Protein AF-A0A233SY11-F1 (afdb_monomer)

Sequence (386 aa):
MRDALLGKLAAQGSLPLPFYPEPVIEDDPASGFQVTEYTPRYSSGYFPTRNRYTVLVETHSWKDYATRVRVSRNAIIGLAELVAAHSSEWAAAVRQADQRASRLGGQDVVLDVVADRRDNPHDTQDTPQNPPEPVTTIDFRGYAYSREPSPISGEPVTVYDPTTPQIWRVPYRGSTVPSLTVRAPRGGYLVPRAYAPMIANKLALHGLDHQTLEHSTDRLDTEVFRTTGMRFASAPFEGRMPLALQGDWQPEPQPLPAGSLFVPIAQPGARLLMTLLEPQAPDSLAAWGYFNAHFEHKEYVEPYVTEIFARQMLHQDPTLADEFQHRLSQDPDFAADPEARCEFFQRRHSSWDTRFAMYPILRICEVRGRRHRDVRLRVSLAGRRM

Foldseek 3Di:
DQVQLCVQLVVVVDDDDSADFDAPDPQDCQSGGEHDDDACVDPSNVQVLLLHDDDDDDDDPPDDPVVSVVSVVSSVVSVVVVCVVCVVVSVVSSVVLLQVQLQLAQPKDQLDKDFQDDPDVQPPDPDPRDPDDDWDWDFDKDADWDWDQDPVPRDIHIDGDPVGIDTDGHTYRYDIDRPDIDGHANFAKKFALVCLVVVVVVCVVVVFDKDFAQAKDAWDFWWWWFFPDKDWRPDDDPNFIFMATDTDTDGDIHIGGGRMMGGGCSGSSNSVSCCADVLRRCNHCNRRPVPVVLQDDDDDDDLVRLVVVVVVCVVVDVPLVVVLVVCCVPPVPCVPDSRSSSVSSLCVDPPRPPSRRIDNMIGDNDQPDDDDDDPDRDDDDPDDDD

Mean predicted aligned error: 7.74 Å

Nearest PDB structures (foldseek):
  7pvw-assembly1_A  TM=2.874E-01  e=3.854E+00  Gallus gallus
  4mxe-assembly1_B  TM=1.413E-01  e=4.578E+00  Homo sapiens

pLDDT: mean 89.0, std 16.64, range [29.59, 98.62]

Secondary structure (DSSP, 8-state):
-HHHHHHHHHHTT----SS--EESSTT-GGG-EE--PPPTTSHHHHHHHTT---------TTS-HHHHHHHHHHHHHHHHHHHHHHHHHHHHHHHHHHHHHTT-TTSEEEEEEEES----TT--S---------PEEEEEEEEEEEEEE-TTTSSEEEEEEEEEEEEEEEEEE--EEEEEEEE--SSEEEE-TTTHHHHHHHHHHTT---EE-SS-EEEE--EEEEEEEEEE-SS-BTTB--EEEEEEEEE--EEE-TT-EEEES-STTHHHHHHHH-TTSTTSTTTTTTTGGGTS------HHHHHHHHHHHHHH-HHHHHHHHHHHHH-HHHHH-HHHHHHHHHTTSTTS-TTTTB-S-EEES-----SSS-------------

Organism: Streptomyces diastatochromogenes (NCBI:txid42236)

Solvent-accessible surface area (backbone atoms only — not comparable to full-atom values): 22314 Å² total; per-residue (Å²): 111,68,69,61,43,44,50,56,42,37,78,71,74,46,88,73,70,99,65,68,87,41,53,68,36,86,74,33,78,77,58,12,31,32,47,81,78,57,58,58,87,38,69,69,20,32,31,49,44,55,48,35,90,68,81,83,85,86,68,72,82,89,51,55,68,71,58,46,54,50,52,52,52,51,51,54,49,46,49,52,52,49,46,67,75,40,42,71,61,53,53,49,52,32,53,52,43,26,58,52,29,27,60,37,36,67,35,80,38,74,64,38,64,40,30,79,66,79,88,47,102,83,56,93,59,94,67,77,75,59,78,88,64,83,68,40,80,40,84,41,86,49,50,41,67,51,75,46,76,28,94,84,79,68,47,69,38,64,47,72,39,92,86,42,76,35,77,43,82,24,44,30,39,79,57,70,45,78,74,35,73,43,73,36,43,46,29,18,38,34,34,49,43,93,49,21,70,67,48,50,54,53,32,53,80,67,72,46,70,67,42,72,36,88,58,63,39,82,70,39,82,25,30,36,36,40,55,78,44,75,46,70,53,96,58,71,56,96,91,28,52,34,32,50,53,39,65,50,75,40,87,43,68,40,64,42,55,45,54,13,30,40,33,56,22,68,31,48,46,25,58,43,51,44,34,39,69,34,54,67,24,81,68,4,45,42,15,54,29,78,50,48,80,33,68,53,90,86,79,82,77,58,68,74,61,42,52,56,54,41,55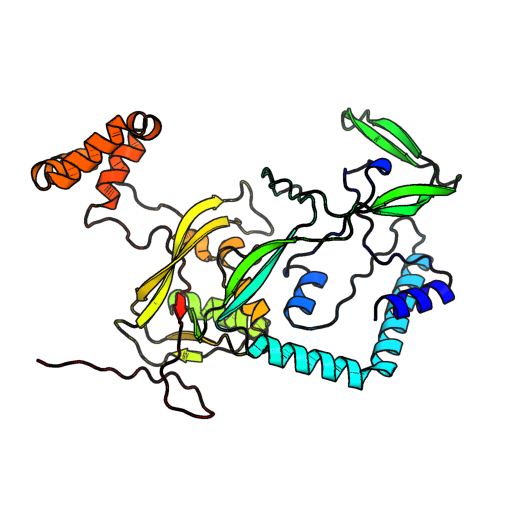,49,49,40,74,74,31,63,67,59,37,50,52,52,54,49,44,49,74,75,31,66,67,54,56,72,29,71,63,59,54,45,46,60,43,46,72,72,38,94,82,43,68,87,55,62,39,34,54,75,58,31,34,24,64,68,75,72,50,84,85,78,100,64,94,59,88,52,85,77,83,81,77,82,75,135

Structure (mmCIF, N/CA/C/O backbone):
data_AF-A0A233SY11-F1
#
_entry.id   AF-A0A233SY11-F1
#
loop_
_atom_site.group_PDB
_atom_site.id
_atom_site.type_symbol
_atom_site.label_atom_id
_atom_site.label_alt_id
_atom_site.label_comp_id
_atom_site.label_asym_id
_atom_site.label_entity_id
_atom_site.label_seq_id
_atom_site.pdbx_PDB_ins_code
_atom_site.Cartn_x
_atom_site.Cartn_y
_atom_site.Cartn_z
_atom_site.occupancy
_atom_site.B_iso_or_equiv
_atom_site.auth_seq_id
_atom_site.auth_comp_id
_atom_site.auth_asym_id
_atom_site.auth_atom_id
_atom_site.pdbx_PDB_model_num
ATOM 1 N N . MET A 1 1 ? 13.424 -15.341 -14.804 1.00 89.94 1 MET A N 1
ATOM 2 C CA . MET A 1 1 ? 12.507 -14.611 -15.713 1.00 89.94 1 MET A CA 1
ATOM 3 C C . MET A 1 1 ? 13.143 -13.338 -16.268 1.00 89.94 1 MET A C 1
ATOM 5 O O . MET A 1 1 ? 13.408 -13.330 -17.461 1.00 89.94 1 MET A O 1
ATOM 9 N N . ARG A 1 2 ? 13.424 -12.309 -15.442 1.00 92.44 2 ARG A N 1
ATOM 10 C CA . ARG A 1 2 ? 13.966 -11.001 -15.878 1.00 92.44 2 ARG A CA 1
ATOM 11 C C . ARG A 1 2 ? 15.151 -11.125 -16.841 1.00 92.44 2 ARG A C 1
ATOM 13 O O . ARG A 1 2 ? 15.022 -10.757 -18.000 1.00 92.44 2 ARG A O 1
ATOM 20 N N . ASP A 1 3 ? 16.263 -11.706 -16.395 1.00 95.06 3 ASP A N 1
ATOM 21 C CA . ASP A 1 3 ? 17.511 -11.711 -17.176 1.00 95.06 3 ASP A CA 1
ATOM 22 C C . ASP A 1 3 ? 17.380 -12.498 -18.492 1.00 95.06 3 ASP A C 1
ATOM 24 O O . ASP A 1 3 ? 17.905 -12.088 -19.525 1.00 95.06 3 ASP A O 1
ATOM 28 N N . ALA A 1 4 ? 16.592 -13.579 -18.491 1.00 95.44 4 ALA A N 1
ATOM 29 C CA . ALA A 1 4 ? 16.294 -14.352 -19.695 1.00 95.44 4 ALA A CA 1
ATOM 30 C C . ALA A 1 4 ? 15.479 -13.544 -20.723 1.00 95.44 4 ALA A C 1
ATOM 32 O O . ALA A 1 4 ? 15.755 -13.613 -21.922 1.00 95.44 4 ALA A O 1
ATOM 33 N N . LEU A 1 5 ? 14.498 -12.752 -20.268 1.00 96.12 5 LEU A N 1
ATOM 34 C CA . LEU A 1 5 ? 13.730 -11.865 -21.144 1.00 96.12 5 LEU A CA 1
ATOM 35 C C . LEU A 1 5 ? 14.617 -10.757 -21.718 1.00 96.12 5 LEU A C 1
ATOM 37 O O . LEU A 1 5 ? 14.590 -10.522 -22.925 1.00 96.12 5 LEU A O 1
ATOM 41 N N . LEU A 1 6 ? 15.430 -10.113 -20.875 1.00 96.38 6 LEU A N 1
ATOM 42 C CA . LEU A 1 6 ? 16.364 -9.072 -21.310 1.00 96.38 6 LEU A CA 1
ATOM 43 C C . LEU A 1 6 ? 17.347 -9.617 -22.355 1.00 96.38 6 LEU A C 1
ATOM 45 O O . LEU A 1 6 ? 17.534 -8.990 -23.395 1.00 96.38 6 LEU A O 1
ATOM 49 N N . GLY A 1 7 ? 17.901 -10.815 -22.141 1.00 96.81 7 GLY A N 1
ATOM 50 C CA . GLY A 1 7 ? 18.773 -11.482 -23.111 1.00 96.81 7 GLY A CA 1
ATOM 51 C C . GLY A 1 7 ? 18.080 -11.754 -24.451 1.00 96.81 7 GLY A C 1
ATOM 52 O O . GLY A 1 7 ? 18.637 -11.455 -25.507 1.00 96.81 7 GLY A O 1
ATOM 53 N N . LYS A 1 8 ? 16.831 -12.243 -24.429 1.00 96.31 8 LYS A N 1
ATOM 54 C CA . LYS A 1 8 ? 16.021 -12.440 -25.646 1.00 96.31 8 LYS A CA 1
ATOM 55 C C . LYS A 1 8 ? 15.767 -11.139 -26.404 1.00 96.31 8 LYS A C 1
ATOM 57 O O . LYS A 1 8 ? 15.834 -11.136 -27.631 1.00 96.31 8 LYS A O 1
ATOM 62 N N . LEU A 1 9 ? 15.460 -10.055 -25.695 1.00 96.69 9 LEU A N 1
ATOM 63 C CA . LEU A 1 9 ? 15.221 -8.743 -26.296 1.00 96.69 9 LEU A CA 1
ATOM 64 C C . LEU A 1 9 ? 16.506 -8.145 -26.879 1.00 96.69 9 LEU A C 1
ATOM 66 O O . LEU A 1 9 ? 16.480 -7.604 -27.986 1.00 96.69 9 LEU A O 1
ATOM 70 N N . ALA A 1 10 ? 17.630 -8.290 -26.175 1.00 96.62 10 ALA A N 1
ATOM 71 C CA . ALA A 1 10 ? 18.942 -7.856 -26.645 1.00 96.62 10 ALA A CA 1
ATOM 72 C C . ALA A 1 10 ? 19.370 -8.600 -27.920 1.00 96.62 10 ALA A C 1
ATOM 74 O O . ALA A 1 10 ? 19.797 -7.970 -28.884 1.00 96.62 10 ALA A O 1
ATOM 75 N N . ALA A 1 11 ? 19.154 -9.919 -27.983 1.00 96.94 11 ALA A N 1
ATOM 76 C CA . ALA A 1 11 ? 19.409 -10.720 -29.184 1.00 96.94 11 ALA A CA 1
ATOM 77 C C . ALA A 1 11 ? 18.557 -10.293 -30.398 1.00 96.94 11 ALA A C 1
ATOM 79 O O . ALA A 1 11 ? 18.925 -10.556 -31.538 1.00 96.94 11 ALA A O 1
ATOM 80 N N . GLN A 1 12 ? 17.435 -9.607 -30.161 1.00 95.44 12 GLN A N 1
ATOM 81 C CA . GLN A 1 12 ? 16.563 -9.034 -31.193 1.00 95.44 12 GLN A CA 1
ATOM 82 C C . GLN A 1 12 ? 16.883 -7.556 -31.493 1.00 95.44 12 GLN A C 1
ATOM 84 O O . GLN A 1 12 ? 16.087 -6.868 -32.132 1.00 95.44 12 GLN A O 1
ATOM 89 N N . GLY A 1 13 ? 18.026 -7.051 -31.017 1.00 93.31 13 GLY A N 1
ATOM 90 C CA . GLY A 1 13 ? 18.506 -5.691 -31.274 1.00 93.31 13 GLY A CA 1
ATOM 91 C C . GLY A 1 13 ? 17.918 -4.612 -30.360 1.00 93.31 13 GLY A C 1
ATOM 92 O O . GLY A 1 13 ? 18.083 -3.427 -30.641 1.00 93.31 13 GLY A O 1
ATOM 93 N N . SER A 1 14 ? 17.221 -4.986 -29.280 1.00 94.38 14 SER A N 1
ATOM 94 C CA . SER A 1 14 ? 16.778 -4.019 -28.263 1.00 94.38 14 SER A CA 1
ATOM 95 C C . SER A 1 14 ? 17.914 -3.681 -27.289 1.00 94.38 14 SER A C 1
ATOM 97 O O . SER A 1 14 ? 18.865 -4.442 -27.142 1.00 94.38 14 SER A O 1
ATOM 99 N N . LEU A 1 15 ? 17.786 -2.564 -26.568 1.00 92.75 15 LEU A N 1
ATOM 100 C CA . LEU A 1 15 ? 18.709 -2.154 -25.501 1.00 92.75 15 LEU A CA 1
ATOM 101 C C . LEU A 1 15 ? 17.963 -2.119 -24.157 1.00 92.75 15 LEU A C 1
ATOM 103 O O . LEU A 1 15 ? 17.662 -1.034 -23.661 1.00 92.75 15 LEU A O 1
ATOM 107 N N . PRO A 1 16 ? 17.554 -3.274 -23.608 1.00 94.00 16 PRO A N 1
ATOM 108 C CA . PRO A 1 16 ? 16.654 -3.289 -22.468 1.00 94.00 16 PRO A CA 1
ATOM 109 C C . PRO A 1 16 ? 17.404 -2.997 -21.158 1.00 94.00 16 PRO A C 1
ATOM 111 O O . PRO A 1 16 ? 18.570 -3.363 -21.000 1.00 94.00 16 PRO A O 1
ATOM 114 N N . LEU A 1 17 ? 16.716 -2.362 -20.209 1.00 92.56 17 LEU A N 1
ATOM 115 C CA . LEU A 1 17 ? 17.226 -2.066 -18.868 1.00 92.56 17 LEU A CA 1
ATOM 116 C C . LEU A 1 17 ? 16.566 -2.991 -17.830 1.00 92.56 17 LEU A C 1
ATOM 118 O O . LEU A 1 17 ? 15.398 -3.346 -17.997 1.00 92.56 17 LEU A O 1
ATOM 122 N N . PRO A 1 18 ? 17.278 -3.391 -16.758 1.00 90.56 18 PRO A N 1
ATOM 123 C CA . PRO A 1 18 ? 16.709 -4.221 -15.697 1.00 90.56 18 PRO A CA 1
ATOM 124 C C . PRO A 1 18 ? 15.918 -3.428 -14.640 1.00 90.56 18 PRO A C 1
ATOM 126 O O . PRO A 1 18 ? 15.456 -4.039 -13.677 1.00 90.56 18 PRO A O 1
ATOM 129 N N . PHE A 1 19 ? 15.782 -2.109 -14.806 1.00 89.25 19 PHE A N 1
ATOM 130 C CA . PHE A 1 19 ? 15.083 -1.180 -13.914 1.00 89.25 19 PHE A CA 1
ATOM 131 C C . PHE A 1 19 ? 14.380 -0.084 -14.732 1.00 89.25 19 PHE A C 1
ATOM 133 O O . PHE A 1 19 ? 14.726 0.138 -15.897 1.00 89.25 19 PHE A O 1
ATOM 140 N N . TYR A 1 20 ? 13.403 0.592 -14.123 1.00 88.88 20 TYR A N 1
ATOM 141 C CA . TYR A 1 20 ? 12.790 1.794 -14.688 1.00 88.88 20 TYR A CA 1
ATOM 142 C C . TYR A 1 20 ? 13.686 3.006 -14.375 1.00 88.88 20 TYR A C 1
ATOM 144 O O . TYR A 1 20 ? 13.973 3.228 -13.201 1.00 88.88 20 TYR A O 1
ATOM 152 N N . PRO A 1 21 ? 14.192 3.747 -15.379 1.00 89.44 21 PRO A N 1
ATOM 153 C CA . PRO A 1 21 ? 15.187 4.797 -15.169 1.00 89.44 21 PRO A CA 1
ATOM 154 C C . PRO A 1 21 ? 14.544 6.099 -14.675 1.00 89.44 21 PRO A C 1
ATOM 156 O O . PRO A 1 21 ? 14.485 7.084 -15.407 1.00 89.44 21 PRO A O 1
ATOM 159 N N . GLU A 1 22 ? 14.063 6.096 -13.435 1.00 87.94 22 GLU A N 1
ATOM 160 C CA . GLU A 1 22 ? 13.519 7.276 -12.761 1.00 87.94 22 GLU A CA 1
ATOM 161 C C . GLU A 1 22 ? 14.647 8.135 -12.174 1.00 87.94 22 GLU A C 1
ATOM 163 O O . GLU A 1 22 ? 15.412 7.624 -11.343 1.00 87.94 22 GLU A O 1
ATOM 168 N N . PRO A 1 23 ? 14.808 9.397 -12.619 1.00 89.00 23 PRO A N 1
ATOM 169 C CA . PRO A 1 23 ? 15.793 10.307 -12.050 1.00 89.00 23 PRO A CA 1
ATOM 170 C C . PRO A 1 23 ? 15.543 10.558 -10.561 1.00 89.00 23 PRO A C 1
ATOM 172 O O . PRO A 1 23 ? 14.399 10.647 -10.134 1.00 89.00 23 PRO A O 1
ATOM 175 N N . VAL A 1 24 ? 16.610 10.713 -9.778 1.00 86.31 24 VAL A N 1
ATOM 176 C CA . VAL A 1 24 ? 16.508 11.045 -8.338 1.00 86.31 24 VAL A CA 1
ATOM 177 C C . VAL A 1 24 ? 16.121 12.504 -8.111 1.00 86.31 24 VAL A C 1
ATOM 179 O O . VAL A 1 24 ? 15.597 12.858 -7.062 1.00 86.31 24 VAL A O 1
ATOM 182 N N . ILE A 1 25 ? 16.445 13.365 -9.070 1.00 87.00 25 ILE A N 1
ATOM 183 C CA . ILE A 1 25 ? 15.965 14.739 -9.142 1.00 87.00 25 ILE A CA 1
ATOM 184 C C . ILE A 1 25 ? 15.348 14.893 -10.524 1.00 87.00 25 ILE A C 1
ATOM 186 O O . ILE A 1 25 ? 16.003 14.607 -11.534 1.00 87.00 25 ILE A O 1
ATOM 190 N N . GLU A 1 26 ? 14.090 15.328 -10.558 1.00 85.31 26 GLU A N 1
ATOM 191 C CA . GLU A 1 26 ? 13.385 15.585 -11.807 1.00 85.31 26 GLU A CA 1
ATOM 192 C C . GLU A 1 26 ? 14.202 16.541 -12.692 1.00 85.31 26 GLU A C 1
ATOM 194 O O . GLU A 1 26 ? 14.751 17.541 -12.232 1.00 85.31 26 GLU A O 1
ATOM 199 N N . ASP A 1 27 ? 14.327 16.179 -13.967 1.00 87.62 27 ASP A N 1
ATOM 200 C CA . ASP A 1 27 ? 15.086 16.923 -14.973 1.00 87.62 27 ASP A CA 1
ATOM 201 C C . ASP A 1 27 ? 16.574 17.193 -14.640 1.00 87.62 27 ASP A C 1
ATOM 203 O O . ASP A 1 27 ? 17.171 18.173 -15.094 1.00 87.62 27 ASP A O 1
ATOM 207 N N . ASP A 1 28 ? 17.214 16.299 -13.875 1.00 90.81 28 ASP A N 1
ATOM 208 C CA . ASP A 1 28 ? 18.668 16.279 -13.688 1.00 90.81 28 ASP A CA 1
ATOM 209 C C . ASP A 1 28 ? 19.259 14.879 -13.940 1.00 90.81 28 ASP A C 1
ATOM 211 O O . ASP A 1 28 ? 19.292 14.038 -13.033 1.00 90.81 28 ASP A O 1
ATOM 215 N N . PRO A 1 29 ? 19.810 14.613 -15.141 1.00 92.31 29 PRO A N 1
ATOM 216 C CA . PRO A 1 29 ? 20.422 13.321 -15.448 1.00 92.31 29 PRO A CA 1
ATOM 217 C C . PRO A 1 29 ? 21.630 12.971 -14.568 1.00 92.31 29 PRO A C 1
ATOM 219 O O . PRO A 1 29 ? 21.926 11.791 -14.378 1.00 92.31 29 PRO A O 1
ATOM 222 N N . ALA A 1 30 ? 22.336 13.969 -14.018 1.00 92.44 30 ALA A N 1
ATOM 223 C CA . ALA A 1 30 ? 23.514 13.738 -13.180 1.00 92.44 30 ALA A CA 1
ATOM 224 C C . ALA A 1 30 ? 23.143 13.226 -11.780 1.00 92.44 30 ALA A C 1
ATOM 226 O O . ALA A 1 30 ? 23.972 12.587 -11.126 1.00 92.44 30 ALA A O 1
ATOM 227 N N . SER A 1 31 ? 21.896 13.450 -11.343 1.00 91.75 31 SER A N 1
ATOM 228 C CA . SER A 1 31 ? 21.362 12.914 -10.082 1.00 91.75 31 SER A CA 1
ATOM 229 C C . SER A 1 31 ? 21.338 11.379 -10.050 1.00 91.75 31 SER A C 1
ATOM 231 O O . SER A 1 31 ? 21.330 10.771 -8.970 1.00 91.75 31 SER A O 1
ATOM 233 N N . GLY A 1 32 ? 21.401 10.761 -11.235 1.00 92.50 32 GLY A N 1
ATOM 234 C CA . GLY A 1 32 ? 21.323 9.327 -11.435 1.00 92.50 32 GLY A CA 1
ATOM 235 C C . GLY A 1 32 ? 19.914 8.795 -11.242 1.00 92.50 32 GLY A C 1
ATOM 236 O O . GLY A 1 32 ? 18.945 9.536 -11.366 1.00 92.50 32 GLY A O 1
ATOM 237 N N . PHE A 1 33 ? 19.802 7.498 -10.967 1.00 91.44 33 PHE A N 1
ATOM 238 C CA . PHE A 1 33 ? 18.512 6.810 -10.942 1.00 91.44 33 PHE A CA 1
ATOM 239 C C . PHE A 1 33 ? 18.245 6.115 -9.613 1.00 91.44 33 PHE A C 1
ATOM 241 O O . PHE A 1 33 ? 19.175 5.718 -8.900 1.00 91.44 33 PHE A O 1
ATOM 248 N N . GLN A 1 34 ? 16.968 5.907 -9.316 1.00 86.88 34 GLN A N 1
ATOM 249 C CA . GLN A 1 34 ? 16.518 5.089 -8.196 1.00 86.88 34 GLN A CA 1
ATOM 250 C C . GLN A 1 34 ? 15.532 4.015 -8.643 1.00 86.88 34 GLN A C 1
ATOM 252 O O . GLN A 1 34 ? 14.891 4.124 -9.686 1.00 86.88 34 GLN A O 1
ATOM 257 N N . VAL A 1 35 ? 15.453 2.939 -7.863 1.00 85.31 35 VAL A N 1
ATOM 258 C CA . VAL A 1 35 ? 14.377 1.964 -8.003 1.00 85.31 35 VAL A CA 1
ATOM 259 C C . VAL A 1 35 ? 13.082 2.573 -7.478 1.00 85.31 35 VAL A C 1
ATOM 261 O O . VAL A 1 35 ? 13.075 3.205 -6.427 1.00 85.31 35 VAL A O 1
ATOM 264 N N . THR A 1 36 ? 11.986 2.339 -8.187 1.00 78.12 36 THR A N 1
ATOM 265 C CA . THR A 1 36 ? 10.655 2.773 -7.762 1.00 78.12 36 THR A CA 1
ATOM 266 C C . THR A 1 36 ? 9.793 1.552 -7.549 1.00 78.12 36 THR A C 1
ATOM 268 O O . THR A 1 36 ? 9.583 0.750 -8.462 1.00 78.12 36 THR A O 1
ATOM 271 N N . GLU A 1 37 ? 9.298 1.410 -6.326 1.00 80.00 37 GLU A N 1
ATOM 272 C CA . GLU A 1 37 ? 8.351 0.363 -5.975 1.00 80.00 37 GLU A CA 1
ATOM 273 C C . GLU A 1 37 ? 6.935 0.915 -6.050 1.00 80.00 37 GLU A C 1
ATOM 275 O O . GLU A 1 37 ? 6.582 1.916 -5.425 1.00 80.00 37 GLU A O 1
ATOM 280 N N . TYR A 1 38 ? 6.107 0.243 -6.840 1.00 84.88 38 TYR A N 1
ATOM 281 C CA . TYR A 1 38 ? 4.721 0.631 -7.019 1.00 84.88 38 TYR A CA 1
ATOM 282 C C . TYR A 1 38 ? 3.847 -0.099 -6.009 1.00 84.88 38 TYR A C 1
ATOM 284 O O . TYR A 1 38 ? 3.867 -1.328 -5.906 1.00 84.88 38 TYR A O 1
ATOM 292 N N . THR A 1 39 ? 3.029 0.665 -5.292 1.00 89.44 39 THR A N 1
ATOM 293 C CA . THR A 1 39 ? 2.081 0.106 -4.330 1.00 89.44 39 THR A CA 1
ATOM 294 C C . THR A 1 39 ? 1.014 -0.761 -5.033 1.00 89.44 39 THR A C 1
ATOM 296 O O . THR A 1 39 ? 0.818 -0.650 -6.253 1.00 89.44 39 THR A O 1
ATOM 299 N N . PRO A 1 40 ? 0.307 -1.657 -4.315 1.00 90.88 40 PRO A N 1
ATOM 300 C CA . PRO A 1 40 ? -0.603 -2.632 -4.925 1.00 90.88 40 PRO A CA 1
ATOM 301 C C . PRO A 1 40 ? -1.816 -2.083 -5.697 1.00 90.88 40 PRO A C 1
ATOM 303 O O . PRO A 1 40 ? -2.534 -2.881 -6.298 1.00 90.88 40 PRO A O 1
ATOM 306 N N . ARG A 1 41 ? -2.054 -0.765 -5.735 1.00 90.69 41 ARG A N 1
ATOM 307 C CA . ARG A 1 41 ? -2.986 -0.133 -6.691 1.00 90.69 41 ARG A CA 1
ATOM 308 C C . ARG A 1 41 ? -2.539 -0.258 -8.149 1.00 90.69 41 ARG A C 1
ATOM 310 O O . ARG A 1 41 ? -3.382 -0.263 -9.042 1.00 90.69 41 ARG A O 1
ATOM 317 N N . TYR A 1 42 ? -1.238 -0.383 -8.402 1.00 92.00 42 TYR A N 1
ATOM 318 C CA . TYR A 1 42 ? -0.684 -0.587 -9.740 1.00 92.00 42 TYR A CA 1
ATOM 319 C C . TYR A 1 42 ? -0.511 -2.078 -10.031 1.00 92.00 42 TYR A C 1
ATOM 321 O O . TYR A 1 42 ? -0.227 -2.866 -9.132 1.00 92.00 42 TYR A O 1
ATOM 329 N N . SER A 1 43 ? -0.626 -2.495 -11.294 1.00 92.69 43 SER A N 1
ATOM 330 C CA . SER A 1 43 ? -0.513 -3.913 -11.681 1.00 92.69 43 SER A CA 1
ATOM 331 C C . SER A 1 43 ? 0.843 -4.535 -11.310 1.00 92.69 43 SER A C 1
ATOM 333 O O . SER A 1 43 ? 0.907 -5.708 -10.927 1.00 92.69 43 SER A O 1
ATOM 335 N N . SER A 1 44 ? 1.916 -3.744 -11.372 1.00 90.50 44 SER A N 1
ATOM 336 C CA . SER A 1 44 ? 3.272 -4.113 -10.958 1.00 90.50 44 SER A CA 1
ATOM 337 C C . SER A 1 44 ? 3.389 -4.382 -9.454 1.00 90.50 44 SER A C 1
ATOM 339 O O . SER A 1 44 ? 4.150 -5.266 -9.084 1.00 90.50 44 SER A O 1
ATOM 341 N N . GLY A 1 45 ? 2.599 -3.726 -8.599 1.00 91.69 45 GLY A N 1
ATOM 342 C CA . GLY A 1 45 ? 2.523 -4.037 -7.163 1.00 91.69 45 GLY A CA 1
ATOM 343 C C . GLY A 1 45 ? 1.462 -5.091 -6.816 1.00 91.69 45 GLY A C 1
ATOM 344 O O . GLY A 1 45 ? 1.641 -5.929 -5.925 1.00 91.69 45 GLY A O 1
ATOM 345 N N . TYR A 1 46 ? 0.348 -5.094 -7.553 1.00 95.25 46 TYR A N 1
ATOM 346 C CA . TYR A 1 46 ? -0.829 -5.924 -7.292 1.00 95.25 46 TYR A CA 1
ATOM 347 C C . TYR A 1 46 ? -0.544 -7.418 -7.459 1.00 95.25 46 TYR A C 1
ATOM 349 O O . TYR A 1 46 ? -0.830 -8.229 -6.574 1.00 95.25 46 TYR A O 1
ATOM 357 N N . PHE A 1 47 ? 0.021 -7.807 -8.604 1.00 95.75 47 PHE A N 1
ATOM 358 C CA . PHE A 1 47 ? 0.254 -9.215 -8.917 1.00 95.75 47 PHE A CA 1
ATOM 359 C C . PHE A 1 47 ? 1.290 -9.870 -7.985 1.00 95.75 47 PHE A C 1
ATOM 361 O O . PHE A 1 47 ? 0.991 -10.958 -7.479 1.00 95.75 47 PHE A O 1
ATOM 368 N N . PRO A 1 48 ? 2.432 -9.235 -7.647 1.00 93.31 48 PRO A N 1
ATOM 369 C CA . PRO A 1 48 ? 3.365 -9.770 -6.654 1.00 93.31 48 PRO A CA 1
ATOM 370 C C . PRO A 1 48 ? 2.748 -9.926 -5.267 1.00 93.31 48 PRO A C 1
ATOM 372 O O . PRO A 1 48 ? 2.987 -10.933 -4.603 1.00 93.31 48 PRO A O 1
ATOM 375 N N . THR A 1 49 ? 1.870 -9.004 -4.861 1.00 94.62 49 THR A N 1
ATOM 376 C CA . THR A 1 49 ? 1.099 -9.111 -3.607 1.00 94.62 49 THR A CA 1
ATOM 377 C C . THR A 1 49 ? 0.191 -10.352 -3.584 1.00 94.62 49 THR A C 1
ATOM 379 O O . THR A 1 49 ? -0.147 -10.870 -2.518 1.00 94.62 49 THR A O 1
ATOM 382 N N . ARG A 1 50 ? -0.147 -10.897 -4.760 1.00 95.69 50 ARG A N 1
ATOM 383 C CA . ARG A 1 50 ? -0.875 -12.162 -4.955 1.00 95.69 50 ARG A CA 1
ATOM 384 C C . ARG A 1 50 ? 0.032 -13.338 -5.321 1.00 95.69 50 ARG A C 1
ATOM 386 O O . ARG A 1 50 ? -0.449 -14.323 -5.876 1.00 95.69 50 ARG A O 1
ATOM 393 N N . ASN A 1 51 ? 1.339 -13.242 -5.092 1.00 95.88 51 ASN A N 1
ATOM 394 C CA . ASN A 1 51 ? 2.322 -14.250 -5.497 1.00 95.88 51 ASN A CA 1
ATOM 395 C C . ASN A 1 51 ? 2.293 -14.584 -7.002 1.00 95.88 51 ASN A C 1
ATOM 397 O O . ASN A 1 51 ? 2.548 -15.723 -7.394 1.00 95.88 51 ASN A O 1
ATOM 401 N N . ARG A 1 52 ? 1.919 -13.630 -7.861 1.00 95.62 52 ARG A N 1
ATOM 402 C CA . ARG A 1 52 ? 1.925 -13.793 -9.320 1.00 95.62 52 ARG A CA 1
ATOM 403 C C . ARG A 1 52 ? 3.083 -13.011 -9.923 1.00 95.62 52 ARG A C 1
ATOM 405 O O . ARG A 1 52 ? 3.386 -11.901 -9.495 1.00 95.62 52 ARG A O 1
ATOM 412 N N . TYR A 1 53 ? 3.721 -13.604 -10.929 1.00 93.75 53 TYR A N 1
ATOM 413 C CA . TYR A 1 53 ? 4.727 -12.909 -11.723 1.00 93.75 53 TYR A CA 1
ATOM 414 C C . TYR A 1 53 ? 4.092 -11.722 -12.445 1.00 93.75 53 TYR A C 1
ATOM 416 O O . TYR 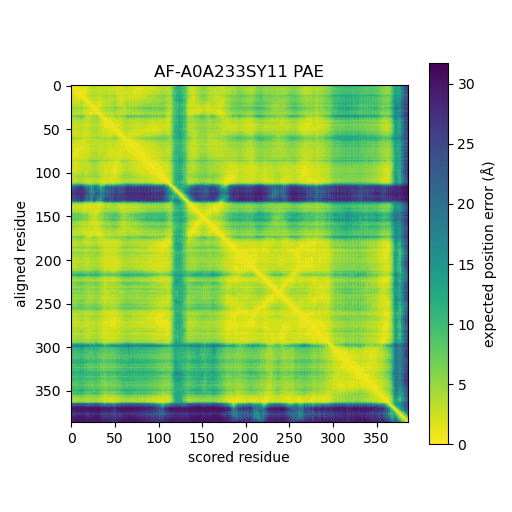A 1 53 ? 2.971 -11.815 -12.942 1.00 93.75 53 TYR A O 1
ATOM 424 N N . THR A 1 54 ? 4.835 -10.626 -12.523 1.00 93.06 54 THR A N 1
ATOM 425 C CA . THR A 1 54 ? 4.449 -9.426 -13.259 1.00 93.06 54 THR A CA 1
ATOM 426 C C . THR A 1 54 ? 5.671 -8.855 -13.956 1.00 93.06 54 THR A C 1
ATOM 428 O O . THR A 1 54 ? 6.800 -9.057 -13.503 1.00 93.06 54 THR A O 1
ATOM 431 N N . VAL A 1 55 ? 5.439 -8.161 -15.064 1.00 92.00 55 VAL A N 1
ATOM 432 C CA . VAL A 1 55 ? 6.452 -7.378 -15.768 1.00 92.00 55 VAL A CA 1
ATOM 433 C C . VAL A 1 55 ? 5.777 -6.105 -16.248 1.00 92.00 55 VAL A C 1
ATOM 435 O O . VAL A 1 55 ? 4.821 -6.166 -17.019 1.00 92.00 55 VAL A O 1
ATOM 438 N N . LEU A 1 56 ? 6.288 -4.963 -15.796 1.00 91.56 56 LEU A N 1
ATOM 439 C CA . LEU A 1 56 ? 5.982 -3.671 -16.393 1.00 91.56 56 LEU A CA 1
ATOM 440 C C . LEU A 1 56 ? 6.897 -3.490 -17.609 1.00 91.56 56 LEU A C 1
ATOM 442 O O . LEU A 1 56 ? 8.111 -3.663 -17.499 1.00 91.56 56 LEU A O 1
ATOM 446 N N . VAL A 1 57 ? 6.319 -3.188 -18.770 1.00 92.19 57 VAL A N 1
ATOM 447 C CA . VAL A 1 57 ? 7.075 -2.926 -19.999 1.00 92.19 57 VAL A CA 1
ATOM 448 C C . VAL A 1 57 ? 6.884 -1.469 -20.373 1.00 92.19 57 VAL A C 1
ATOM 450 O O . VAL A 1 57 ? 5.810 -1.093 -20.830 1.00 92.19 57 VAL A O 1
ATOM 453 N N . GLU A 1 58 ? 7.951 -0.692 -20.240 1.00 91.88 58 GLU A N 1
ATOM 454 C CA . GLU A 1 58 ? 7.998 0.702 -20.671 1.00 91.88 58 GLU A CA 1
ATOM 455 C C . GLU A 1 58 ? 8.912 0.831 -21.889 1.00 91.88 58 GLU A C 1
ATOM 457 O O . GLU A 1 58 ? 10.072 0.409 -21.878 1.00 91.88 58 GLU A O 1
ATOM 462 N N . THR A 1 59 ? 8.381 1.390 -22.976 1.00 92.69 59 THR A N 1
ATOM 463 C CA . THR A 1 59 ? 9.165 1.683 -24.182 1.00 92.69 59 THR A CA 1
ATOM 464 C C . THR A 1 59 ? 9.472 3.167 -24.245 1.00 92.69 59 THR A C 1
ATOM 466 O O . THR A 1 59 ? 8.583 3.984 -24.040 1.00 92.69 59 THR A O 1
ATOM 469 N N . HIS A 1 60 ? 10.699 3.524 -24.618 1.00 90.06 60 HIS A N 1
ATOM 470 C CA . HIS A 1 60 ? 11.118 4.921 -24.708 1.00 90.06 60 HIS A CA 1
ATOM 471 C C . HIS A 1 60 ? 10.216 5.736 -25.658 1.00 90.06 60 HIS A C 1
ATOM 473 O O . HIS A 1 60 ? 10.190 5.489 -26.869 1.00 90.06 60 HIS A O 1
ATOM 479 N N . SER A 1 61 ? 9.519 6.744 -25.124 1.00 89.12 61 SER A N 1
ATOM 480 C CA . SER A 1 61 ? 8.436 7.463 -25.815 1.00 89.12 61 SER A CA 1
ATOM 481 C C . SER A 1 61 ? 8.854 8.166 -27.108 1.00 89.12 61 SER A C 1
ATOM 483 O O . SER A 1 61 ? 8.041 8.285 -28.019 1.00 89.12 61 SER A O 1
ATOM 485 N N . TRP A 1 62 ? 10.122 8.576 -27.217 1.00 88.56 62 TRP A N 1
ATOM 486 C CA . TRP A 1 62 ? 10.667 9.256 -28.403 1.00 88.56 62 TRP A CA 1
ATOM 487 C C . TRP A 1 62 ? 11.083 8.317 -29.545 1.00 88.56 62 TRP A C 1
ATOM 489 O O . TRP A 1 62 ? 11.481 8.782 -30.611 1.00 88.56 62 TRP A O 1
ATOM 499 N N . LYS A 1 63 ? 11.031 6.991 -29.357 1.00 91.50 63 LYS A N 1
ATOM 500 C CA . LYS A 1 63 ? 11.232 6.065 -30.479 1.00 91.50 63 LYS A CA 1
ATOM 501 C C . LYS A 1 63 ? 10.028 6.119 -31.413 1.00 91.50 63 LYS A C 1
ATOM 503 O O . LYS A 1 63 ? 8.895 6.330 -30.978 1.00 91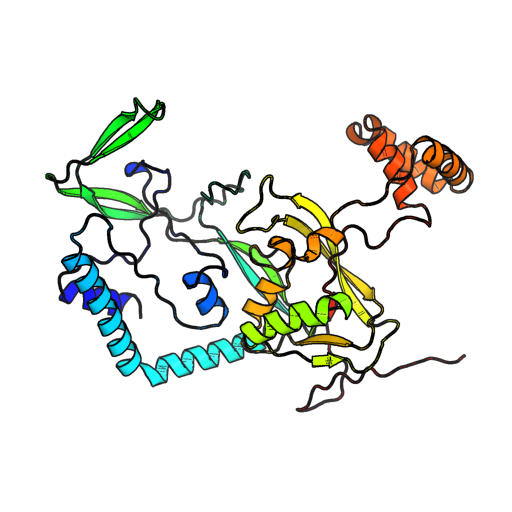.50 63 LYS A O 1
ATOM 508 N N . ASP A 1 64 ? 10.267 5.883 -32.700 1.00 95.25 64 ASP A N 1
ATOM 509 C CA . ASP A 1 64 ? 9.189 5.834 -33.680 1.00 95.25 64 ASP A CA 1
ATOM 510 C C . ASP A 1 64 ? 8.151 4.761 -33.300 1.00 95.25 64 ASP A C 1
ATOM 512 O O . ASP A 1 64 ? 8.426 3.789 -32.584 1.00 95.25 64 ASP A O 1
ATOM 516 N N . TYR A 1 65 ? 6.915 4.961 -33.749 1.00 95.75 65 TYR A N 1
ATOM 517 C CA . TYR A 1 65 ? 5.807 4.078 -33.399 1.00 95.75 65 TYR A CA 1
ATOM 518 C C . TYR A 1 65 ? 6.063 2.617 -33.800 1.00 95.75 65 TYR A C 1
ATOM 520 O O . TYR A 1 65 ? 5.835 1.721 -32.988 1.00 95.75 65 TYR A O 1
ATOM 528 N N . ALA A 1 66 ? 6.604 2.371 -34.997 1.00 96.88 66 ALA A N 1
ATOM 529 C CA . ALA A 1 66 ? 6.873 1.016 -35.472 1.00 96.88 66 ALA A CA 1
ATOM 530 C C . ALA A 1 66 ? 7.920 0.303 -34.599 1.00 96.88 66 ALA A C 1
ATOM 532 O O . ALA A 1 66 ? 7.783 -0.887 -34.306 1.00 96.88 66 ALA A O 1
ATOM 533 N N . THR A 1 67 ? 8.937 1.025 -34.127 1.00 95.38 67 THR A N 1
ATOM 534 C CA . THR A 1 67 ? 9.926 0.516 -33.173 1.00 95.38 67 THR A CA 1
ATOM 535 C C . THR A 1 67 ? 9.300 0.170 -31.829 1.00 95.38 67 THR A C 1
ATOM 537 O O . THR A 1 67 ? 9.539 -0.933 -31.338 1.00 95.38 67 THR A O 1
ATOM 540 N N . ARG A 1 68 ? 8.467 1.046 -31.255 1.00 95.69 68 ARG A N 1
ATOM 541 C CA . ARG A 1 68 ? 7.781 0.763 -29.980 1.00 95.69 68 ARG A CA 1
ATOM 542 C C . ARG A 1 68 ? 6.886 -0.474 -30.091 1.00 95.69 68 ARG A C 1
ATOM 544 O O . ARG A 1 68 ? 7.028 -1.393 -29.291 1.00 95.69 68 ARG A O 1
ATOM 551 N N . VAL A 1 69 ? 6.075 -0.569 -31.150 1.00 96.12 69 VAL A N 1
ATOM 552 C CA . VAL A 1 69 ? 5.219 -1.741 -31.422 1.00 96.12 69 VAL A CA 1
ATOM 553 C C . VAL A 1 69 ? 6.041 -3.023 -31.554 1.00 96.12 69 VAL A C 1
ATOM 555 O O . VAL A 1 69 ? 5.699 -4.044 -30.956 1.00 96.12 69 VAL A O 1
ATOM 558 N N . ARG A 1 70 ? 7.145 -2.983 -32.310 1.00 96.38 70 ARG A N 1
ATOM 559 C CA . ARG A 1 70 ? 8.036 -4.137 -32.483 1.00 96.38 70 ARG A CA 1
ATOM 560 C C . ARG A 1 70 ? 8.629 -4.594 -31.149 1.00 96.38 70 ARG A C 1
ATOM 562 O O . ARG A 1 70 ? 8.594 -5.787 -30.863 1.00 96.38 70 ARG A O 1
ATOM 569 N N . VAL A 1 71 ? 9.133 -3.672 -30.326 1.00 95.62 71 VAL A N 1
ATOM 570 C CA . VAL A 1 71 ? 9.722 -3.994 -29.013 1.00 95.62 71 VAL A CA 1
ATOM 571 C C . VAL A 1 71 ? 8.673 -4.581 -28.067 1.00 95.62 71 VAL A C 1
ATOM 573 O O . VAL A 1 71 ? 8.921 -5.632 -27.479 1.00 95.62 71 VAL A O 1
ATOM 576 N N . SER A 1 72 ? 7.482 -3.982 -27.974 1.00 95.88 72 SER A N 1
ATOM 577 C CA . SER A 1 72 ? 6.391 -4.515 -27.148 1.00 95.88 72 SER A CA 1
ATOM 578 C C . SER A 1 72 ? 5.961 -5.911 -27.604 1.00 95.88 72 SER A C 1
ATOM 580 O O . SER A 1 72 ? 5.838 -6.818 -26.782 1.00 95.88 72 SER A O 1
ATOM 582 N N . ARG A 1 73 ? 5.806 -6.127 -28.919 1.00 96.94 73 ARG A N 1
ATOM 583 C CA . ARG A 1 73 ? 5.511 -7.451 -29.488 1.00 96.94 73 ARG A CA 1
ATOM 584 C C . ARG A 1 73 ? 6.580 -8.472 -29.100 1.00 96.94 73 ARG A C 1
ATOM 586 O O . ARG A 1 73 ? 6.245 -9.573 -28.670 1.00 96.94 73 ARG A O 1
ATOM 593 N N . ASN A 1 74 ? 7.852 -8.114 -29.243 1.00 97.31 74 ASN A N 1
ATOM 594 C CA . ASN A 1 74 ? 8.972 -8.996 -28.925 1.00 97.31 74 ASN A CA 1
ATOM 595 C C . ASN A 1 74 ? 9.029 -9.332 -27.428 1.00 97.31 74 ASN A C 1
ATOM 597 O O . ASN A 1 74 ? 9.325 -10.473 -27.076 1.00 97.31 74 ASN A O 1
ATOM 601 N N . ALA A 1 75 ? 8.690 -8.381 -26.552 1.00 96.75 75 ALA A N 1
ATOM 602 C CA . ALA A 1 75 ? 8.598 -8.614 -25.112 1.00 96.75 75 ALA A CA 1
ATOM 603 C C . ALA A 1 75 ? 7.472 -9.598 -24.769 1.00 96.75 75 ALA A C 1
ATOM 605 O O . ALA A 1 75 ? 7.700 -10.545 -24.020 1.00 96.75 75 ALA A O 1
ATOM 606 N N . ILE A 1 76 ? 6.288 -9.430 -25.369 1.00 96.81 76 ILE A N 1
ATOM 607 C CA . ILE A 1 76 ? 5.142 -10.331 -25.173 1.00 96.81 76 ILE A CA 1
ATOM 608 C C . ILE A 1 76 ? 5.470 -11.748 -25.655 1.00 96.81 76 ILE A C 1
ATOM 610 O O . ILE A 1 76 ? 5.242 -12.711 -24.926 1.00 96.81 76 ILE A O 1
ATOM 614 N N . ILE A 1 77 ? 6.037 -11.886 -26.858 1.00 97.81 77 ILE A N 1
ATOM 615 C CA . ILE A 1 77 ? 6.422 -13.195 -27.406 1.00 97.81 77 ILE A CA 1
ATOM 616 C C . ILE A 1 77 ? 7.508 -13.836 -26.543 1.00 97.81 77 ILE A C 1
ATOM 618 O O . ILE A 1 77 ? 7.372 -14.993 -26.158 1.00 97.81 77 ILE A O 1
ATOM 622 N N . GLY A 1 78 ? 8.548 -13.081 -26.179 1.00 97.31 78 GLY A N 1
ATOM 623 C CA . GLY A 1 78 ? 9.621 -13.579 -25.322 1.00 97.31 78 GLY A CA 1
ATOM 624 C C . GLY A 1 78 ? 9.108 -14.053 -23.961 1.00 97.31 78 GLY A C 1
ATOM 625 O O . GLY A 1 78 ? 9.531 -15.100 -23.479 1.00 97.31 78 GLY A O 1
ATOM 626 N N . LEU A 1 79 ? 8.156 -13.332 -23.363 1.00 96.25 79 LEU A N 1
ATOM 627 C CA . LEU A 1 79 ? 7.481 -13.759 -22.138 1.00 96.25 79 LEU A CA 1
ATOM 628 C C . LEU A 1 79 ? 6.670 -15.039 -22.347 1.00 96.25 79 LEU A C 1
ATOM 630 O O . LEU A 1 79 ? 6.801 -15.960 -21.546 1.00 96.25 79 LEU A O 1
ATOM 634 N N . ALA A 1 80 ? 5.873 -15.127 -23.413 1.00 97.00 80 ALA A N 1
ATOM 635 C CA . ALA A 1 80 ? 5.071 -16.312 -23.711 1.00 97.00 80 ALA A CA 1
ATOM 636 C C . ALA A 1 80 ? 5.942 -17.563 -23.917 1.00 97.00 80 ALA A C 1
ATOM 638 O O . ALA A 1 80 ? 5.639 -18.625 -23.374 1.00 97.00 80 ALA A O 1
ATOM 639 N N . GLU A 1 81 ? 7.059 -17.431 -24.634 1.00 97.75 81 GLU A N 1
ATOM 640 C CA . GLU A 1 81 ? 8.040 -18.504 -24.822 1.00 97.75 81 GLU A CA 1
ATOM 641 C C . GLU A 1 81 ? 8.660 -18.952 -23.494 1.00 97.75 81 GLU A C 1
ATOM 643 O O . GLU A 1 81 ? 8.773 -20.151 -23.241 1.00 97.75 81 GLU A O 1
ATOM 648 N N . LEU A 1 82 ? 9.033 -18.006 -22.623 1.00 96.94 82 LEU A N 1
ATOM 649 C CA . LEU A 1 82 ? 9.584 -18.334 -21.307 1.00 96.94 82 LEU A CA 1
ATOM 650 C C . LEU A 1 82 ? 8.537 -19.005 -20.406 1.00 96.94 82 LEU A C 1
ATOM 652 O O . LEU A 1 82 ? 8.856 -19.982 -19.735 1.00 96.94 82 LEU A O 1
ATOM 656 N N . VAL A 1 83 ? 7.284 -18.538 -20.421 1.00 95.94 83 VAL A N 1
ATOM 657 C CA . VAL A 1 83 ? 6.182 -19.194 -19.698 1.00 95.94 83 VAL A CA 1
ATOM 658 C C . VAL A 1 83 ? 5.991 -20.623 -20.202 1.00 95.94 83 VAL A C 1
ATOM 660 O O . VAL A 1 83 ? 5.872 -21.533 -19.387 1.00 95.94 83 VAL A O 1
ATOM 663 N N . ALA A 1 84 ? 5.988 -20.844 -21.519 1.00 97.38 84 ALA A N 1
ATOM 664 C CA . ALA A 1 84 ? 5.841 -22.180 -22.091 1.00 97.38 84 ALA A CA 1
ATOM 665 C C . ALA A 1 84 ? 6.995 -23.106 -21.668 1.00 97.38 84 ALA A C 1
ATOM 667 O O . ALA A 1 84 ? 6.748 -24.225 -21.213 1.00 97.38 84 ALA A O 1
ATOM 668 N N . ALA A 1 85 ? 8.236 -22.616 -21.743 1.00 97.75 85 ALA A N 1
ATOM 669 C CA . ALA A 1 85 ? 9.438 -23.373 -21.398 1.00 97.75 85 ALA A CA 1
ATOM 670 C C . ALA A 1 85 ? 9.550 -23.708 -19.898 1.00 97.75 85 ALA A C 1
ATOM 672 O O . ALA A 1 85 ? 10.053 -24.774 -19.550 1.00 97.75 85 ALA A O 1
ATOM 673 N N . HIS A 1 86 ? 9.066 -22.829 -19.013 1.00 96.88 86 HIS A N 1
ATOM 674 C CA . HIS A 1 86 ? 9.217 -22.955 -17.555 1.00 96.88 86 HIS A CA 1
ATOM 675 C C . HIS A 1 86 ? 7.893 -23.179 -16.804 1.00 96.88 86 HIS A C 1
ATOM 677 O O . HIS A 1 86 ? 7.827 -23.025 -15.583 1.00 96.88 86 HIS A O 1
ATOM 683 N N . SER A 1 87 ? 6.821 -23.542 -17.513 1.00 95.56 87 SER A N 1
ATOM 684 C CA . SER A 1 87 ? 5.451 -23.589 -16.977 1.00 95.56 87 SER A CA 1
ATOM 685 C C . SER A 1 87 ? 5.312 -24.417 -15.695 1.00 95.56 87 SER A C 1
ATOM 687 O O . SER A 1 87 ? 4.688 -23.968 -14.732 1.00 95.56 87 SER A O 1
ATOM 689 N N . SER A 1 88 ? 5.910 -25.609 -15.648 1.00 97.31 88 SER A N 1
ATOM 690 C CA . SER A 1 88 ? 5.843 -26.509 -14.492 1.00 97.31 88 SER A CA 1
ATOM 691 C C . SER A 1 88 ? 6.552 -25.933 -13.262 1.00 97.31 88 SER A C 1
ATOM 693 O O . SER A 1 88 ? 5.980 -25.930 -12.168 1.00 97.31 88 SER A O 1
ATOM 695 N N . GLU A 1 89 ? 7.762 -25.405 -13.454 1.00 97.56 89 GLU A N 1
ATOM 696 C CA . GLU A 1 89 ? 8.597 -24.777 -12.429 1.00 97.56 89 GLU A CA 1
ATOM 697 C C . GLU A 1 89 ? 7.911 -23.537 -11.846 1.00 97.56 89 GLU A C 1
ATOM 699 O O . GLU A 1 89 ? 7.714 -23.436 -10.634 1.00 97.56 89 GLU A O 1
ATOM 704 N N . TRP A 1 90 ? 7.471 -22.617 -12.706 1.00 96.44 90 TRP A N 1
ATOM 705 C CA . TRP A 1 90 ? 6.849 -21.365 -12.279 1.00 96.44 90 TRP A CA 1
ATOM 706 C C . TRP A 1 90 ? 5.494 -21.604 -11.618 1.00 96.44 90 TRP A C 1
ATOM 708 O O . TRP A 1 90 ? 5.188 -20.991 -10.595 1.00 96.44 90 TRP A O 1
ATOM 718 N N . ALA A 1 91 ? 4.699 -22.553 -12.122 1.00 97.31 91 ALA A N 1
ATOM 719 C CA . ALA A 1 91 ? 3.452 -22.933 -11.469 1.00 97.31 91 ALA A CA 1
ATOM 720 C C . ALA A 1 91 ? 3.700 -23.567 -10.089 1.00 97.31 91 ALA A C 1
ATOM 722 O O . ALA A 1 91 ? 2.929 -23.333 -9.156 1.00 97.31 91 ALA A O 1
ATOM 723 N N . ALA A 1 92 ? 4.769 -24.355 -9.926 1.00 98.25 92 ALA A N 1
ATOM 724 C CA . ALA A 1 92 ? 5.155 -24.893 -8.624 1.00 98.25 92 ALA A CA 1
ATOM 725 C C . ALA A 1 92 ? 5.601 -23.784 -7.659 1.00 98.25 92 ALA A C 1
ATOM 727 O O . ALA A 1 92 ? 5.147 -23.773 -6.513 1.00 98.25 92 ALA A O 1
ATOM 728 N N . ALA A 1 93 ? 6.408 -22.828 -8.122 1.00 97.62 93 ALA A N 1
ATOM 729 C CA . ALA A 1 93 ? 6.857 -21.689 -7.323 1.00 97.62 93 ALA A CA 1
ATOM 730 C C . ALA A 1 93 ? 5.681 -20.828 -6.830 1.00 97.62 93 ALA A C 1
ATOM 732 O O . ALA A 1 93 ? 5.615 -20.499 -5.643 1.00 97.62 93 ALA A O 1
ATOM 733 N N . VAL A 1 94 ? 4.708 -20.545 -7.704 1.00 97.75 94 VAL A N 1
ATOM 734 C CA . VAL A 1 94 ? 3.472 -19.827 -7.348 1.00 97.75 94 VAL A CA 1
ATOM 735 C C . VAL A 1 94 ? 2.668 -20.597 -6.299 1.00 97.75 94 VAL A C 1
ATOM 737 O O . VAL A 1 94 ? 2.300 -20.027 -5.275 1.00 97.75 94 VAL A O 1
ATOM 740 N N . ARG A 1 95 ? 2.452 -21.909 -6.482 1.00 98.31 95 ARG A N 1
ATOM 741 C CA . ARG A 1 95 ? 1.736 -22.735 -5.489 1.00 98.31 95 ARG A CA 1
ATOM 742 C C . ARG A 1 95 ? 2.435 -22.747 -4.130 1.00 98.31 95 ARG A C 1
ATOM 744 O O . ARG A 1 95 ? 1.770 -22.690 -3.100 1.00 98.31 95 ARG A O 1
ATOM 751 N N . GLN A 1 96 ? 3.764 -22.817 -4.108 1.00 98.38 96 GLN A N 1
ATOM 752 C CA . GLN A 1 96 ? 4.528 -22.749 -2.862 1.00 98.38 96 GLN A CA 1
ATOM 753 C C . GLN A 1 96 ? 4.406 -21.374 -2.196 1.00 98.38 96 GLN A C 1
ATOM 755 O O . GLN A 1 96 ? 4.281 -21.298 -0.975 1.00 98.38 96 GLN A O 1
ATOM 760 N N . ALA A 1 97 ? 4.423 -20.291 -2.974 1.00 98.19 97 ALA A N 1
ATOM 761 C CA . ALA A 1 97 ? 4.227 -18.943 -2.457 1.00 98.19 97 ALA A CA 1
ATOM 762 C C . ALA A 1 97 ? 2.815 -18.752 -1.874 1.00 98.19 97 ALA A C 1
ATOM 764 O O . ALA A 1 97 ? 2.693 -18.270 -0.751 1.00 98.19 97 ALA A O 1
ATOM 765 N N . ASP A 1 98 ? 1.777 -19.254 -2.548 1.00 98.38 98 ASP A N 1
ATOM 766 C CA . ASP A 1 98 ? 0.394 -19.273 -2.049 1.00 98.38 98 ASP A CA 1
ATOM 767 C C . ASP A 1 98 ? 0.265 -20.066 -0.731 1.00 98.38 98 ASP A C 1
ATOM 769 O O . ASP A 1 98 ? -0.391 -19.629 0.220 1.00 98.38 98 ASP A O 1
ATOM 773 N N . GLN A 1 99 ? 0.949 -21.210 -0.623 1.00 98.19 99 GLN A N 1
ATOM 774 C CA . GLN A 1 99 ? 0.991 -22.000 0.613 1.00 98.19 99 GLN A CA 1
ATOM 775 C C . GLN A 1 99 ? 1.709 -21.279 1.759 1.00 98.19 99 GLN A C 1
ATOM 777 O O . GLN A 1 99 ? 1.273 -21.391 2.905 1.00 98.19 99 GLN A O 1
ATOM 782 N N . ARG A 1 100 ? 2.799 -20.550 1.475 1.00 97.81 100 ARG A N 1
ATOM 783 C CA . ARG A 1 100 ? 3.490 -19.721 2.478 1.00 97.81 100 ARG A CA 1
ATOM 784 C C . ARG A 1 100 ? 2.609 -18.557 2.925 1.00 97.81 100 ARG A C 1
ATOM 786 O O . ARG A 1 100 ? 2.478 -18.339 4.125 1.00 97.81 100 ARG A O 1
ATOM 793 N N . ALA A 1 101 ? 1.964 -17.869 1.982 1.00 97.62 101 ALA A N 1
ATOM 794 C CA . ALA A 1 101 ? 1.057 -16.759 2.264 1.00 97.62 101 ALA A CA 1
ATOM 795 C C . ALA A 1 101 ? -0.104 -17.187 3.179 1.00 97.62 101 ALA A C 1
ATOM 797 O O . ALA A 1 101 ? -0.406 -16.509 4.157 1.00 97.62 101 ALA A O 1
ATOM 798 N N . SER A 1 102 ? -0.654 -18.384 2.959 1.00 97.25 102 SER A N 1
ATOM 799 C CA . SER A 1 102 ? -1.720 -18.962 3.796 1.00 97.25 102 SER A CA 1
ATOM 800 C C . SER A 1 102 ? -1.307 -19.241 5.251 1.00 97.25 102 SER A C 1
ATOM 802 O O . SER A 1 102 ? -2.139 -19.638 6.062 1.00 97.25 102 SER A O 1
ATOM 804 N N . ARG A 1 103 ? -0.024 -19.081 5.599 1.00 97.06 103 ARG A N 1
ATOM 805 C CA . ARG A 1 103 ? 0.527 -19.302 6.946 1.00 97.06 103 ARG A CA 1
ATOM 806 C C . ARG A 1 103 ? 1.052 -18.015 7.587 1.00 97.06 103 ARG A C 1
ATOM 808 O O . ARG A 1 103 ? 1.713 -18.097 8.617 1.00 97.06 103 ARG A O 1
ATOM 815 N N . LEU A 1 104 ? 0.767 -16.849 6.999 1.00 96.75 104 LEU A N 1
ATOM 816 C CA . LEU A 1 104 ? 1.246 -15.558 7.499 1.00 96.75 104 LEU A CA 1
ATOM 817 C C . LEU A 1 104 ? 0.637 -15.147 8.840 1.00 96.75 104 LEU A C 1
ATOM 819 O O . LEU A 1 104 ? 1.202 -14.276 9.483 1.00 96.75 104 LEU A O 1
ATOM 823 N N . GLY A 1 105 ? -0.468 -15.751 9.287 1.00 96.88 105 GLY A N 1
ATOM 824 C CA . GLY A 1 105 ? -1.082 -15.415 10.575 1.00 96.88 105 GLY A CA 1
ATOM 825 C C . GLY A 1 105 ? -0.075 -15.479 11.727 1.00 96.88 105 GLY A C 1
ATOM 826 O O . GLY A 1 105 ? 0.544 -16.516 11.971 1.00 96.88 105 GLY A O 1
ATOM 827 N N . GLY A 1 106 ? 0.105 -14.367 12.441 1.00 96.38 106 GLY A N 1
ATOM 828 C CA . GLY A 1 106 ? 1.154 -14.246 13.445 1.00 96.38 106 GLY A CA 1
ATOM 829 C C . GLY A 1 106 ? 2.567 -14.279 12.850 1.00 96.38 106 GLY A C 1
ATOM 830 O O . GLY A 1 106 ? 3.467 -14.861 13.460 1.00 96.38 106 GLY A O 1
ATOM 831 N N . GLN A 1 107 ? 2.795 -13.657 11.697 1.00 97.62 107 GLN A N 1
ATOM 832 C CA . GLN A 1 107 ? 4.114 -13.310 11.151 1.00 97.62 107 GLN A CA 1
ATOM 833 C C . GLN A 1 107 ? 4.181 -11.803 10.895 1.00 97.62 107 GLN A C 1
ATOM 835 O O . GLN A 1 107 ? 3.145 -11.158 10.739 1.00 97.62 107 GLN A O 1
ATOM 840 N N . ASP A 1 108 ? 5.388 -11.248 10.878 1.00 98.06 108 ASP A N 1
ATOM 841 C CA . ASP A 1 108 ? 5.600 -9.860 10.472 1.00 98.06 108 ASP A CA 1
ATOM 842 C C . ASP A 1 108 ? 5.566 -9.789 8.947 1.00 98.06 108 ASP A C 1
ATOM 844 O O . ASP A 1 108 ? 6.200 -10.590 8.253 1.00 98.06 108 ASP A O 1
ATOM 848 N N . VAL A 1 109 ? 4.774 -8.861 8.419 1.00 97.50 109 VAL A N 1
ATOM 849 C CA . VAL A 1 109 ? 4.552 -8.703 6.985 1.00 97.50 109 VAL A CA 1
ATOM 850 C C . VAL A 1 109 ? 4.852 -7.268 6.604 1.00 97.50 109 VAL A C 1
ATOM 852 O O . VAL A 1 109 ? 4.233 -6.338 7.114 1.00 97.50 109 VAL A O 1
ATOM 855 N N . VAL A 1 110 ? 5.792 -7.102 5.680 1.00 95.19 110 VAL A N 1
ATOM 856 C CA . VAL A 1 110 ? 6.055 -5.815 5.037 1.00 95.19 110 VAL A CA 1
ATOM 857 C C . VAL A 1 110 ? 4.882 -5.496 4.113 1.00 95.19 110 VAL A C 1
ATOM 859 O O . VAL A 1 110 ? 4.583 -6.276 3.203 1.00 95.19 110 VAL A O 1
ATOM 862 N N . LEU A 1 111 ? 4.200 -4.382 4.377 1.00 94.62 111 LEU A N 1
ATOM 863 C CA . LEU A 1 111 ? 3.058 -3.899 3.590 1.00 94.62 111 LEU A CA 1
ATOM 864 C C . LEU A 1 111 ? 3.394 -2.674 2.750 1.00 94.62 111 LEU A C 1
ATOM 866 O O . LEU A 1 111 ? 2.616 -2.322 1.865 1.00 94.62 111 LEU A O 1
ATOM 870 N N . ASP A 1 112 ? 4.531 -2.048 3.028 1.00 91.00 112 ASP A N 1
ATOM 871 C CA . ASP A 1 112 ? 5.021 -0.902 2.290 1.00 91.00 112 ASP A CA 1
ATOM 872 C C . ASP A 1 112 ? 6.549 -0.868 2.331 1.00 91.00 112 ASP A C 1
ATOM 874 O O . ASP A 1 112 ? 7.179 -1.269 3.320 1.00 91.00 112 ASP A O 1
ATOM 878 N N . VAL A 1 113 ? 7.126 -0.412 1.229 1.00 86.62 113 VAL A N 1
ATOM 879 C CA . VAL A 1 113 ? 8.565 -0.254 1.037 1.00 86.62 113 VAL A CA 1
ATOM 880 C C . VAL A 1 113 ? 8.816 1.119 0.442 1.00 86.62 113 VAL A C 1
ATOM 882 O O . VAL A 1 113 ? 8.002 1.643 -0.318 1.00 86.62 113 VAL A O 1
ATOM 885 N N . VAL A 1 114 ? 9.957 1.701 0.776 1.00 76.12 114 VAL A N 1
ATOM 886 C CA . VAL A 1 114 ? 10.407 2.963 0.198 1.00 76.12 114 VAL A CA 1
ATOM 887 C C . VAL A 1 114 ? 11.796 2.782 -0.384 1.00 76.12 114 VAL A C 1
ATOM 889 O O . VAL A 1 114 ? 12.653 2.116 0.203 1.00 76.12 114 VAL A O 1
ATOM 892 N N . ALA A 1 115 ? 12.000 3.365 -1.560 1.00 66.12 115 ALA A N 1
ATOM 893 C CA . ALA A 1 115 ? 13.333 3.718 -2.008 1.00 66.12 115 ALA A CA 1
ATOM 894 C C . ALA A 1 115 ? 13.801 4.960 -1.233 1.00 66.12 115 ALA A C 1
ATOM 896 O O . ALA A 1 115 ? 12.983 5.671 -0.651 1.00 66.12 115 ALA A O 1
ATOM 897 N N . ASP A 1 116 ? 15.112 5.190 -1.221 1.00 53.66 116 ASP A N 1
ATOM 898 C CA . ASP A 1 116 ? 15.848 6.259 -0.516 1.00 53.66 116 ASP A CA 1
ATOM 899 C C . ASP A 1 116 ? 15.138 7.641 -0.500 1.00 53.66 116 ASP A C 1
ATOM 901 O O . ASP A 1 116 ? 15.243 8.392 0.470 1.00 53.66 116 ASP A O 1
ATOM 905 N N . ARG A 1 117 ? 14.335 7.958 -1.532 1.00 48.81 117 ARG A N 1
ATOM 906 C CA . ARG A 1 117 ? 13.352 9.052 -1.533 1.00 48.81 117 ARG A CA 1
ATOM 907 C C . ARG A 1 117 ? 12.019 8.640 -2.157 1.00 48.81 117 ARG A C 1
ATOM 909 O O . ARG A 1 117 ? 11.987 8.001 -3.206 1.00 48.81 117 ARG A O 1
ATOM 916 N N . ARG A 1 118 ? 10.910 9.081 -1.553 1.00 47.09 118 ARG A N 1
ATOM 917 C CA . ARG A 1 118 ? 9.620 9.195 -2.243 1.00 47.09 118 ARG A CA 1
ATOM 918 C C . ARG A 1 118 ? 9.547 10.554 -2.924 1.00 47.09 118 ARG A C 1
ATOM 920 O O . ARG A 1 118 ? 9.265 11.537 -2.251 1.00 47.09 118 ARG A O 1
ATOM 927 N N . ASP A 1 119 ? 9.674 10.583 -4.241 1.00 40.19 119 ASP A N 1
ATOM 928 C CA . ASP A 1 119 ? 9.198 11.722 -5.025 1.00 40.19 119 ASP A CA 1
ATOM 929 C C . ASP A 1 119 ? 7.799 11.379 -5.541 1.00 40.19 119 ASP A C 1
ATOM 931 O O . ASP A 1 119 ? 7.571 11.072 -6.706 1.00 40.19 119 ASP A O 1
ATOM 935 N N . ASN A 1 120 ? 6.826 11.364 -4.629 1.00 41.12 120 ASN A N 1
ATOM 936 C CA . ASN A 1 120 ? 5.434 11.470 -5.038 1.00 41.12 120 ASN A CA 1
ATOM 937 C C . ASN A 1 120 ? 5.068 12.961 -4.953 1.00 41.12 120 ASN A C 1
ATOM 939 O O . ASN A 1 120 ? 5.081 13.496 -3.845 1.00 41.12 120 ASN A O 1
ATOM 943 N N . PRO A 1 121 ? 4.689 13.634 -6.056 1.00 35.91 121 PRO A N 1
ATOM 944 C CA . PRO A 1 121 ? 4.302 15.053 -6.054 1.00 35.91 121 PRO A CA 1
ATOM 945 C C . PRO A 1 121 ? 3.137 15.392 -5.105 1.00 35.91 121 PRO A C 1
ATOM 947 O O . PRO A 1 121 ? 2.834 16.559 -4.864 1.00 35.91 121 PRO A O 1
ATOM 950 N N . HIS A 1 122 ? 2.459 14.371 -4.574 1.00 38.88 122 HIS A N 1
ATOM 951 C CA . HIS A 1 122 ? 1.364 14.483 -3.613 1.00 38.88 122 HIS A CA 1
ATOM 952 C C . HIS A 1 122 ? 1.726 14.065 -2.179 1.00 38.88 122 HIS A C 1
ATOM 954 O O . HIS A 1 122 ? 0.868 14.143 -1.299 1.00 38.88 122 HIS A O 1
ATOM 960 N N . ASP A 1 123 ? 2.960 13.626 -1.917 1.00 42.75 123 ASP A N 1
ATOM 961 C CA . ASP A 1 123 ? 3.435 13.304 -0.569 1.00 42.75 123 ASP A CA 1
ATOM 962 C C . ASP A 1 123 ? 4.254 14.491 -0.046 1.00 42.75 123 ASP A C 1
ATOM 964 O O . ASP A 1 123 ? 5.473 14.548 -0.144 1.00 42.75 123 ASP A O 1
ATOM 968 N N . THR A 1 124 ? 3.558 15.506 0.472 1.00 33.97 124 THR A N 1
ATOM 969 C CA . THR A 1 124 ? 4.165 16.708 1.068 1.00 33.97 124 THR A CA 1
ATOM 970 C C . THR A 1 124 ? 4.757 16.434 2.456 1.00 33.97 124 THR A C 1
ATOM 972 O O . THR A 1 124 ? 4.553 17.226 3.377 1.00 33.97 124 THR A O 1
ATOM 975 N N . GLN A 1 125 ? 5.417 15.296 2.667 1.00 41.75 125 GLN A N 1
ATOM 976 C CA . GLN A 1 125 ? 6.072 15.010 3.940 1.00 41.75 125 GLN A CA 1
ATOM 977 C C . GLN A 1 125 ? 7.573 14.820 3.784 1.00 41.75 125 GLN A C 1
ATOM 979 O O . GLN A 1 125 ? 8.038 14.083 2.915 1.00 41.75 125 GLN A O 1
ATOM 984 N N . ASP A 1 126 ? 8.286 15.461 4.718 1.00 40.28 126 ASP A N 1
ATOM 985 C CA . ASP A 1 126 ? 9.614 15.101 5.206 1.00 40.28 126 ASP A CA 1
ATOM 986 C C . ASP A 1 126 ? 9.668 13.589 5.436 1.00 40.28 126 ASP A C 1
ATOM 988 O O . ASP A 1 126 ? 9.359 13.069 6.511 1.00 40.28 126 ASP A O 1
ATOM 992 N N . THR A 1 127 ? 10.007 12.861 4.379 1.00 41.75 127 THR A N 1
ATOM 993 C CA . THR A 1 127 ? 10.272 11.437 4.474 1.00 41.75 127 THR A CA 1
ATOM 994 C C . THR A 1 127 ? 11.597 11.325 5.223 1.00 41.75 127 THR A C 1
ATOM 996 O O . THR A 1 127 ? 12.569 11.960 4.796 1.00 41.75 127 THR A O 1
ATOM 999 N N . PRO A 1 128 ? 11.673 10.577 6.339 1.00 3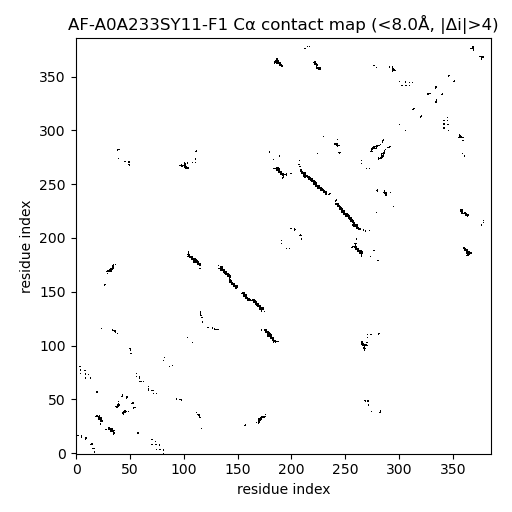7.84 128 PRO A N 1
ATOM 1000 C CA . PRO A 1 128 ? 12.937 10.349 7.018 1.00 37.84 128 PRO A CA 1
ATOM 1001 C C . PRO A 1 128 ? 13.954 9.845 5.997 1.00 37.84 128 PRO A C 1
ATOM 1003 O O . PRO A 1 128 ? 13.717 8.836 5.332 1.00 37.84 128 PRO A O 1
ATOM 1006 N N . GLN A 1 129 ? 15.061 10.572 5.850 1.00 41.91 129 GLN A N 1
ATOM 1007 C CA . GLN A 1 129 ? 16.204 10.121 5.067 1.00 41.91 129 GLN A CA 1
ATOM 1008 C C . GLN A 1 129 ? 16.735 8.861 5.746 1.00 41.91 129 GLN A C 1
ATOM 1010 O O . GLN A 1 129 ? 17.408 8.924 6.776 1.00 41.91 129 GLN A O 1
ATOM 1015 N N . ASN A 1 130 ? 16.353 7.703 5.211 1.00 43.94 130 ASN A N 1
ATOM 1016 C CA . ASN A 1 130 ? 16.940 6.439 5.616 1.00 43.94 130 ASN A CA 1
ATOM 1017 C C . ASN A 1 130 ? 18.437 6.448 5.243 1.00 43.94 130 ASN A C 1
ATOM 1019 O O . ASN A 1 130 ? 18.853 7.202 4.362 1.00 43.94 130 ASN A O 1
ATOM 1023 N N . PRO A 1 131 ? 19.286 5.693 5.962 1.00 44.06 131 PRO A N 1
ATOM 1024 C CA . PRO A 1 131 ? 20.730 5.736 5.752 1.00 44.06 131 PRO A CA 1
ATOM 1025 C C . PRO A 1 131 ? 21.085 5.373 4.300 1.00 44.06 131 PRO A C 1
ATOM 1027 O O . PRO A 1 131 ? 20.413 4.515 3.726 1.00 44.06 131 PRO A O 1
ATOM 1030 N N . PRO A 1 132 ? 22.149 5.969 3.722 1.00 54.41 132 PRO A N 1
ATOM 1031 C CA . PRO A 1 132 ? 22.524 5.742 2.334 1.00 54.41 132 PRO A CA 1
ATOM 1032 C C . PRO A 1 132 ? 22.878 4.269 2.133 1.00 54.41 132 PRO A C 1
ATOM 1034 O O . PRO A 1 132 ? 23.941 3.786 2.531 1.00 54.41 132 PRO A O 1
ATOM 1037 N N . GLU A 1 133 ? 21.947 3.552 1.520 1.00 61.97 133 GLU A N 1
ATOM 1038 C CA . GLU A 1 133 ? 22.161 2.242 0.930 1.00 61.97 133 GLU A CA 1
ATOM 1039 C C . GLU A 1 133 ? 23.277 2.311 -0.133 1.00 61.97 133 GLU A C 1
ATOM 1041 O O . GLU A 1 133 ? 23.626 3.404 -0.592 1.00 61.97 133 GLU A O 1
ATOM 1046 N N . PRO A 1 134 ? 23.902 1.184 -0.531 1.00 64.75 134 PRO A N 1
ATOM 1047 C CA . PRO A 1 134 ? 25.049 1.227 -1.429 1.00 64.75 134 PRO A CA 1
ATOM 1048 C C . PRO A 1 134 ? 24.672 1.842 -2.782 1.00 64.75 134 PRO A C 1
ATOM 1050 O O . PRO A 1 134 ? 24.082 1.201 -3.651 1.00 64.75 134 PRO A O 1
ATOM 1053 N N . VAL A 1 135 ? 25.069 3.099 -2.967 1.00 81.44 135 VAL A N 1
ATOM 1054 C CA . VAL A 1 135 ? 25.023 3.786 -4.251 1.00 81.44 135 VAL A CA 1
ATOM 1055 C C . VAL A 1 135 ? 26.050 3.124 -5.161 1.00 81.44 135 VAL A C 1
ATOM 1057 O O . VAL A 1 135 ? 27.248 3.120 -4.875 1.00 81.44 135 VAL A O 1
ATOM 1060 N N . THR A 1 136 ? 25.580 2.556 -6.266 1.00 89.94 136 THR A N 1
ATOM 1061 C CA . THR A 1 136 ? 26.457 1.959 -7.280 1.00 89.94 136 THR A CA 1
ATOM 1062 C C . THR A 1 136 ? 26.571 2.894 -8.469 1.00 89.94 136 THR A C 1
ATOM 1064 O O . THR A 1 136 ? 25.578 3.466 -8.900 1.00 89.94 136 THR A O 1
ATOM 1067 N N . THR A 1 137 ? 27.767 3.074 -9.021 1.00 94.06 137 THR A N 1
ATOM 1068 C CA . THR A 1 137 ? 27.914 3.813 -10.280 1.00 94.06 137 THR A CA 1
ATOM 1069 C C . THR A 1 137 ? 27.585 2.885 -11.441 1.00 94.06 137 THR A C 1
ATOM 1071 O O . THR A 1 137 ? 28.157 1.798 -11.539 1.00 94.06 137 THR A O 1
ATOM 1074 N N . ILE A 1 138 ? 26.697 3.321 -12.332 1.00 94.69 138 ILE A N 1
ATOM 1075 C CA . ILE A 1 138 ? 26.340 2.586 -13.548 1.00 94.69 138 ILE A CA 1
ATOM 1076 C C . ILE A 1 138 ? 26.743 3.364 -14.800 1.00 94.69 138 ILE A C 1
ATOM 1078 O O . ILE A 1 138 ? 26.744 4.594 -14.812 1.00 94.69 138 ILE A O 1
ATOM 1082 N N . ASP A 1 139 ? 27.038 2.623 -15.868 1.00 96.31 139 ASP A N 1
ATOM 1083 C CA . ASP A 1 139 ? 27.153 3.163 -17.221 1.00 96.31 139 ASP A CA 1
ATOM 1084 C C . ASP A 1 139 ? 25.756 3.159 -17.868 1.00 96.31 139 ASP A C 1
ATOM 1086 O O . ASP A 1 139 ? 25.228 2.110 -18.253 1.00 96.31 139 ASP A O 1
ATOM 1090 N N . PHE A 1 140 ? 25.147 4.336 -17.992 1.00 95.50 140 PHE A N 1
ATOM 1091 C CA . PHE A 1 140 ? 23.845 4.527 -18.624 1.00 95.50 140 PHE A CA 1
ATOM 1092 C C . PHE A 1 140 ? 24.001 5.125 -20.025 1.00 95.50 140 PHE A C 1
ATOM 1094 O O . PHE A 1 140 ? 24.782 6.048 -20.240 1.00 95.50 140 PHE A O 1
ATOM 1101 N N . ARG A 1 141 ? 23.257 4.606 -21.007 1.00 94.38 141 ARG A N 1
ATOM 1102 C CA . ARG A 1 141 ? 23.275 5.135 -22.380 1.00 94.38 141 ARG A CA 1
ATOM 1103 C C . ARG A 1 141 ? 22.327 6.324 -22.479 1.00 94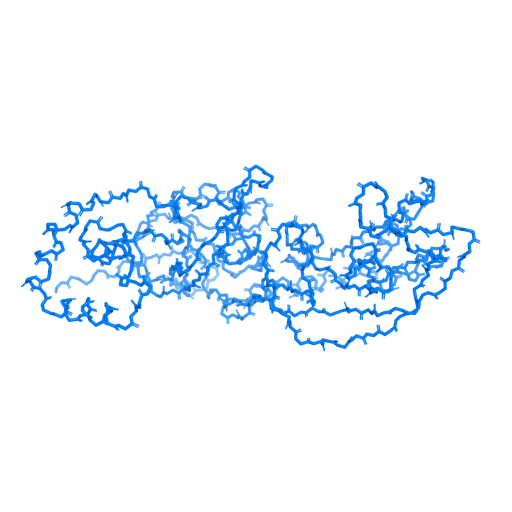.38 141 ARG A C 1
ATOM 1105 O O . ARG A 1 141 ? 21.117 6.132 -22.408 1.00 94.38 141 ARG A O 1
ATOM 1112 N N . GLY A 1 142 ? 22.877 7.507 -22.704 1.00 93.75 142 GLY A N 1
ATOM 1113 C CA . GLY A 1 142 ? 22.122 8.732 -22.927 1.00 93.75 142 GLY A CA 1
ATOM 1114 C C . GLY A 1 142 ? 22.640 9.512 -24.131 1.00 93.75 142 GLY A C 1
ATOM 1115 O O . GLY A 1 142 ? 23.309 8.973 -25.016 1.00 93.75 142 GLY A O 1
ATOM 1116 N N . TYR A 1 143 ? 22.322 10.797 -24.147 1.00 95.50 143 TYR A N 1
ATOM 1117 C CA . TYR A 1 143 ? 22.797 11.771 -25.124 1.00 95.50 143 TYR A CA 1
ATOM 1118 C C . TYR A 1 143 ? 23.576 12.872 -24.405 1.00 95.50 143 TYR A C 1
ATOM 1120 O O . TYR A 1 143 ? 23.408 13.053 -23.198 1.00 95.50 143 TYR A O 1
ATOM 1128 N N . ALA A 1 144 ? 24.442 13.596 -25.109 1.00 97.38 144 ALA A N 1
ATOM 1129 C CA . ALA A 1 144 ? 24.996 14.831 -24.571 1.00 97.38 144 ALA A CA 1
ATOM 1130 C C . ALA A 1 144 ? 23.843 15.779 -24.207 1.00 97.38 144 ALA A C 1
ATOM 1132 O O . ALA A 1 144 ? 22.797 15.775 -24.858 1.00 97.38 144 ALA A O 1
ATOM 1133 N N . TYR A 1 145 ? 24.009 16.559 -23.146 1.00 96.50 145 TYR A N 1
ATOM 1134 C CA . TYR A 1 145 ? 22.996 17.511 -22.712 1.00 96.50 145 TYR A CA 1
ATOM 1135 C C . TYR A 1 145 ? 23.634 18.740 -22.074 1.00 96.50 145 TYR A C 1
ATOM 1137 O O . TYR A 1 145 ? 24.753 18.683 -21.558 1.00 96.50 145 TYR A O 1
ATOM 1145 N N . SER A 1 146 ? 22.895 19.841 -22.090 1.00 95.88 146 SER A N 1
ATOM 1146 C CA . SER A 1 146 ? 23.169 21.047 -21.312 1.00 95.88 146 SER A CA 1
ATOM 1147 C C . SER A 1 146 ? 22.013 21.322 -20.358 1.00 95.88 146 SER A C 1
ATOM 1149 O O . SER A 1 146 ? 20.892 20.869 -20.584 1.00 95.88 146 SER A O 1
ATOM 1151 N N . ARG A 1 147 ? 22.283 22.073 -19.289 1.00 94.31 147 ARG A N 1
ATOM 1152 C CA . ARG A 1 147 ? 21.245 22.614 -18.408 1.00 94.31 147 ARG A CA 1
ATOM 1153 C C . ARG A 1 147 ? 21.269 24.128 -18.489 1.00 94.31 147 ARG A C 1
ATOM 1155 O O . ARG A 1 147 ? 22.331 24.729 -18.332 1.00 94.31 147 ARG A O 1
ATOM 1162 N N . GLU A 1 148 ? 20.116 24.726 -18.741 1.00 94.25 148 GLU A N 1
ATOM 1163 C CA . GLU A 1 148 ? 19.963 26.174 -18.887 1.00 94.25 148 GLU A CA 1
ATOM 1164 C C . GLU A 1 148 ? 18.706 26.672 -18.164 1.00 94.25 148 GLU A C 1
ATOM 1166 O O . GLU A 1 148 ? 17.792 25.884 -17.938 1.00 94.25 148 GLU A O 1
ATOM 1171 N N . PRO A 1 149 ? 18.628 27.949 -17.753 1.00 94.75 149 PRO A N 1
ATOM 1172 C CA . PRO A 1 149 ? 17.421 28.484 -17.128 1.00 94.75 149 PRO A CA 1
ATOM 1173 C C . PRO A 1 149 ? 16.229 28.457 -18.092 1.00 94.75 149 PRO A C 1
ATOM 1175 O O . PRO A 1 149 ? 16.298 29.013 -19.189 1.00 94.75 149 PRO A O 1
ATOM 1178 N N . SER A 1 150 ? 15.115 27.859 -17.671 1.00 93.75 150 SER A N 1
ATOM 1179 C CA . SER A 1 150 ? 13.876 27.859 -18.445 1.00 93.75 150 SER A CA 1
ATOM 1180 C C . SER A 1 150 ? 13.200 29.232 -18.382 1.00 93.75 150 SER A C 1
ATOM 1182 O O . SER A 1 150 ? 12.860 29.692 -17.289 1.00 93.75 150 SER A O 1
ATOM 1184 N N . PRO A 1 151 ? 12.891 29.880 -19.521 1.00 94.12 151 PRO A N 1
ATOM 1185 C CA . PRO A 1 151 ? 12.113 31.119 -19.525 1.00 94.12 151 PRO A CA 1
ATOM 1186 C C . PRO A 1 151 ? 10.629 30.899 -19.185 1.00 94.12 151 PRO A C 1
ATOM 1188 O O . PRO A 1 151 ? 9.896 31.870 -19.019 1.00 94.12 151 PRO A O 1
ATOM 1191 N N . ILE A 1 152 ? 10.170 29.641 -19.124 1.00 94.69 152 ILE A N 1
ATOM 1192 C CA . ILE A 1 152 ? 8.769 29.284 -18.865 1.00 94.69 152 ILE A CA 1
ATOM 1193 C C . ILE A 1 152 ? 8.557 29.001 -17.379 1.00 94.69 152 ILE A C 1
ATOM 1195 O O . ILE A 1 152 ? 7.661 29.573 -16.766 1.00 94.69 152 ILE A O 1
ATOM 1199 N N . SER A 1 153 ? 9.369 28.110 -16.806 1.00 92.56 153 SER A N 1
ATOM 1200 C CA . SER A 1 153 ? 9.226 27.678 -15.411 1.00 92.56 153 SER A CA 1
ATOM 1201 C C . SER A 1 153 ? 10.123 28.449 -14.443 1.00 92.56 153 SER A C 1
ATOM 1203 O O . SER A 1 153 ? 9.865 28.415 -13.247 1.00 92.56 153 SER A O 1
ATOM 1205 N N . GLY A 1 154 ? 11.177 29.116 -14.925 1.00 92.12 154 GLY A N 1
ATOM 1206 C CA . GLY A 1 154 ? 12.221 29.714 -14.083 1.00 92.12 154 GLY A CA 1
ATOM 1207 C C . GLY A 1 154 ? 13.230 28.704 -13.521 1.00 92.12 154 GLY A C 1
ATOM 1208 O O . GLY A 1 154 ? 14.317 29.103 -13.110 1.00 92.12 154 GLY A O 1
ATOM 1209 N N . GLU A 1 155 ? 12.907 27.410 -13.555 1.00 90.62 155 GLU A N 1
ATOM 1210 C CA . GLU A 1 155 ? 13.783 26.310 -13.138 1.00 90.62 155 GLU A CA 1
ATOM 1211 C C . GLU A 1 155 ? 14.794 25.927 -14.234 1.00 90.62 155 GLU A C 1
ATOM 1213 O O . GLU A 1 155 ? 14.552 26.195 -15.417 1.00 90.62 155 GLU A O 1
ATOM 1218 N N . PRO A 1 156 ? 15.929 25.286 -13.901 1.00 92.06 156 PRO A N 1
ATOM 1219 C CA . PRO A 1 156 ? 16.830 24.745 -14.913 1.00 92.06 156 PRO A CA 1
ATOM 1220 C C . PRO A 1 156 ? 16.138 23.657 -15.744 1.00 92.06 156 PRO A C 1
ATOM 1222 O O . PRO A 1 156 ? 15.585 22.721 -15.173 1.00 92.06 156 PRO A O 1
ATOM 1225 N N . VAL A 1 157 ? 16.229 23.748 -17.072 1.00 94.62 157 VAL A N 1
ATOM 1226 C CA . VAL A 1 157 ? 15.749 22.734 -18.018 1.00 94.62 157 VAL A CA 1
ATOM 1227 C C . VAL A 1 157 ? 16.911 21.959 -18.633 1.00 94.62 157 VAL A C 1
ATOM 1229 O O . VAL A 1 157 ? 17.942 22.547 -18.980 1.00 94.62 157 VAL A O 1
ATOM 1232 N N . THR A 1 158 ? 16.757 20.645 -18.797 1.00 94.88 158 THR A N 1
ATOM 1233 C CA . THR A 1 158 ? 17.706 19.822 -19.556 1.00 94.88 158 THR A CA 1
ATOM 1234 C C . THR A 1 158 ? 17.405 19.863 -21.052 1.00 94.88 158 THR A C 1
ATOM 1236 O O . THR A 1 158 ? 16.330 19.478 -21.512 1.00 94.88 158 THR A O 1
ATOM 1239 N N . VAL A 1 159 ? 18.405 20.260 -21.839 1.00 94.94 159 VAL A N 1
ATOM 1240 C CA . VAL A 1 159 ? 18.365 20.248 -23.305 1.00 94.94 159 VAL A CA 1
ATOM 1241 C C . VAL A 1 159 ? 19.287 19.151 -23.818 1.00 94.94 159 VAL A C 1
ATOM 1243 O O . VAL A 1 159 ? 20.507 19.236 -23.689 1.00 94.94 159 VAL A O 1
ATOM 1246 N N . TYR A 1 160 ? 18.700 18.107 -24.399 1.00 94.81 160 TYR A N 1
ATOM 1247 C CA . TYR A 1 160 ? 19.437 16.982 -24.974 1.00 94.81 160 TYR A CA 1
ATOM 1248 C C . TYR A 1 160 ? 19.863 17.266 -26.420 1.00 94.81 160 TYR A C 1
ATOM 1250 O O . TYR A 1 160 ? 19.065 17.753 -27.219 1.00 94.81 160 TYR A O 1
ATOM 1258 N N . ASP A 1 161 ? 21.083 16.868 -26.780 1.00 95.94 161 ASP A N 1
ATOM 1259 C CA . ASP A 1 161 ? 21.560 16.770 -28.160 1.00 95.94 161 ASP A CA 1
ATOM 1260 C C . ASP A 1 161 ? 21.406 15.322 -28.670 1.00 95.94 161 ASP A C 1
ATOM 1262 O O . ASP A 1 161 ? 22.282 14.477 -28.448 1.00 95.94 161 ASP A O 1
ATOM 1266 N N . PRO A 1 162 ? 20.322 15.004 -29.404 1.00 92.12 162 PRO A N 1
ATOM 1267 C CA . PRO A 1 162 ? 20.063 13.652 -29.892 1.00 92.12 162 PRO A CA 1
ATOM 1268 C C . PRO A 1 162 ? 21.055 13.184 -30.971 1.00 92.12 162 PRO A C 1
ATOM 1270 O O . PRO A 1 162 ? 20.982 12.031 -31.402 1.00 92.12 162 PRO A O 1
ATOM 1273 N N . THR A 1 163 ? 21.961 14.048 -31.444 1.00 96.12 163 THR A N 1
ATOM 1274 C CA . THR A 1 163 ? 22.979 13.698 -32.446 1.00 96.12 163 THR A CA 1
ATOM 1275 C C . THR A 1 163 ? 24.283 13.197 -31.829 1.00 96.12 163 THR A C 1
ATOM 1277 O O . THR A 1 163 ? 25.064 12.543 -32.522 1.00 96.12 163 THR A O 1
ATOM 1280 N N . THR A 1 164 ? 24.471 13.395 -30.520 1.00 97.50 164 THR A N 1
ATOM 1281 C CA . THR A 1 164 ? 25.695 13.026 -29.800 1.00 97.50 164 THR A CA 1
ATOM 1282 C C . THR A 1 164 ? 25.393 12.006 -28.692 1.00 97.50 164 THR A C 1
ATOM 1284 O O . THR A 1 164 ? 25.146 12.388 -27.548 1.00 97.50 164 THR A O 1
ATOM 1287 N N . PRO A 1 165 ? 25.380 10.687 -28.980 1.00 96.19 165 PRO A N 1
ATOM 1288 C CA . PRO A 1 165 ? 25.240 9.656 -27.951 1.00 96.19 165 PRO A CA 1
ATOM 1289 C C . PRO A 1 165 ? 26.388 9.696 -26.934 1.00 96.19 165 PRO A C 1
ATOM 1291 O O . PRO A 1 165 ? 27.550 9.853 -27.306 1.00 96.19 165 PRO A O 1
ATOM 1294 N N . GLN A 1 166 ? 26.078 9.474 -25.657 1.00 96.69 166 GLN A N 1
ATOM 1295 C CA . GLN A 1 166 ? 27.051 9.487 -24.564 1.00 96.69 166 GLN A CA 1
ATOM 1296 C C . GLN A 1 166 ? 26.782 8.354 -23.564 1.00 96.69 166 GLN A C 1
ATOM 1298 O O . GLN A 1 166 ? 25.644 7.935 -23.355 1.00 96.69 166 GLN A O 1
ATOM 1303 N N . ILE A 1 167 ? 27.841 7.865 -22.915 1.00 97.19 167 ILE A N 1
ATOM 1304 C CA . ILE A 1 167 ? 27.716 7.047 -21.706 1.00 97.19 167 ILE A CA 1
ATOM 1305 C C . ILE A 1 167 ? 27.787 7.964 -20.487 1.00 97.19 167 ILE A C 1
ATOM 1307 O O . ILE A 1 167 ? 28.800 8.627 -20.255 1.00 97.19 167 ILE A O 1
ATOM 1311 N N . TRP A 1 168 ? 26.709 8.006 -19.716 1.00 96.88 168 TRP A N 1
ATOM 1312 C CA . TRP A 1 168 ? 26.653 8.694 -18.436 1.00 96.88 168 TRP A CA 1
ATOM 1313 C C . TRP A 1 168 ? 27.121 7.746 -17.335 1.00 96.88 168 TRP A C 1
ATOM 1315 O O . TRP A 1 168 ? 26.601 6.639 -17.205 1.00 96.88 168 TRP A O 1
ATOM 1325 N N . ARG A 1 169 ? 28.093 8.188 -16.535 1.00 97.00 169 ARG A N 1
ATOM 1326 C CA . ARG A 1 169 ? 28.523 7.501 -15.313 1.00 97.00 169 ARG A CA 1
ATOM 1327 C C . ARG A 1 169 ? 27.819 8.139 -14.134 1.00 97.00 169 ARG A C 1
ATOM 1329 O O . ARG A 1 169 ? 28.263 9.176 -13.651 1.00 97.00 169 ARG A O 1
ATOM 1336 N N . VAL A 1 170 ? 26.704 7.548 -13.729 1.00 95.31 170 VAL A N 1
ATOM 1337 C CA . VAL A 1 170 ? 25.768 8.149 -12.770 1.00 95.31 170 VAL A CA 1
ATOM 1338 C C . VAL A 1 170 ? 25.481 7.199 -11.610 1.00 95.31 170 VAL A C 1
ATOM 1340 O O . VAL A 1 170 ? 25.622 5.982 -11.770 1.00 95.31 170 VAL A O 1
ATOM 1343 N N . PRO A 1 171 ? 25.108 7.724 -10.432 1.00 93.56 171 PRO A N 1
ATOM 1344 C CA . PRO A 1 171 ? 24.724 6.887 -9.306 1.00 93.56 171 PRO A CA 1
ATOM 1345 C C . PRO A 1 171 ? 23.413 6.135 -9.583 1.00 93.56 171 PRO A C 1
ATOM 1347 O O . PRO A 1 171 ? 22.504 6.638 -10.238 1.00 93.56 171 PRO A O 1
ATOM 1350 N N . TYR A 1 172 ? 23.299 4.929 -9.043 1.00 90.94 172 TYR A N 1
ATOM 1351 C CA . TYR A 1 172 ? 22.098 4.109 -9.052 1.00 90.94 172 TYR A CA 1
ATOM 1352 C C . TYR A 1 172 ? 21.804 3.600 -7.641 1.00 90.94 172 TYR A C 1
ATOM 1354 O O . TYR A 1 172 ? 22.645 2.941 -7.017 1.00 90.94 172 TYR A O 1
ATOM 1362 N N . ARG A 1 173 ? 20.597 3.910 -7.161 1.00 89.00 173 ARG A N 1
ATOM 1363 C CA . ARG A 1 173 ? 20.034 3.489 -5.871 1.00 89.00 173 ARG A CA 1
ATOM 1364 C C . ARG A 1 173 ? 19.054 2.349 -6.115 1.00 89.00 173 ARG A C 1
ATOM 1366 O O . ARG A 1 173 ? 17.872 2.567 -6.355 1.00 89.00 173 ARG A O 1
ATOM 1373 N N . GLY A 1 174 ? 19.578 1.128 -6.147 1.00 85.44 174 GLY A N 1
ATOM 1374 C CA . GLY A 1 174 ? 18.837 -0.058 -6.586 1.00 85.44 174 GLY A CA 1
ATOM 1375 C C . GLY A 1 174 ? 18.128 -0.842 -5.487 1.00 85.44 174 GLY A C 1
ATOM 1376 O O . GLY A 1 174 ? 17.768 -1.994 -5.730 1.00 85.44 174 GLY A O 1
ATOM 1377 N N . SER A 1 175 ? 17.991 -0.280 -4.291 1.00 82.81 175 SER A N 1
ATOM 1378 C CA . SER A 1 175 ? 17.512 -0.986 -3.107 1.00 82.81 175 SER A CA 1
ATOM 1379 C C . SER A 1 175 ? 16.405 -0.231 -2.377 1.00 82.81 175 SER A C 1
ATOM 1381 O O . SER A 1 175 ? 16.212 0.971 -2.553 1.00 82.81 175 SER A O 1
ATOM 1383 N N . THR A 1 176 ? 15.635 -0.990 -1.599 1.00 82.56 176 THR A N 1
ATOM 1384 C CA . THR A 1 176 ? 14.415 -0.545 -0.921 1.00 82.56 176 THR A CA 1
ATOM 1385 C C . THR A 1 176 ? 14.422 -1.042 0.512 1.00 82.56 176 THR A C 1
ATOM 1387 O O . THR A 1 176 ? 14.742 -2.212 0.751 1.00 82.56 176 THR A O 1
ATOM 1390 N N . VAL A 1 177 ? 13.932 -0.220 1.433 1.00 83.56 177 VAL A N 1
ATOM 1391 C CA . VAL A 1 177 ? 13.747 -0.595 2.836 1.00 83.56 177 VAL A CA 1
ATOM 1392 C C . VAL A 1 177 ? 12.260 -0.684 3.190 1.00 83.56 177 VAL A C 1
ATOM 1394 O O . VAL A 1 177 ? 11.449 0.066 2.640 1.00 83.56 177 VAL A O 1
ATOM 1397 N N . PRO A 1 178 ? 11.859 -1.581 4.108 1.00 89.44 178 PRO A N 1
ATOM 1398 C CA . PRO A 1 178 ? 10.504 -1.580 4.654 1.00 89.44 178 PRO A CA 1
ATOM 1399 C C . PRO A 1 178 ? 10.169 -0.244 5.333 1.00 89.44 178 PRO A C 1
ATOM 1401 O O . PRO A 1 178 ? 10.867 0.160 6.260 1.00 89.44 178 PRO A O 1
ATOM 1404 N N . SER A 1 179 ? 9.080 0.408 4.921 1.00 88.44 179 SER A N 1
ATOM 1405 C CA . SER A 1 179 ? 8.516 1.587 5.606 1.00 88.44 179 SER A CA 1
ATOM 1406 C C . SER A 1 179 ? 7.368 1.218 6.543 1.00 88.44 179 SER A C 1
ATOM 1408 O O . SER A 1 179 ? 7.124 1.916 7.524 1.00 88.44 179 SER A O 1
ATOM 1410 N N . LEU A 1 180 ? 6.677 0.104 6.274 1.00 92.31 180 LEU A N 1
ATOM 1411 C CA . LEU A 1 180 ? 5.604 -0.410 7.119 1.00 92.31 180 LEU A CA 1
ATOM 1412 C C . LEU A 1 180 ? 5.709 -1.926 7.254 1.00 92.31 180 LEU A C 1
ATOM 1414 O O . LEU A 1 180 ? 5.553 -2.671 6.282 1.00 92.31 180 LEU A O 1
ATOM 1418 N N . THR A 1 181 ? 5.901 -2.382 8.489 1.00 96.31 181 THR A N 1
ATOM 1419 C CA . THR A 1 181 ? 5.837 -3.798 8.855 1.00 96.31 181 THR A CA 1
ATOM 1420 C C . THR A 1 181 ? 4.730 -4.001 9.871 1.00 96.31 181 THR A C 1
ATOM 1422 O O . THR A 1 181 ? 4.691 -3.332 10.899 1.00 96.31 181 THR A O 1
ATOM 1425 N N . VAL A 1 182 ? 3.827 -4.935 9.585 1.00 96.88 182 VAL A N 1
ATOM 1426 C CA . VAL A 1 182 ? 2.657 -5.206 10.415 1.00 96.88 182 VAL A CA 1
ATOM 1427 C C . VAL A 1 182 ? 2.623 -6.675 10.803 1.00 96.88 182 VAL A C 1
ATOM 1429 O O . VAL A 1 182 ? 2.743 -7.567 9.962 1.00 96.88 182 VAL A O 1
ATOM 1432 N N . ARG A 1 183 ? 2.398 -6.929 12.092 1.00 97.31 183 ARG A N 1
ATOM 1433 C CA . ARG A 1 183 ? 2.097 -8.257 12.622 1.00 97.31 183 ARG A CA 1
ATOM 1434 C C . ARG A 1 183 ? 0.743 -8.726 12.085 1.00 97.31 183 ARG A C 1
ATOM 1436 O O . ARG A 1 183 ? -0.285 -8.155 12.443 1.00 97.31 183 ARG A O 1
ATOM 1443 N N . ALA A 1 184 ? 0.718 -9.765 11.256 1.00 97.81 184 ALA A N 1
ATOM 1444 C CA . ALA A 1 184 ? -0.531 -10.307 10.728 1.00 97.81 184 ALA A CA 1
ATOM 1445 C C . ALA A 1 184 ? -1.411 -10.881 11.855 1.00 97.81 184 ALA A C 1
ATOM 1447 O O . ALA A 1 184 ? -0.894 -11.637 12.693 1.00 97.81 184 ALA A O 1
ATOM 1448 N N . PRO A 1 185 ? -2.733 -10.616 11.861 1.00 97.62 185 PRO A N 1
ATOM 1449 C CA . PRO A 1 185 ? -3.631 -11.239 12.824 1.00 97.62 185 PRO A CA 1
ATOM 1450 C C . PRO A 1 185 ? -3.586 -12.754 12.654 1.00 97.62 185 PRO A C 1
ATOM 1452 O O . PRO A 1 185 ? -3.530 -13.265 11.539 1.00 97.62 185 PRO A O 1
ATOM 1455 N N . ARG A 1 186 ? -3.595 -13.495 13.759 1.00 94.88 186 ARG A N 1
ATOM 1456 C CA . ARG A 1 186 ? -3.485 -14.962 13.725 1.00 94.88 186 ARG A CA 1
ATOM 1457 C C . ARG A 1 186 ? -4.745 -15.640 13.168 1.00 94.88 186 ARG A C 1
ATOM 1459 O O . ARG A 1 186 ? -4.620 -16.632 12.455 1.00 94.88 186 ARG A O 1
ATOM 1466 N N . GLY A 1 187 ? -5.935 -15.118 13.472 1.00 95.44 187 GLY A N 1
ATOM 1467 C CA . GLY A 1 187 ? -7.212 -15.654 12.991 1.00 95.44 187 GLY A CA 1
ATOM 1468 C C . GLY A 1 187 ? -7.691 -14.981 11.706 1.00 95.44 187 GLY A C 1
ATOM 1469 O O . GLY A 1 187 ? -8.075 -15.659 10.752 1.00 95.44 187 GLY A O 1
ATOM 1470 N N . GLY A 1 188 ? -7.643 -13.650 11.662 1.00 97.75 188 GLY A N 1
ATOM 1471 C CA . GLY A 1 188 ? -8.073 -12.855 10.513 1.00 97.75 188 GLY A CA 1
ATOM 1472 C C . GLY A 1 188 ? -8.759 -11.562 10.927 1.00 97.75 188 GLY A C 1
ATOM 1473 O O . GLY A 1 188 ? -8.477 -11.020 11.997 1.00 97.75 188 GLY A O 1
ATOM 1474 N N . TYR A 1 189 ? -9.673 -11.100 10.080 1.00 98.62 189 TYR A N 1
ATOM 1475 C CA . TYR A 1 189 ? -10.402 -9.848 10.261 1.00 98.62 189 TYR A CA 1
ATOM 1476 C C . TYR A 1 189 ? -11.888 -10.093 10.473 1.00 98.62 189 TYR A C 1
ATOM 1478 O O . TYR A 1 189 ? -12.453 -11.069 9.971 1.00 98.62 189 TYR A O 1
ATOM 1486 N N . LEU A 1 190 ? -12.529 -9.169 11.179 1.00 98.56 190 LEU A N 1
ATOM 1487 C CA . LEU A 1 190 ? -13.973 -9.115 11.329 1.00 98.56 190 LEU A CA 1
ATOM 1488 C C . LEU A 1 190 ? -14.474 -7.793 10.762 1.00 98.56 190 LEU A C 1
ATOM 1490 O O . LEU A 1 190 ? -13.986 -6.720 11.113 1.00 98.56 190 LEU A O 1
ATOM 1494 N N . VAL A 1 191 ? -15.465 -7.887 9.884 1.00 98.50 191 VAL A N 1
ATOM 1495 C CA . VAL A 1 191 ? -16.102 -6.737 9.250 1.00 98.50 191 VAL A CA 1
ATOM 1496 C C . VAL A 1 191 ? -17.489 -6.575 9.857 1.00 98.50 191 VAL A C 1
ATOM 1498 O O . VAL A 1 191 ? -18.336 -7.443 9.627 1.00 98.50 191 VAL A O 1
ATOM 1501 N N . PRO A 1 192 ? -17.770 -5.487 10.592 1.00 97.00 192 PRO A N 1
ATOM 1502 C CA . PRO A 1 192 ? -19.106 -5.245 11.115 1.00 97.00 192 PRO A CA 1
ATOM 1503 C C . PRO A 1 192 ? -20.157 -5.225 10.005 1.00 97.00 192 PRO A C 1
ATOM 1505 O O . PRO A 1 192 ? -19.909 -4.725 8.905 1.00 97.00 192 PRO A O 1
ATOM 1508 N N . ARG A 1 193 ? -21.364 -5.712 10.314 1.00 97.38 193 ARG A N 1
ATOM 1509 C CA . ARG A 1 193 ? -22.505 -5.797 9.383 1.00 97.38 193 ARG A CA 1
ATOM 1510 C C . ARG A 1 193 ? -22.722 -4.540 8.528 1.00 97.38 193 ARG A C 1
ATOM 1512 O O . ARG A 1 193 ? -23.056 -4.670 7.356 1.00 97.38 193 ARG A O 1
ATOM 1519 N N . ALA A 1 194 ? -22.519 -3.344 9.086 1.00 96.62 194 ALA A N 1
ATOM 1520 C CA . ALA A 1 194 ? -22.680 -2.075 8.367 1.00 96.62 194 ALA A CA 1
ATOM 1521 C C . ALA A 1 194 ? -21.785 -1.965 7.116 1.00 96.62 194 ALA A C 1
ATOM 1523 O O . ALA A 1 194 ? -22.198 -1.395 6.111 1.00 96.62 194 ALA A O 1
ATOM 1524 N N . TYR A 1 195 ? -20.592 -2.564 7.153 1.00 98.12 195 TYR A N 1
ATOM 1525 C CA . TYR A 1 195 ? -19.622 -2.559 6.055 1.00 98.12 195 TYR A CA 1
ATOM 1526 C C . TYR A 1 195 ? -19.583 -3.873 5.272 1.00 98.12 195 TYR A C 1
ATOM 1528 O O . TYR A 1 195 ? -18.967 -3.932 4.206 1.00 98.12 195 TYR A O 1
ATOM 1536 N N . ALA A 1 196 ? -20.250 -4.919 5.769 1.00 98.25 196 ALA A N 1
ATOM 1537 C CA . ALA A 1 196 ? -20.200 -6.257 5.196 1.00 98.25 196 ALA A CA 1
ATOM 1538 C C . ALA A 1 196 ? -20.539 -6.290 3.691 1.00 98.25 196 ALA A C 1
ATOM 1540 O O . ALA A 1 196 ? -19.725 -6.828 2.945 1.00 98.25 196 ALA A O 1
ATOM 1541 N N . PRO A 1 197 ? -21.624 -5.667 3.180 1.00 98.19 197 PRO A N 1
ATOM 1542 C CA . PRO A 1 197 ? -21.925 -5.716 1.745 1.00 98.19 197 PRO A CA 1
ATOM 1543 C C . PRO A 1 197 ? -20.835 -5.078 0.870 1.00 98.19 197 PRO A C 1
ATOM 1545 O O . PRO A 1 197 ? -20.415 -5.651 -0.134 1.00 98.19 197 PRO A O 1
ATOM 1548 N N . MET A 1 198 ? -20.333 -3.904 1.270 1.00 98.00 198 MET A N 1
ATOM 1549 C CA . MET A 1 198 ? -19.287 -3.192 0.532 1.00 98.00 198 MET A CA 1
ATOM 1550 C C . MET A 1 198 ? -17.986 -3.998 0.499 1.00 98.00 198 MET A C 1
ATOM 1552 O O . MET A 1 198 ? -17.353 -4.112 -0.551 1.00 98.00 198 MET A O 1
ATOM 1556 N N . ILE A 1 199 ? -17.576 -4.546 1.644 1.00 98.50 199 ILE A N 1
ATOM 1557 C CA . ILE A 1 199 ? -16.311 -5.273 1.745 1.00 98.50 199 ILE A CA 1
ATOM 1558 C C . ILE A 1 199 ? -16.420 -6.652 1.100 1.00 98.50 199 ILE A C 1
ATOM 1560 O O . ILE A 1 199 ? -15.506 -7.015 0.371 1.00 98.50 199 ILE A O 1
ATOM 1564 N N . ALA A 1 200 ? -17.533 -7.374 1.247 1.00 98.62 200 ALA A N 1
ATOM 1565 C CA . ALA A 1 200 ? -17.760 -8.640 0.544 1.00 98.62 200 ALA A CA 1
ATOM 1566 C C . ALA A 1 200 ? -17.586 -8.481 -0.974 1.00 98.62 200 ALA A C 1
ATOM 1568 O O . ALA A 1 200 ? -16.872 -9.268 -1.593 1.00 98.62 200 ALA A O 1
ATOM 1569 N N . ASN A 1 201 ? -18.148 -7.416 -1.562 1.00 98.31 201 ASN A N 1
ATOM 1570 C CA . ASN A 1 201 ? -17.985 -7.124 -2.988 1.00 98.31 201 ASN A CA 1
ATOM 1571 C C . ASN A 1 201 ? -16.512 -6.909 -3.370 1.00 98.31 201 ASN A C 1
ATOM 1573 O O . ASN A 1 201 ? -16.050 -7.428 -4.382 1.00 98.31 201 ASN A O 1
ATOM 1577 N N . LYS A 1 202 ? -15.745 -6.186 -2.547 1.00 97.81 202 LYS A N 1
ATOM 1578 C CA . LYS A 1 202 ? -14.308 -5.965 -2.781 1.00 97.81 202 LYS A CA 1
ATOM 1579 C C . LYS A 1 202 ? -13.490 -7.243 -2.633 1.00 97.81 202 LYS A C 1
ATOM 1581 O O . LYS A 1 202 ? -12.642 -7.527 -3.472 1.00 97.81 202 LYS A O 1
ATOM 1586 N N . LEU A 1 203 ? -13.763 -8.031 -1.596 1.00 98.44 203 LEU A N 1
ATOM 1587 C CA . LEU A 1 203 ? -13.116 -9.323 -1.381 1.00 98.44 203 LEU A CA 1
ATOM 1588 C C . LEU A 1 203 ? -13.390 -10.263 -2.561 1.00 98.44 203 LEU A C 1
ATOM 1590 O O . LEU A 1 203 ? -12.456 -10.874 -3.073 1.00 98.44 203 LEU A O 1
ATOM 1594 N N . ALA A 1 204 ? -14.629 -10.303 -3.063 1.00 98.38 204 ALA A N 1
ATOM 1595 C CA . ALA A 1 204 ? -15.010 -11.107 -4.222 1.00 98.38 204 ALA A CA 1
ATOM 1596 C C . ALA A 1 204 ? -14.267 -10.695 -5.504 1.00 98.38 204 ALA A C 1
ATOM 1598 O O . ALA A 1 204 ? -13.753 -11.567 -6.204 1.00 98.38 204 ALA A O 1
ATOM 1599 N N . LEU A 1 205 ? -14.118 -9.390 -5.778 1.00 97.44 205 LEU A N 1
ATOM 1600 C CA . LEU A 1 205 ? -13.318 -8.889 -6.913 1.00 97.44 205 LEU A CA 1
ATOM 1601 C C . LEU A 1 205 ? -11.861 -9.366 -6.863 1.00 97.44 205 LEU A C 1
ATOM 1603 O O . LEU A 1 205 ? -11.207 -9.519 -7.893 1.00 97.44 205 LEU A O 1
ATOM 1607 N N . HIS A 1 206 ? -11.348 -9.610 -5.662 1.00 97.25 206 HIS A N 1
ATOM 1608 C CA . HIS A 1 206 ? -10.001 -10.110 -5.443 1.00 97.25 206 HIS A CA 1
ATOM 1609 C C . HIS A 1 206 ? -9.943 -11.631 -5.233 1.00 97.25 206 HIS A C 1
ATOM 1611 O O . HIS A 1 206 ? -8.849 -12.170 -5.061 1.00 97.25 206 HIS A O 1
ATOM 1617 N N . GLY A 1 207 ? -11.067 -12.348 -5.260 1.00 97.62 207 GLY A N 1
ATOM 1618 C CA . GLY A 1 207 ? -11.110 -13.776 -4.937 1.00 97.62 207 GLY A CA 1
ATOM 1619 C C . GLY A 1 207 ? -10.574 -14.082 -3.535 1.00 97.62 207 GLY A C 1
ATOM 1620 O O . GLY A 1 207 ? -9.812 -15.031 -3.375 1.00 97.62 207 GLY A O 1
ATOM 1621 N N . LEU A 1 208 ? -10.889 -13.225 -2.560 1.00 98.50 208 LEU A N 1
ATOM 1622 C CA . LEU A 1 208 ? -10.560 -13.414 -1.149 1.00 98.50 208 LEU A CA 1
ATOM 1623 C C . LEU A 1 208 ? -11.735 -14.077 -0.424 1.00 98.50 208 LEU A C 1
ATOM 1625 O O . LEU A 1 208 ? -12.873 -13.594 -0.468 1.00 98.50 208 LEU A O 1
ATOM 1629 N N . ASP A 1 209 ? -11.432 -15.169 0.268 1.00 98.19 209 ASP A N 1
ATOM 1630 C CA . ASP A 1 209 ? -12.412 -15.968 0.991 1.00 98.19 209 ASP A CA 1
ATOM 1631 C C . ASP A 1 209 ? -12.909 -15.226 2.230 1.00 98.19 209 ASP A C 1
ATOM 1633 O O . ASP A 1 209 ? -12.128 -14.607 2.960 1.00 98.19 209 ASP A O 1
ATOM 1637 N N . HIS A 1 210 ? -14.210 -15.323 2.492 1.00 98.25 210 HIS A N 1
ATOM 1638 C CA . HIS A 1 210 ? -14.853 -14.798 3.692 1.00 98.25 210 HIS A CA 1
ATOM 1639 C C . HIS A 1 210 ? -16.095 -15.619 4.051 1.00 98.25 210 HIS A C 1
ATOM 1641 O O . HIS A 1 210 ? -16.622 -16.381 3.242 1.00 98.25 210 HIS A O 1
ATOM 1647 N N . GLN A 1 211 ? -16.571 -15.454 5.280 1.00 97.31 211 GLN A N 1
ATOM 1648 C CA . GLN A 1 211 ? -17.771 -16.094 5.805 1.00 97.31 211 GLN A CA 1
ATOM 1649 C C . GLN A 1 211 ? -18.678 -15.040 6.421 1.00 97.31 211 GLN A C 1
ATOM 1651 O O . GLN A 1 211 ? -18.209 -14.174 7.153 1.00 97.31 211 GLN A O 1
ATOM 1656 N N . THR A 1 212 ? -19.980 -15.129 6.166 1.00 97.44 212 THR A N 1
ATOM 1657 C CA . THR A 1 212 ? -20.963 -14.320 6.896 1.00 97.44 212 THR A CA 1
ATOM 1658 C C . THR A 1 212 ? -21.316 -15.025 8.199 1.00 97.44 212 THR A C 1
ATOM 1660 O O . THR A 1 212 ? -21.589 -16.223 8.204 1.00 97.44 212 THR A O 1
ATOM 1663 N N . LEU A 1 213 ? -21.307 -14.295 9.309 1.00 95.25 213 LEU A N 1
ATOM 1664 C CA . LEU A 1 213 ? -21.653 -14.826 10.621 1.00 95.25 213 LEU A CA 1
ATOM 1665 C C . LEU A 1 213 ? -23.171 -14.892 10.785 1.00 95.25 213 LEU A C 1
ATOM 1667 O O . LEU A 1 213 ? -23.864 -13.887 10.646 1.00 95.25 213 LEU A O 1
ATOM 1671 N N . GLU A 1 214 ? -23.690 -16.069 11.121 1.00 94.88 214 GLU A N 1
ATOM 1672 C CA . GLU A 1 214 ? -25.135 -16.306 11.261 1.00 94.88 214 GLU A CA 1
ATOM 1673 C C . GLU A 1 214 ? -25.700 -15.818 12.605 1.00 94.88 214 GLU A C 1
ATOM 1675 O O . GLU A 1 214 ? -26.909 -15.637 12.751 1.00 94.88 214 GLU A O 1
ATOM 1680 N N . HIS A 1 215 ? -24.838 -15.593 13.599 1.00 92.88 215 HIS A N 1
ATOM 1681 C CA . HIS A 1 215 ? -25.241 -15.280 14.967 1.00 92.88 215 HIS A CA 1
ATOM 1682 C C . HIS A 1 215 ? -24.512 -14.057 15.510 1.00 92.88 215 HIS A C 1
ATOM 1684 O O . HIS A 1 215 ? -23.334 -13.838 15.227 1.00 92.88 215 HIS A O 1
ATOM 1690 N N . SER A 1 216 ? -25.229 -13.284 16.323 1.00 94.00 216 SER A N 1
ATOM 1691 C CA . SER A 1 216 ? -24.655 -12.179 17.081 1.00 94.00 216 SER A CA 1
ATOM 1692 C C . SER A 1 216 ? -23.842 -12.699 18.265 1.00 94.00 216 SER A C 1
ATOM 1694 O O . SER A 1 216 ? -24.160 -13.733 18.849 1.00 94.00 216 SER A O 1
ATOM 1696 N N . THR A 1 217 ? -22.801 -11.960 18.630 1.00 90.94 217 THR A N 1
ATOM 1697 C CA . THR A 1 217 ? -21.977 -12.187 19.817 1.00 90.94 217 THR A CA 1
ATOM 1698 C C . THR A 1 217 ? -21.893 -10.883 20.592 1.00 90.94 217 THR A C 1
ATOM 1700 O O . THR A 1 217 ? -21.408 -9.898 20.050 1.00 90.94 217 THR A O 1
ATOM 1703 N N . ASP A 1 218 ? -22.339 -10.860 21.845 1.00 89.50 218 ASP A N 1
ATOM 1704 C CA . ASP A 1 218 ? -22.358 -9.616 22.633 1.00 89.50 218 ASP A CA 1
ATOM 1705 C C . ASP A 1 218 ? -20.959 -9.172 23.073 1.00 89.50 218 ASP A C 1
ATOM 1707 O O . ASP A 1 218 ? -20.713 -7.991 23.306 1.00 89.50 218 ASP A O 1
ATOM 1711 N N . ARG A 1 219 ? -20.029 -10.124 23.188 1.00 91.69 219 ARG A N 1
ATOM 1712 C CA . ARG A 1 219 ? -18.649 -9.865 23.590 1.00 91.69 219 ARG A CA 1
ATOM 1713 C C . ARG A 1 219 ? -17.707 -10.869 22.938 1.00 91.69 219 ARG A C 1
ATOM 1715 O O . ARG A 1 219 ? -17.689 -12.040 23.316 1.00 91.69 219 ARG A O 1
ATOM 1722 N N . LEU A 1 220 ? -16.937 -10.404 21.965 1.00 92.25 220 LEU A N 1
ATOM 1723 C CA . LEU A 1 220 ? -15.902 -11.170 21.284 1.00 92.25 220 LEU A CA 1
ATOM 1724 C C . LEU A 1 220 ? -14.543 -10.537 21.576 1.00 92.25 220 LEU A C 1
ATOM 1726 O O . LEU A 1 220 ? -14.394 -9.329 21.423 1.00 92.25 220 LEU A O 1
ATOM 1730 N N . ASP A 1 221 ? -13.564 -11.341 21.988 1.00 94.19 221 ASP A N 1
ATOM 1731 C CA . ASP A 1 221 ? -12.196 -10.861 22.195 1.00 94.19 221 ASP A CA 1
ATOM 1732 C C . ASP A 1 221 ? -11.584 -10.492 20.836 1.00 94.19 221 ASP A C 1
ATOM 1734 O O . ASP A 1 221 ? -11.331 -11.361 19.995 1.00 94.19 221 ASP A O 1
ATOM 1738 N N . THR A 1 222 ? -11.381 -9.196 20.616 1.00 96.12 222 THR A N 1
ATOM 1739 C CA . THR A 1 222 ? -10.872 -8.629 19.364 1.00 96.12 222 THR A CA 1
ATOM 1740 C C . THR A 1 222 ? -9.706 -7.689 19.621 1.00 96.12 222 THR A C 1
ATOM 1742 O O . THR A 1 222 ? -9.463 -7.287 20.758 1.00 96.12 222 THR A O 1
ATOM 1745 N N . GLU A 1 223 ? -8.992 -7.324 18.561 1.00 97.62 223 GLU A N 1
ATOM 1746 C CA . GLU A 1 223 ? -8.123 -6.150 18.576 1.00 97.62 223 GLU A CA 1
ATOM 1747 C C . GLU A 1 223 ? -8.798 -5.037 17.770 1.00 97.62 223 GLU A C 1
ATOM 1749 O O . GLU A 1 223 ? -9.329 -5.281 16.680 1.00 97.62 223 GLU A O 1
ATOM 1754 N N . VAL A 1 224 ? -8.772 -3.824 18.314 1.00 97.50 224 VAL A N 1
ATOM 1755 C CA . VAL A 1 224 ? -9.321 -2.604 17.717 1.00 97.50 224 VAL A CA 1
ATOM 1756 C C . VAL A 1 224 ? -8.169 -1.655 17.428 1.00 97.50 224 VAL A C 1
ATOM 1758 O O . VAL A 1 224 ? -7.326 -1.435 18.293 1.00 97.50 224 VAL A O 1
ATOM 1761 N N . PHE A 1 225 ? -8.135 -1.075 16.230 1.00 98.06 225 PHE A N 1
ATOM 1762 C CA . PHE A 1 225 ? -7.187 -0.010 15.922 1.00 98.06 225 PHE A CA 1
ATOM 1763 C C . PHE A 1 225 ? -7.771 1.336 16.346 1.00 98.06 225 PHE A C 1
ATOM 1765 O O . PHE A 1 225 ? -8.841 1.736 15.869 1.00 98.06 225 PHE A O 1
ATOM 1772 N N . ARG A 1 226 ? -7.063 2.034 17.235 1.00 95.44 226 ARG A N 1
ATOM 1773 C CA . ARG A 1 226 ? -7.406 3.394 17.661 1.00 95.44 226 ARG A CA 1
ATOM 1774 C C . ARG A 1 226 ? -6.329 4.354 17.202 1.00 95.44 226 ARG A C 1
ATOM 1776 O O . ARG A 1 226 ? -5.139 4.112 17.392 1.00 95.44 226 ARG A O 1
ATOM 1783 N N . THR A 1 227 ? -6.770 5.436 16.585 1.00 94.38 227 THR A N 1
ATOM 1784 C CA . THR A 1 227 ? -5.878 6.418 15.993 1.00 94.38 227 THR A CA 1
ATOM 1785 C C . THR A 1 227 ? -5.275 7.338 17.052 1.00 94.38 227 THR A C 1
ATOM 1787 O O . THR A 1 227 ? -5.988 7.870 17.900 1.00 94.38 227 THR A O 1
ATOM 1790 N N . THR A 1 228 ? -3.963 7.555 16.970 1.00 92.56 228 THR A N 1
ATOM 1791 C CA . THR A 1 228 ? -3.213 8.563 17.739 1.00 92.56 228 THR A CA 1
ATOM 1792 C C . THR A 1 228 ? -2.921 9.819 16.918 1.00 92.56 228 THR A C 1
ATOM 1794 O O . THR A 1 228 ? -2.686 10.879 17.488 1.00 92.56 228 THR A O 1
ATOM 1797 N N . GLY A 1 229 ? -2.989 9.724 15.588 1.00 91.81 229 GLY A N 1
ATOM 1798 C CA . GLY A 1 229 ? -2.841 10.853 14.675 1.00 91.81 229 GLY A CA 1
ATOM 1799 C C . GLY A 1 229 ? -3.471 10.562 13.317 1.00 91.81 229 GLY A C 1
ATOM 1800 O O . GLY A 1 229 ? -3.399 9.444 12.812 1.00 91.81 229 GLY A O 1
ATOM 1801 N N . MET A 1 230 ? -4.103 11.559 12.712 1.00 94.00 230 MET A N 1
ATOM 1802 C CA . MET A 1 230 ? -4.727 11.436 11.396 1.00 94.00 230 MET A CA 1
ATOM 1803 C C . MET A 1 230 ? -4.458 12.675 10.556 1.00 94.00 230 MET A C 1
ATOM 1805 O O . MET A 1 230 ? -4.387 13.782 11.084 1.00 94.00 230 MET A O 1
ATOM 1809 N N . ARG A 1 231 ? -4.326 12.490 9.244 1.00 94.94 231 ARG A N 1
ATOM 1810 C CA . ARG A 1 231 ? -4.125 13.585 8.296 1.00 94.94 231 ARG A CA 1
ATOM 1811 C C . ARG A 1 231 ? -4.878 13.304 7.006 1.00 94.94 231 ARG A C 1
ATOM 1813 O O . ARG A 1 231 ? -4.521 12.393 6.261 1.00 94.94 231 ARG A O 1
ATOM 1820 N N . PHE A 1 232 ? -5.909 14.097 6.745 1.00 94.50 232 PHE A N 1
ATOM 1821 C CA . PHE A 1 232 ? -6.588 14.096 5.454 1.00 94.50 232 PHE A CA 1
ATOM 1822 C C . PHE A 1 232 ? -5.679 14.703 4.382 1.00 94.50 232 PHE A C 1
ATOM 1824 O O . PHE A 1 232 ? -4.868 15.590 4.664 1.00 94.50 232 PHE A O 1
ATOM 1831 N N . ALA A 1 233 ? -5.813 14.227 3.147 1.00 93.12 233 ALA A N 1
ATOM 1832 C CA . ALA A 1 233 ? -5.238 14.916 2.002 1.00 93.12 233 ALA A CA 1
ATOM 1833 C C . ALA A 1 233 ? -5.849 16.322 1.863 1.00 93.12 233 ALA A C 1
ATOM 1835 O O . ALA A 1 233 ? -7.000 16.556 2.223 1.00 93.12 233 ALA A O 1
ATOM 1836 N N . SER A 1 234 ? -5.085 17.261 1.309 1.00 93.69 234 SER A N 1
ATOM 1837 C CA . SER A 1 234 ? -5.560 18.627 1.052 1.00 93.69 234 SER A CA 1
ATOM 1838 C C . SER A 1 234 ? -6.492 18.726 -0.162 1.00 93.69 234 SER A C 1
ATOM 1840 O O . SER A 1 234 ? -7.162 19.740 -0.343 1.00 93.69 234 SER A O 1
ATOM 1842 N N . ALA A 1 235 ? -6.540 17.685 -0.996 1.00 93.19 235 ALA A N 1
ATOM 1843 C CA . ALA A 1 235 ? -7.345 17.624 -2.206 1.00 93.19 235 ALA A CA 1
ATOM 1844 C C . ALA A 1 235 ? -7.803 16.184 -2.491 1.00 93.19 235 ALA A C 1
ATOM 1846 O O . ALA A 1 235 ? -7.137 15.228 -2.076 1.00 93.19 235 ALA A O 1
ATOM 1847 N N . PRO A 1 236 ? -8.923 16.008 -3.217 1.00 94.56 236 PRO A N 1
ATOM 1848 C CA . PRO A 1 236 ? -9.349 14.688 -3.638 1.00 94.56 236 PRO A CA 1
ATOM 1849 C C . PRO A 1 236 ? -8.394 14.087 -4.679 1.00 94.56 236 PRO A C 1
ATOM 1851 O O . PRO A 1 236 ? -7.855 14.789 -5.531 1.00 94.56 236 PRO A O 1
ATOM 1854 N N . PHE A 1 237 ? -8.266 12.763 -4.660 1.00 92.50 237 PHE A N 1
ATOM 1855 C CA . PHE A 1 237 ? -7.540 11.973 -5.652 1.00 92.50 237 PHE A CA 1
ATOM 1856 C C . PHE A 1 237 ? -8.455 10.859 -6.166 1.00 92.50 237 PHE A C 1
ATOM 1858 O O . PHE A 1 237 ? -9.021 10.109 -5.368 1.00 92.50 237 PHE A O 1
ATOM 1865 N N . GLU A 1 238 ? -8.656 10.785 -7.486 1.00 92.25 238 GLU A N 1
ATOM 1866 C CA . GLU A 1 238 ? -9.541 9.792 -8.129 1.00 92.25 238 GLU A CA 1
ATOM 1867 C C . GLU A 1 238 ? -10.952 9.734 -7.494 1.00 92.25 238 GLU A C 1
ATOM 1869 O O . GLU A 1 238 ? -11.538 8.672 -7.266 1.00 92.25 238 GLU A O 1
ATOM 1874 N N . GLY A 1 239 ? -11.492 10.906 -7.137 1.00 93.44 239 GLY A N 1
ATOM 1875 C CA . GLY A 1 239 ? -12.824 11.046 -6.536 1.00 93.44 239 GLY A CA 1
ATOM 1876 C C . GLY A 1 239 ? -12.930 10.616 -5.068 1.00 93.44 239 GLY A C 1
ATOM 1877 O O . GLY A 1 239 ? -14.039 10.423 -4.570 1.00 93.44 239 GLY A O 1
ATOM 1878 N N . ARG A 1 240 ? -11.808 10.445 -4.362 1.00 93.75 240 ARG A N 1
ATOM 1879 C CA . ARG A 1 240 ? -11.764 10.110 -2.929 1.00 93.75 240 ARG A CA 1
ATOM 1880 C C . ARG A 1 240 ? -10.944 11.121 -2.151 1.00 93.75 240 ARG A C 1
ATOM 1882 O O . ARG A 1 240 ? -10.141 11.828 -2.742 1.00 93.75 240 ARG A O 1
ATOM 1889 N N . MET A 1 241 ? -11.142 11.168 -0.835 1.00 96.06 241 MET A N 1
ATOM 1890 C CA . MET A 1 241 ? -10.316 11.957 0.078 1.00 96.06 241 MET A CA 1
ATOM 1891 C C . MET A 1 241 ? -9.393 11.012 0.856 1.00 96.06 241 MET A C 1
ATOM 1893 O O . MET A 1 241 ? -9.871 10.369 1.797 1.00 96.06 241 MET A O 1
ATOM 1897 N N . PRO A 1 242 ? -8.116 10.871 0.450 1.00 95.62 242 PRO A N 1
ATOM 1898 C CA . PRO A 1 242 ? -7.174 10.016 1.154 1.00 95.62 242 PRO A CA 1
ATOM 1899 C C . PRO A 1 242 ? -6.958 10.437 2.609 1.00 95.62 242 PRO A C 1
ATOM 1901 O O . PRO A 1 242 ? -7.084 11.614 2.956 1.00 95.62 242 PRO A O 1
ATOM 1904 N N . LEU A 1 243 ? -6.601 9.463 3.443 1.00 94.75 243 LEU A N 1
ATOM 1905 C CA . LEU A 1 243 ? -6.411 9.639 4.878 1.00 94.75 243 LEU A CA 1
ATOM 1906 C C . LEU A 1 243 ? -5.180 8.866 5.356 1.00 94.75 243 LEU A C 1
ATOM 1908 O O . LEU A 1 243 ? -5.139 7.643 5.276 1.00 94.75 243 LEU A O 1
ATOM 1912 N N . ALA A 1 244 ? -4.187 9.564 5.898 1.00 95.38 244 ALA A N 1
ATOM 1913 C CA . ALA A 1 244 ? -3.074 8.932 6.597 1.00 95.38 244 ALA A CA 1
ATOM 1914 C C . ALA A 1 244 ? -3.430 8.742 8.076 1.00 95.38 244 ALA A C 1
ATOM 1916 O O . ALA A 1 244 ? -3.916 9.675 8.719 1.00 95.38 244 ALA A O 1
ATOM 1917 N N . LEU A 1 245 ? -3.171 7.549 8.615 1.00 95.75 245 LEU A N 1
ATOM 1918 C CA . LEU A 1 245 ? -3.462 7.186 10.002 1.00 95.75 245 LEU A CA 1
ATOM 1919 C C . LEU A 1 245 ? -2.191 6.751 10.740 1.00 95.75 245 LEU A C 1
ATOM 1921 O O . LEU A 1 245 ? -1.355 6.025 10.206 1.00 95.75 245 LEU A O 1
ATOM 1925 N N . GLN A 1 246 ? -2.095 7.149 12.001 1.00 95.62 246 GLN A N 1
ATOM 1926 C CA . GLN A 1 246 ? -1.161 6.656 13.008 1.00 95.62 246 GLN A CA 1
ATOM 1927 C C . GLN A 1 246 ? -1.973 6.072 14.161 1.00 95.62 246 GLN A C 1
ATOM 1929 O O . GLN A 1 246 ? -3.064 6.560 14.457 1.00 95.62 246 GLN A O 1
ATOM 1934 N N . GLY A 1 247 ? -1.476 5.025 14.801 1.00 95.81 247 GLY A N 1
ATOM 1935 C CA . GLY A 1 247 ? -2.176 4.363 15.894 1.00 95.81 247 GLY A CA 1
ATOM 1936 C C . GLY A 1 247 ? -1.750 2.916 16.032 1.00 95.81 247 GLY A C 1
ATOM 1937 O O . GLY A 1 247 ? -0.864 2.451 15.314 1.00 95.81 247 GLY A O 1
ATOM 1938 N N . ASP A 1 248 ? -2.427 2.211 16.929 1.00 95.94 248 ASP A N 1
ATOM 1939 C CA . ASP A 1 248 ? -2.064 0.853 17.309 1.00 95.94 248 ASP A CA 1
ATOM 1940 C C . ASP A 1 248 ? -3.298 -0.025 17.496 1.00 95.94 248 ASP A C 1
ATOM 1942 O O . ASP A 1 248 ? -4.388 0.434 17.855 1.00 95.94 248 ASP A O 1
ATOM 1946 N N . TRP A 1 249 ? -3.097 -1.324 17.284 1.00 97.00 249 TRP A N 1
ATOM 1947 C CA . TRP A 1 249 ? -4.071 -2.354 17.615 1.00 97.00 249 TRP A CA 1
ATOM 1948 C C . TRP A 1 249 ? -4.021 -2.656 19.111 1.00 97.00 249 TRP A C 1
ATOM 1950 O O . TRP A 1 249 ? -2.966 -2.995 19.642 1.00 97.00 249 TRP A O 1
ATOM 1960 N N . GLN A 1 250 ? -5.167 -2.565 19.781 1.00 95.56 250 GLN A N 1
ATOM 1961 C CA . GLN A 1 250 ? -5.299 -2.816 21.213 1.00 95.56 250 GLN A CA 1
ATOM 1962 C C . GLN A 1 250 ? -6.336 -3.911 21.481 1.00 95.56 250 GLN A C 1
ATOM 1964 O O . GLN A 1 250 ? -7.383 -3.918 20.826 1.00 95.56 250 GLN A O 1
ATOM 1969 N N . PRO A 1 251 ? -6.094 -4.829 22.436 1.00 95.88 251 PRO A N 1
ATOM 1970 C CA . PRO A 1 251 ? -7.097 -5.798 22.857 1.00 95.88 251 PRO A CA 1
ATOM 1971 C C . PRO A 1 251 ? -8.321 -5.083 23.433 1.00 95.88 251 PRO A C 1
ATOM 1973 O O . PRO A 1 251 ? -8.256 -4.452 24.486 1.00 95.88 251 PRO A O 1
ATOM 1976 N N . GLU A 1 252 ? -9.455 -5.205 22.758 1.00 94.44 252 GLU A N 1
ATOM 1977 C CA . GLU A 1 252 ? -10.702 -4.573 23.170 1.00 94.44 252 GLU A CA 1
ATOM 1978 C C . GLU A 1 252 ? -11.868 -5.478 22.758 1.00 94.44 252 GLU A C 1
ATOM 1980 O O . GLU A 1 252 ? -12.069 -5.701 21.562 1.00 94.44 252 GLU A O 1
ATOM 1985 N N . PRO A 1 253 ? -12.637 -6.039 23.711 1.00 94.06 253 PRO A N 1
ATOM 1986 C CA . PRO A 1 253 ? -13.775 -6.882 23.379 1.00 94.06 253 PRO A CA 1
ATOM 1987 C C . PRO A 1 253 ? -14.898 -6.081 22.721 1.00 94.06 253 PRO A C 1
ATOM 1989 O O . PRO A 1 253 ? -15.362 -5.095 23.291 1.00 94.06 253 PRO A O 1
ATOM 1992 N N . GLN A 1 254 ? -15.376 -6.536 21.565 1.00 94.69 254 GLN A N 1
ATOM 1993 C CA . GLN A 1 254 ? -16.441 -5.864 20.817 1.00 94.69 254 GLN A CA 1
ATOM 1994 C C . GLN A 1 254 ? -17.678 -6.754 20.659 1.00 94.69 254 GLN A C 1
ATOM 1996 O O . GLN A 1 254 ? -17.548 -7.975 20.500 1.00 94.69 254 GLN A O 1
ATOM 2001 N N . PRO A 1 255 ? -18.891 -6.172 20.658 1.00 94.19 255 PRO A N 1
ATOM 2002 C CA . PRO A 1 255 ? -20.066 -6.863 20.160 1.00 94.19 255 PRO A CA 1
ATOM 2003 C C . PRO A 1 255 ? -19.974 -7.003 18.638 1.00 94.19 255 PRO A C 1
ATOM 2005 O O . PRO A 1 255 ? -19.536 -6.093 17.933 1.00 94.19 255 PRO A O 1
ATOM 2008 N N . LEU A 1 256 ? -20.448 -8.127 18.113 1.00 94.44 256 LEU A N 1
ATOM 2009 C CA . LEU A 1 256 ? -20.474 -8.392 16.683 1.00 94.44 256 LEU A CA 1
ATOM 2010 C C . LEU A 1 256 ? -21.845 -8.943 16.277 1.00 94.44 256 LEU A C 1
ATOM 2012 O O . LEU A 1 256 ? -22.183 -10.065 16.655 1.00 94.44 256 LEU A O 1
ATOM 2016 N N . PRO A 1 257 ? -22.663 -8.187 15.527 1.00 95.25 257 PRO A N 1
ATOM 2017 C CA . PRO A 1 257 ? -23.987 -8.646 15.126 1.00 95.25 257 PRO A CA 1
ATOM 2018 C C . PRO A 1 257 ? -23.916 -9.718 14.029 1.00 95.25 257 PRO A C 1
ATOM 2020 O O . PRO A 1 257 ? -22.980 -9.736 13.223 1.00 95.25 257 PRO A O 1
ATOM 2023 N N . ALA A 1 258 ? -24.954 -10.554 13.937 1.00 96.56 258 ALA A N 1
ATOM 2024 C CA . ALA A 1 258 ? -25.183 -11.426 12.784 1.00 96.56 258 ALA A CA 1
ATOM 2025 C C . ALA A 1 258 ? -25.168 -10.624 11.467 1.00 96.56 258 ALA A C 1
ATOM 2027 O O . ALA A 1 258 ? -25.574 -9.462 11.418 1.00 96.56 258 ALA A O 1
ATOM 2028 N N . GLY A 1 259 ? -24.689 -11.237 10.387 1.00 97.62 259 GLY A N 1
ATOM 2029 C CA . GLY A 1 259 ? -24.458 -10.579 9.099 1.00 97.62 259 GLY A CA 1
ATOM 2030 C C . GLY A 1 259 ? -23.112 -9.855 8.990 1.00 97.62 259 GLY A C 1
ATOM 2031 O O . GLY A 1 259 ? -22.789 -9.344 7.921 1.00 97.62 259 GLY A O 1
ATOM 2032 N N . SER A 1 260 ? -22.319 -9.804 10.065 1.00 98.38 260 SER A N 1
ATOM 2033 C CA . SER A 1 260 ? -20.908 -9.399 9.996 1.00 98.38 260 SER A CA 1
ATOM 2034 C C . SER A 1 260 ? -20.084 -10.448 9.242 1.00 98.38 260 SER A C 1
ATOM 2036 O O . SER A 1 260 ? -20.481 -11.612 9.180 1.00 98.38 260 SER A O 1
ATOM 2038 N N . LEU A 1 261 ? -18.935 -10.065 8.681 1.00 98.38 261 LEU A N 1
ATOM 2039 C CA . LEU A 1 261 ? -18.043 -11.008 8.001 1.00 98.38 261 LEU A CA 1
ATOM 2040 C C . LEU A 1 261 ? -16.894 -11.430 8.903 1.00 98.38 261 LEU A C 1
ATOM 2042 O O . LEU A 1 261 ? -16.334 -10.609 9.624 1.00 98.38 261 LEU A O 1
ATOM 2046 N N . PHE A 1 262 ? -16.486 -12.683 8.771 1.00 98.06 262 PHE A N 1
ATOM 2047 C CA . PHE A 1 262 ? -15.164 -13.154 9.141 1.00 98.06 262 PHE A CA 1
ATOM 2048 C C . PHE A 1 262 ? -14.340 -13.399 7.879 1.00 98.06 262 PHE A C 1
ATOM 2050 O O . PHE A 1 262 ? -14.776 -14.104 6.969 1.00 98.06 262 PHE A O 1
ATOM 2057 N N . VAL A 1 263 ? -13.140 -12.828 7.834 1.00 98.56 263 VAL A N 1
ATOM 2058 C CA . VAL A 1 263 ? -12.217 -12.943 6.706 1.00 98.56 263 VAL A CA 1
ATOM 2059 C C . VAL A 1 263 ? -10.942 -13.625 7.210 1.00 98.56 263 VAL A C 1
ATOM 2061 O O . VAL A 1 263 ? -10.126 -12.970 7.868 1.00 98.56 263 VAL A O 1
ATOM 2064 N N . PRO A 1 264 ? -10.771 -14.941 6.987 1.00 97.88 264 PRO A N 1
ATOM 2065 C CA . PRO A 1 264 ? -9.640 -15.683 7.533 1.00 97.88 264 PRO A CA 1
ATOM 2066 C C . PRO A 1 264 ? -8.323 -15.205 6.926 1.00 97.88 264 PRO A C 1
ATOM 2068 O O . PRO A 1 264 ? -8.217 -15.056 5.713 1.00 97.88 264 PRO A O 1
ATOM 2071 N N . ILE A 1 265 ? -7.279 -15.047 7.740 1.00 97.19 265 ILE A N 1
ATOM 2072 C CA . ILE A 1 265 ? -5.938 -14.749 7.202 1.00 97.19 265 ILE A CA 1
ATOM 2073 C C . ILE A 1 265 ? -5.330 -15.957 6.475 1.00 97.19 265 ILE A C 1
ATOM 2075 O O . ILE A 1 265 ? -4.457 -15.805 5.629 1.00 97.19 265 ILE A O 1
ATOM 2079 N N . ALA A 1 266 ? -5.771 -17.172 6.816 1.00 96.75 266 ALA A N 1
ATOM 2080 C CA . ALA A 1 266 ? -5.180 -18.425 6.360 1.00 96.75 266 ALA A CA 1
ATOM 2081 C C . ALA A 1 266 ? -5.616 -18.796 4.931 1.00 96.75 266 ALA A C 1
ATOM 2083 O O . ALA A 1 266 ? -6.274 -19.811 4.712 1.00 96.75 266 ALA A O 1
ATOM 2084 N N . GLN A 1 267 ? -5.255 -17.955 3.962 1.00 97.62 267 GLN A N 1
ATOM 2085 C CA . GLN A 1 267 ? -5.583 -18.109 2.546 1.00 97.62 267 GLN A CA 1
ATOM 2086 C C . GLN A 1 267 ? -4.454 -17.574 1.640 1.00 97.62 267 GLN A C 1
ATOM 2088 O O . GLN A 1 267 ? -3.654 -16.747 2.085 1.00 97.62 267 GLN A O 1
ATOM 2093 N N . PRO A 1 268 ? -4.375 -17.986 0.357 1.00 97.94 268 PRO A N 1
ATOM 2094 C CA . PRO A 1 268 ? -3.305 -17.562 -0.554 1.00 97.94 268 PRO A CA 1
ATOM 2095 C C . PRO A 1 268 ? -3.147 -16.044 -0.692 1.00 97.94 268 PRO A C 1
ATOM 2097 O O . PRO A 1 268 ? -2.034 -15.541 -0.831 1.00 97.94 268 PRO A O 1
ATOM 2100 N N . GLY A 1 269 ? -4.261 -15.311 -0.622 1.00 97.56 269 GLY A N 1
ATOM 2101 C CA . GLY A 1 269 ? -4.307 -13.855 -0.739 1.00 97.56 269 GLY A CA 1
ATOM 2102 C C . GLY A 1 269 ? -4.022 -13.088 0.555 1.00 97.56 269 GLY A C 1
ATOM 2103 O O . GLY A 1 269 ? -4.319 -11.900 0.602 1.00 97.56 269 GLY A O 1
ATOM 2104 N N . ALA A 1 270 ? -3.466 -13.721 1.596 1.00 98.12 270 ALA A N 1
ATOM 2105 C CA . ALA A 1 270 ? -3.251 -13.111 2.913 1.00 98.12 270 ALA A CA 1
ATOM 2106 C C . ALA A 1 270 ? -2.547 -11.745 2.867 1.00 98.12 270 ALA A C 1
ATOM 2108 O O . ALA A 1 270 ? -2.976 -10.814 3.540 1.00 98.12 270 ALA A O 1
ATOM 2109 N N . ARG A 1 271 ? -1.502 -11.589 2.041 1.00 97.69 271 ARG A N 1
ATOM 2110 C CA . ARG A 1 271 ? -0.791 -10.306 1.920 1.00 97.69 271 ARG A CA 1
ATOM 2111 C C . ARG A 1 271 ? -1.679 -9.214 1.318 1.00 97.69 271 ARG A C 1
ATOM 2113 O O . ARG A 1 271 ? -1.718 -8.118 1.856 1.00 97.69 271 ARG A O 1
ATOM 2120 N N . LEU A 1 272 ? -2.446 -9.532 0.271 1.00 98.00 272 LEU A N 1
ATOM 2121 C CA . LEU A 1 272 ? -3.418 -8.600 -0.315 1.00 98.00 272 LEU A CA 1
ATOM 2122 C C . LEU A 1 272 ? -4.530 -8.246 0.675 1.00 98.00 272 LEU A C 1
ATOM 2124 O O . LEU A 1 272 ? -4.951 -7.097 0.745 1.00 98.00 272 LEU A 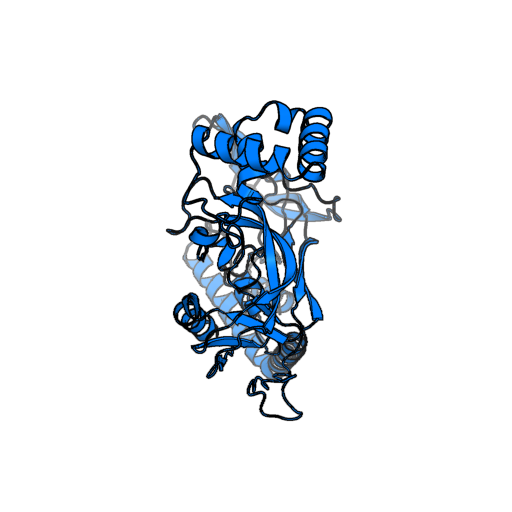O 1
ATOM 2128 N N . LEU A 1 273 ? -5.001 -9.226 1.446 1.00 98.56 273 LEU A N 1
ATOM 2129 C CA . LEU A 1 273 ? -5.990 -9.000 2.491 1.00 98.56 273 LEU A CA 1
ATOM 2130 C C . LEU A 1 273 ? -5.478 -7.990 3.526 1.00 98.56 273 LEU A C 1
ATOM 2132 O O . LEU A 1 273 ? -6.202 -7.057 3.865 1.00 98.56 273 LEU A O 1
ATOM 2136 N N . MET A 1 274 ? -4.225 -8.138 3.969 1.00 98.50 274 MET A N 1
ATOM 2137 C CA . MET A 1 274 ? -3.583 -7.167 4.855 1.00 98.50 274 MET A CA 1
ATOM 2138 C C . MET A 1 274 ? -3.454 -5.798 4.184 1.00 98.50 274 MET A C 1
ATOM 2140 O O . MET A 1 274 ? -3.866 -4.809 4.773 1.00 98.50 274 MET A O 1
ATOM 2144 N N . THR A 1 275 ? -2.982 -5.717 2.935 1.00 97.69 275 THR A N 1
ATOM 2145 C CA . THR A 1 275 ? -2.925 -4.442 2.197 1.00 97.69 275 THR A CA 1
ATOM 2146 C C . THR A 1 275 ? -4.275 -3.719 2.186 1.00 97.69 275 THR A C 1
ATOM 2148 O O . THR A 1 275 ? -4.310 -2.508 2.353 1.00 97.69 275 THR A O 1
ATOM 2151 N N . LEU A 1 276 ? -5.384 -4.446 2.016 1.00 98.25 276 LEU A N 1
ATOM 2152 C CA . LEU A 1 276 ? -6.725 -3.862 1.955 1.00 98.25 276 LEU A CA 1
ATOM 2153 C C . LEU A 1 276 ? -7.267 -3.429 3.322 1.00 98.25 276 LEU A C 1
ATOM 2155 O O . LEU A 1 276 ? -7.971 -2.420 3.395 1.00 98.25 276 LEU A O 1
ATOM 2159 N N . LEU A 1 277 ? -7.016 -4.211 4.377 1.00 98.56 277 LEU A N 1
ATOM 2160 C CA . LEU A 1 277 ? -7.691 -4.054 5.670 1.00 98.56 277 LEU A CA 1
ATOM 2161 C C . LEU A 1 277 ? -6.816 -3.462 6.775 1.00 98.56 277 LEU A C 1
ATOM 2163 O O . LEU A 1 277 ? -7.367 -3.072 7.803 1.00 98.56 277 LEU A O 1
ATOM 2167 N N . GLU A 1 278 ? -5.504 -3.354 6.581 1.00 98.31 278 GLU A N 1
ATOM 2168 C CA . GLU A 1 278 ? -4.615 -2.694 7.534 1.00 98.31 278 GLU A CA 1
ATOM 2169 C C . GLU A 1 278 ? -4.669 -1.175 7.390 1.00 98.31 278 GLU A C 1
ATOM 2171 O O . GLU A 1 278 ? -4.284 -0.665 6.341 1.00 98.31 278 GLU A O 1
ATOM 2176 N N . PRO A 1 279 ? -5.101 -0.427 8.422 1.00 97.75 279 PRO A N 1
ATOM 2177 C CA . PRO A 1 279 ? -5.459 0.982 8.273 1.00 97.75 279 PRO A CA 1
ATOM 2178 C C . PRO A 1 279 ? -4.281 1.890 7.901 1.00 97.75 279 PRO A C 1
ATOM 2180 O O . PRO A 1 279 ? -4.491 2.965 7.350 1.00 97.75 279 PRO A O 1
ATOM 2183 N N . GLN A 1 280 ? -3.051 1.456 8.185 1.00 96.38 280 GLN A N 1
ATOM 2184 C CA . GLN A 1 280 ? -1.826 2.200 7.883 1.00 96.38 280 GLN A CA 1
ATOM 2185 C C . GLN A 1 280 ? -1.223 1.843 6.517 1.00 96.38 280 GLN A C 1
ATOM 2187 O O . GLN A 1 280 ? -0.308 2.526 6.067 1.00 96.38 280 GLN A O 1
ATOM 2192 N N . ALA A 1 281 ? -1.696 0.784 5.847 1.00 95.56 281 ALA A N 1
ATOM 2193 C CA . ALA A 1 281 ? -1.169 0.418 4.536 1.00 95.56 281 ALA A CA 1
ATOM 2194 C C . ALA A 1 281 ? -1.597 1.454 3.476 1.00 95.56 281 ALA A C 1
ATOM 2196 O O . ALA A 1 281 ? -2.760 1.877 3.483 1.00 95.56 281 ALA A O 1
ATOM 2197 N N . PRO A 1 282 ? -0.702 1.836 2.542 1.00 91.75 282 PRO A N 1
ATOM 2198 C CA . PRO A 1 282 ? -0.912 2.971 1.633 1.00 91.75 282 PRO A CA 1
ATOM 2199 C C . PRO A 1 282 ? -2.102 2.790 0.681 1.00 91.75 282 PRO A C 1
ATOM 2201 O O . PRO A 1 282 ? -2.736 3.766 0.295 1.00 91.75 282 PRO A O 1
ATOM 2204 N N . ASP A 1 283 ? -2.432 1.541 0.338 1.00 93.25 283 ASP A N 1
ATOM 2205 C CA . ASP A 1 283 ? -3.565 1.183 -0.527 1.00 93.25 283 ASP A CA 1
ATOM 2206 C C . ASP A 1 283 ? -4.711 0.491 0.225 1.00 93.25 283 ASP A C 1
ATOM 2208 O O . ASP A 1 283 ? -5.538 -0.209 -0.366 1.00 93.25 283 ASP A O 1
ATOM 2212 N N . SER A 1 284 ? -4.782 0.687 1.542 1.00 97.69 284 SER A N 1
ATOM 2213 C CA . SER A 1 284 ? -5.893 0.179 2.338 1.00 97.69 284 SER A CA 1
ATOM 2214 C C . SER A 1 284 ? -7.192 0.920 2.057 1.00 97.69 284 SER A C 1
ATOM 2216 O O . SER A 1 284 ? -7.223 2.061 1.589 1.00 97.69 284 SER A O 1
ATOM 2218 N N . LEU A 1 285 ? -8.309 0.284 2.403 1.00 97.94 285 LEU A N 1
ATOM 2219 C CA . LEU A 1 285 ? -9.615 0.935 2.352 1.00 97.94 285 LEU A CA 1
ATOM 2220 C C . LEU A 1 285 ? -9.686 2.144 3.299 1.00 97.94 285 LEU A C 1
ATOM 2222 O O . LEU A 1 285 ? -10.396 3.102 2.998 1.00 97.94 285 LEU A O 1
ATOM 2226 N N . ALA A 1 286 ? -8.932 2.131 4.402 1.00 97.75 286 ALA A N 1
ATOM 2227 C CA . ALA A 1 286 ? -8.788 3.296 5.269 1.00 97.75 286 ALA A CA 1
ATOM 2228 C C . ALA A 1 286 ? -8.029 4.428 4.571 1.00 97.75 286 ALA A C 1
ATOM 2230 O O . ALA A 1 286 ? -8.556 5.534 4.498 1.00 97.75 286 ALA A O 1
ATOM 2231 N N . ALA A 1 287 ? -6.868 4.131 3.980 1.00 96.44 287 ALA A N 1
ATOM 2232 C CA . ALA A 1 287 ? -6.044 5.115 3.281 1.00 96.44 287 ALA A CA 1
ATOM 2233 C C . ALA A 1 287 ? -6.766 5.762 2.092 1.00 96.44 287 ALA A C 1
ATOM 2235 O O . ALA A 1 287 ? -6.627 6.956 1.848 1.00 96.44 287 ALA A O 1
ATOM 2236 N N . TRP A 1 288 ? -7.613 4.995 1.402 1.00 96.06 288 TRP A N 1
ATOM 2237 C CA . TRP A 1 288 ? -8.479 5.475 0.321 1.00 96.06 288 TRP A CA 1
ATOM 2238 C C . TRP A 1 288 ? -9.794 6.112 0.806 1.00 96.06 288 TRP A C 1
ATOM 2240 O O . TRP A 1 288 ? -10.686 6.403 0.009 1.00 96.06 288 TRP A O 1
ATOM 2250 N N . GLY A 1 289 ? -9.949 6.317 2.109 1.00 96.38 289 GLY A N 1
ATOM 2251 C CA . GLY A 1 289 ? -11.023 7.108 2.691 1.00 96.38 289 GLY A CA 1
ATOM 2252 C C . GLY A 1 289 ? -12.409 6.463 2.710 1.00 96.38 289 GLY A C 1
ATOM 2253 O O . GLY A 1 289 ? -13.417 7.156 2.847 1.00 96.38 289 GLY A O 1
ATOM 2254 N N . TYR A 1 290 ? -12.503 5.131 2.620 1.00 97.25 290 TYR A N 1
ATOM 2255 C CA . TYR A 1 290 ? -13.790 4.425 2.746 1.00 97.25 290 TYR A CA 1
ATOM 2256 C C . TYR A 1 290 ? -14.403 4.528 4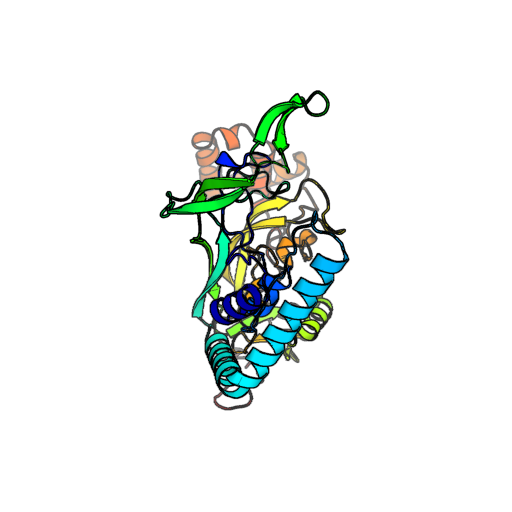.149 1.00 97.25 290 TYR A C 1
ATOM 2258 O O . TYR A 1 290 ? -15.586 4.234 4.323 1.00 97.25 290 TYR A O 1
ATOM 2266 N N . PHE A 1 291 ? -13.610 4.936 5.141 1.00 97.38 291 PHE A N 1
ATOM 2267 C CA . PHE A 1 291 ? -14.021 5.024 6.540 1.00 97.38 291 PHE A CA 1
ATOM 2268 C C . PHE A 1 291 ? -13.840 6.427 7.130 1.00 97.38 291 PHE A C 1
ATOM 2270 O O . PHE A 1 291 ? -13.845 6.559 8.348 1.00 97.38 291 PHE A O 1
ATOM 2277 N N . ASN A 1 292 ? -13.718 7.473 6.302 1.00 96.25 292 ASN A N 1
ATOM 2278 C CA . ASN A 1 292 ? -13.462 8.845 6.770 1.00 96.25 292 ASN A CA 1
ATOM 2279 C C . ASN A 1 292 ? -14.447 9.318 7.846 1.00 96.25 292 ASN A C 1
ATOM 2281 O O . ASN A 1 292 ? -14.035 9.970 8.795 1.00 96.25 292 ASN A O 1
ATOM 2285 N N . ALA A 1 293 ? -15.711 8.893 7.779 1.00 94.06 293 ALA A N 1
ATOM 2286 C CA . ALA A 1 293 ? -16.729 9.231 8.775 1.00 94.06 293 ALA A CA 1
ATOM 2287 C C . ALA A 1 293 ? -16.435 8.716 10.206 1.00 94.06 293 ALA A C 1
ATOM 2289 O O . ALA A 1 293 ? -17.107 9.141 11.144 1.00 94.06 293 ALA A O 1
ATOM 2290 N N . HIS A 1 294 ? -15.490 7.786 10.394 1.00 95.31 294 HIS A N 1
ATOM 2291 C CA . HIS A 1 294 ? -14.995 7.372 11.719 1.00 95.31 294 HIS A CA 1
ATOM 2292 C C . HIS A 1 294 ? -13.937 8.325 12.290 1.00 95.31 294 HIS A C 1
ATOM 2294 O O . HIS A 1 294 ? -13.693 8.331 13.494 1.00 95.31 294 HIS A O 1
ATOM 2300 N N . PHE A 1 295 ? -13.310 9.110 11.419 1.00 94.62 295 PHE A N 1
ATOM 2301 C CA . PHE A 1 295 ? -12.187 9.999 11.708 1.00 94.62 295 PHE A CA 1
ATOM 2302 C C . PHE A 1 295 ? -12.582 11.477 11.581 1.00 94.62 295 PHE A C 1
ATOM 2304 O O . PHE A 1 295 ? -11.765 12.368 11.760 1.00 94.62 295 PHE A O 1
ATOM 2311 N N . GLU A 1 296 ? -13.851 11.741 11.285 1.00 90.00 296 GLU A N 1
ATOM 2312 C CA . GLU A 1 296 ? -14.437 13.071 11.251 1.00 90.00 296 GLU A CA 1
ATOM 2313 C C . GLU A 1 296 ? -15.130 13.357 12.584 1.00 90.00 296 GLU A C 1
ATOM 2315 O O . GLU A 1 296 ? -15.987 12.587 13.034 1.00 90.00 296 GLU A O 1
ATOM 2320 N N . HIS A 1 297 ? -14.750 14.465 13.216 1.00 84.44 297 HIS A N 1
ATOM 2321 C CA . HIS A 1 297 ? -15.415 14.958 14.413 1.00 84.44 297 HIS A CA 1
ATOM 2322 C C . HIS A 1 297 ? -16.725 15.642 14.001 1.00 84.44 297 HIS A C 1
ATOM 2324 O O . HIS A 1 297 ? -16.702 16.615 13.254 1.00 84.44 297 HIS A O 1
ATOM 2330 N N . LYS A 1 298 ? -17.867 15.098 14.436 1.00 81.75 298 LYS A N 1
ATOM 2331 C CA . LYS A 1 298 ? -19.199 15.523 13.957 1.00 81.75 298 LYS A CA 1
ATOM 2332 C C . LYS A 1 298 ? -19.878 16.524 14.878 1.00 81.75 298 LYS A C 1
ATOM 2334 O O . LYS A 1 298 ? -20.491 17.472 14.410 1.00 81.75 298 LYS A O 1
ATOM 2339 N N . GLU A 1 299 ? -19.795 16.271 16.176 1.00 80.19 299 GLU A N 1
ATOM 2340 C CA . GLU A 1 299 ? -20.555 16.980 17.200 1.00 80.19 299 GLU A CA 1
ATOM 2341 C C . GLU A 1 299 ? -19.574 17.582 18.193 1.00 80.19 299 GLU A C 1
ATOM 2343 O O . GLU A 1 299 ? -18.652 16.901 18.634 1.00 80.19 299 GLU A O 1
ATOM 2348 N N . TYR A 1 300 ? -19.773 18.842 18.560 1.00 77.69 300 TYR A N 1
ATOM 2349 C CA . TYR A 1 300 ? -18.977 19.512 19.580 1.00 77.69 300 TYR A CA 1
ATOM 2350 C C . TYR A 1 300 ? -19.884 19.958 20.725 1.00 77.69 300 TYR A C 1
ATOM 2352 O O . TYR A 1 300 ? -21.077 20.205 20.542 1.00 77.69 300 TYR A O 1
ATOM 2360 N N . VAL A 1 301 ? -19.320 20.050 21.928 1.00 86.38 301 VAL A N 1
ATOM 2361 C CA . VAL A 1 301 ? -20.033 20.634 23.062 1.00 86.38 301 VAL A CA 1
ATOM 2362 C C . VAL A 1 301 ? -19.626 22.089 23.190 1.00 86.38 301 VAL A C 1
ATOM 2364 O O . VAL A 1 301 ? -18.439 22.400 23.287 1.00 86.38 301 VAL A O 1
ATOM 2367 N N . GLU A 1 302 ? -20.616 22.978 23.215 1.00 89.56 302 GLU A N 1
ATOM 2368 C CA . GLU A 1 302 ? -20.379 24.408 23.376 1.00 89.56 302 GLU A CA 1
ATOM 2369 C C . GLU A 1 302 ? -19.513 24.692 24.623 1.00 89.56 302 GLU A C 1
ATOM 2371 O O . GLU A 1 302 ? -19.750 24.094 25.686 1.00 89.56 302 GLU A O 1
ATOM 2376 N N . PRO A 1 303 ? -18.531 25.613 24.552 1.00 91.12 303 PRO A N 1
ATOM 2377 C CA . PRO A 1 303 ? -17.612 25.869 25.662 1.00 91.12 303 PRO A CA 1
ATOM 2378 C C . PRO A 1 303 ? -18.320 26.218 26.978 1.00 91.12 303 PRO A C 1
ATOM 2380 O O . PRO A 1 303 ? -17.915 25.755 28.041 1.00 91.12 303 PRO A O 1
ATOM 2383 N N . TYR A 1 304 ? -19.432 26.962 26.923 1.00 92.81 304 TYR A N 1
ATOM 2384 C CA . TYR A 1 304 ? -20.198 27.322 28.122 1.00 92.81 304 TYR A CA 1
ATOM 2385 C C . TYR A 1 304 ? -20.895 26.118 28.778 1.00 92.81 304 TYR A C 1
ATOM 2387 O O . TYR A 1 304 ? -21.069 26.107 29.994 1.00 92.81 304 TYR A O 1
ATOM 2395 N N . VAL A 1 305 ? -21.281 25.098 28.002 1.00 94.00 305 VAL A N 1
ATOM 2396 C CA . VAL A 1 305 ? -21.821 23.840 28.544 1.00 94.00 305 VAL A CA 1
ATOM 2397 C C . VAL A 1 305 ? -20.688 23.009 29.134 1.00 94.00 305 VAL A C 1
ATOM 2399 O O . VAL A 1 305 ? -20.836 22.472 30.232 1.00 94.00 305 VAL A O 1
ATOM 2402 N N . THR A 1 306 ? -19.547 22.961 28.437 1.00 94.75 306 THR A N 1
ATOM 2403 C CA . THR A 1 306 ? -18.333 22.285 28.913 1.00 94.75 306 THR A CA 1
ATOM 2404 C C . THR A 1 306 ? -17.896 22.814 30.270 1.00 94.75 306 THR A C 1
ATOM 2406 O O . THR A 1 306 ? -17.653 22.031 31.183 1.00 94.75 306 THR A O 1
ATOM 2409 N N . GLU A 1 307 ? -17.903 24.132 30.448 1.00 95.94 307 GLU A N 1
ATOM 2410 C CA . GLU A 1 307 ? -17.546 24.786 31.705 1.00 95.94 307 GLU A CA 1
ATOM 2411 C C . GLU A 1 307 ? -18.418 24.330 32.889 1.00 95.94 307 GLU A C 1
ATOM 2413 O O . GLU A 1 307 ? -17.914 24.124 33.996 1.00 95.94 307 GLU A O 1
ATOM 2418 N N . ILE A 1 308 ? -19.726 24.137 32.671 1.00 96.12 308 ILE A N 1
ATOM 2419 C CA . ILE A 1 308 ? -20.665 23.732 33.726 1.00 96.12 308 ILE A CA 1
ATOM 2420 C C . ILE A 1 308 ? -20.299 22.351 34.269 1.00 96.12 308 ILE A C 1
ATOM 2422 O O . ILE A 1 308 ? -20.134 22.196 35.483 1.00 96.12 308 ILE A O 1
ATOM 2426 N N . PHE A 1 309 ? -20.165 21.345 33.399 1.00 96.00 309 PHE A N 1
ATOM 2427 C CA . PHE A 1 309 ? -19.860 19.994 33.868 1.00 96.00 309 PHE A CA 1
ATOM 2428 C C . PHE A 1 309 ? -18.379 19.821 34.214 1.00 96.00 309 PHE A C 1
ATOM 2430 O O . PHE A 1 309 ? -18.083 19.069 35.133 1.00 96.00 309 PHE A O 1
ATOM 2437 N N . ALA A 1 310 ? -17.448 20.538 33.576 1.00 96.88 310 ALA A N 1
ATOM 2438 C CA . ALA A 1 310 ? -16.029 20.493 33.935 1.00 96.88 310 ALA A CA 1
ATOM 2439 C C . ALA A 1 310 ? -15.820 20.921 35.393 1.00 96.88 310 ALA A C 1
ATOM 2441 O O . ALA A 1 310 ? -15.147 20.230 36.156 1.00 96.88 310 ALA A O 1
ATOM 2442 N N . ARG A 1 311 ? -16.479 22.005 35.831 1.00 96.88 311 ARG A N 1
ATOM 2443 C CA . ARG A 1 311 ? -16.470 22.433 37.241 1.00 96.88 311 ARG A CA 1
ATOM 2444 C C . ARG A 1 311 ? -17.045 21.376 38.178 1.00 96.88 311 ARG A C 1
ATOM 2446 O O . ARG A 1 311 ? -16.505 21.168 39.262 1.00 96.88 311 ARG A O 1
ATOM 2453 N N . GLN A 1 312 ? -18.126 20.712 37.771 1.00 96.56 312 GLN A N 1
ATOM 2454 C CA 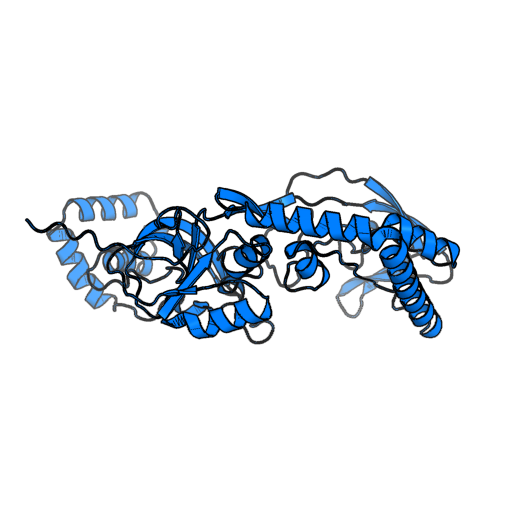. GLN A 1 312 ? -18.720 19.627 38.555 1.00 96.56 312 GLN A CA 1
ATOM 2455 C C . GLN A 1 312 ? -17.772 18.429 38.657 1.00 96.56 312 GLN A C 1
ATOM 2457 O O . GLN A 1 312 ? -17.563 17.929 39.758 1.00 96.56 312 GLN A O 1
ATOM 2462 N N . MET A 1 313 ? -17.154 18.020 37.547 1.00 96.38 313 MET A N 1
ATOM 2463 C CA . MET A 1 313 ? -16.177 16.932 37.496 1.00 96.38 313 MET A CA 1
ATOM 2464 C C . MET A 1 313 ? -14.970 17.228 38.391 1.00 96.38 313 MET A C 1
ATOM 2466 O O . MET A 1 313 ? -14.608 16.386 39.201 1.00 96.38 313 MET A O 1
ATOM 2470 N N . LEU A 1 314 ? -14.406 18.439 38.325 1.00 97.19 314 LEU A N 1
ATOM 2471 C CA . LEU A 1 314 ? -13.287 18.855 39.182 1.00 97.19 314 LEU A CA 1
ATOM 2472 C C . LEU A 1 314 ? -13.649 18.864 40.676 1.00 97.19 314 LEU A C 1
ATOM 2474 O O . LEU A 1 314 ? -12.824 18.517 41.513 1.00 97.19 314 LEU A O 1
ATOM 2478 N N . HIS A 1 315 ? -14.873 19.268 41.027 1.00 96.69 315 HIS A N 1
ATOM 2479 C CA . HIS A 1 315 ? -15.333 19.256 42.418 1.00 96.69 315 HIS A CA 1
ATOM 2480 C C . HIS A 1 315 ? -15.584 17.830 42.938 1.00 96.69 315 HIS A C 1
ATOM 2482 O O . HIS A 1 315 ? -15.420 17.563 44.127 1.00 96.69 315 HIS A O 1
ATOM 2488 N N . GLN A 1 316 ? -16.041 16.925 42.072 1.00 96.88 316 GLN A N 1
ATOM 2489 C CA . GLN A 1 316 ? -16.393 15.549 42.436 1.00 96.88 316 GLN A CA 1
ATOM 2490 C C . GLN A 1 316 ? -15.190 14.599 42.423 1.00 96.88 316 GLN A C 1
ATOM 2492 O O . GLN A 1 316 ? -15.187 13.633 43.184 1.00 96.88 316 GLN A O 1
ATOM 2497 N N . ASP A 1 317 ? -14.185 14.872 41.590 1.00 96.81 317 ASP A N 1
ATOM 2498 C CA . ASP A 1 317 ? -13.004 14.033 41.394 1.00 96.81 317 ASP A CA 1
ATOM 2499 C C . ASP A 1 317 ? -11.709 14.841 41.629 1.00 96.81 317 ASP A C 1
ATOM 2501 O O . ASP A 1 317 ? -11.190 15.488 40.711 1.00 96.81 317 ASP A O 1
ATOM 2505 N N . PRO A 1 318 ? -11.155 14.806 42.860 1.00 96.62 318 PRO A N 1
ATOM 2506 C CA . PRO A 1 318 ? -9.891 15.467 43.177 1.00 96.62 318 PRO A CA 1
ATOM 2507 C C . PRO A 1 318 ? -8.703 14.951 42.355 1.00 96.62 318 PRO A C 1
ATOM 2509 O O . PRO A 1 318 ? -7.784 15.713 42.073 1.00 96.62 318 PRO A O 1
ATOM 2512 N N . THR A 1 319 ? -8.714 13.680 41.935 1.00 97.38 319 THR A N 1
ATOM 2513 C CA . THR A 1 319 ? -7.636 13.112 41.110 1.00 97.38 319 THR A CA 1
ATOM 2514 C C . THR A 1 319 ? -7.649 13.717 39.712 1.00 97.38 319 THR A C 1
ATOM 2516 O O . THR A 1 319 ? -6.596 14.081 39.192 1.00 97.38 319 THR A O 1
ATOM 2519 N N . LEU A 1 320 ? -8.834 13.898 39.126 1.00 96.62 320 LEU A N 1
ATOM 2520 C CA . LEU A 1 320 ? -8.979 14.621 37.864 1.00 96.62 320 LEU A CA 1
ATOM 2521 C C . LEU A 1 320 ? -8.538 16.086 37.989 1.00 96.62 320 LEU A C 1
ATOM 2523 O O . LEU A 1 320 ? -7.945 16.636 37.058 1.00 96.62 320 LEU A O 1
ATOM 2527 N N . ALA A 1 321 ? -8.820 16.723 39.129 1.00 97.06 321 ALA A N 1
ATOM 2528 C CA . ALA A 1 321 ? -8.377 18.088 39.383 1.00 97.06 321 ALA A CA 1
ATOM 2529 C C . ALA A 1 321 ? -6.850 18.206 39.416 1.00 97.06 321 ALA A C 1
ATOM 2531 O O . ALA A 1 321 ? -6.298 19.091 38.754 1.00 97.06 321 ALA A O 1
ATOM 2532 N N . ASP A 1 322 ? -6.175 17.283 40.100 1.00 97.62 322 ASP A N 1
ATOM 2533 C CA . ASP A 1 322 ? -4.714 17.212 40.124 1.00 97.62 322 ASP A CA 1
ATOM 2534 C C . ASP A 1 322 ? -4.139 16.916 38.730 1.00 97.62 322 ASP A C 1
ATOM 2536 O O . ASP A 1 322 ? -3.179 17.566 38.316 1.00 97.62 322 ASP A O 1
ATOM 2540 N N . GLU A 1 323 ? -4.749 16.000 37.966 1.00 97.25 323 GLU A N 1
ATOM 2541 C CA . GLU A 1 323 ? -4.339 15.686 36.590 1.00 97.25 323 GLU A CA 1
ATOM 2542 C C . GLU A 1 323 ? -4.409 16.926 35.684 1.00 97.25 323 GLU A C 1
ATOM 2544 O O . GLU A 1 323 ? -3.459 17.235 34.959 1.00 97.25 323 GLU A O 1
ATOM 2549 N N . PHE A 1 324 ? -5.516 17.672 35.749 1.00 97.88 324 PHE A N 1
ATOM 2550 C CA . PHE A 1 324 ? -5.703 18.881 34.952 1.00 97.88 324 PHE A CA 1
ATOM 2551 C C . PHE A 1 324 ? -4.695 19.973 35.328 1.00 97.88 324 PHE A C 1
ATOM 2553 O O . PHE A 1 324 ? -4.071 20.557 34.442 1.00 97.88 324 PHE A O 1
ATOM 2560 N N . GLN A 1 325 ? -4.488 20.230 36.625 1.00 97.62 325 GLN A N 1
ATOM 2561 C CA . GLN A 1 325 ? -3.503 21.218 37.089 1.00 97.62 325 GLN A CA 1
ATOM 2562 C C . GLN A 1 325 ? -2.073 20.817 36.730 1.00 97.62 325 GLN A C 1
ATOM 2564 O O . GLN A 1 325 ? -1.287 21.654 36.282 1.00 97.62 325 GLN A O 1
ATOM 2569 N N . HIS A 1 326 ? -1.741 19.533 36.872 1.00 97.69 326 HIS A N 1
ATOM 2570 C CA . HIS A 1 326 ? -0.445 19.016 36.463 1.00 97.69 326 HIS A CA 1
ATOM 2571 C C . HIS A 1 326 ? -0.212 19.278 34.977 1.00 97.69 326 HIS A C 1
ATOM 2573 O O . HIS A 1 326 ? 0.803 19.879 34.621 1.00 97.69 326 HIS A O 1
ATOM 2579 N N . ARG A 1 327 ? -1.180 18.934 34.120 1.00 97.44 327 ARG A N 1
ATOM 2580 C CA . ARG A 1 327 ? -1.064 19.165 32.679 1.00 97.44 327 ARG A CA 1
ATOM 2581 C C . ARG A 1 327 ? -0.932 20.650 32.336 1.00 97.44 327 ARG A C 1
ATOM 2583 O O . ARG A 1 327 ? -0.054 20.992 31.558 1.00 97.44 327 ARG A O 1
ATOM 2590 N N . LEU A 1 328 ? -1.699 21.538 32.978 1.00 97.62 328 LEU A N 1
ATOM 2591 C CA . LEU A 1 328 ? -1.537 22.992 32.807 1.00 97.62 328 LEU A CA 1
ATOM 2592 C C . LEU A 1 328 ? -0.131 23.493 33.165 1.00 97.62 328 LEU A C 1
ATOM 2594 O O . LEU A 1 328 ? 0.334 24.465 32.580 1.00 97.62 328 LEU A O 1
ATOM 2598 N N . SER A 1 329 ? 0.535 22.861 34.134 1.00 97.44 329 SER A N 1
ATOM 2599 C CA . SER A 1 329 ? 1.881 23.263 34.558 1.00 97.44 329 SER A CA 1
ATOM 2600 C C . SER A 1 329 ? 3.006 22.703 33.684 1.00 97.44 329 SER A C 1
ATOM 2602 O O . SER A 1 329 ? 4.072 23.309 33.620 1.00 97.44 329 SER A O 1
ATOM 2604 N N . GLN A 1 330 ? 2.797 21.537 33.063 1.00 97.31 330 GLN A N 1
ATOM 2605 C CA . GLN A 1 330 ? 3.842 20.800 32.341 1.00 97.31 330 GLN A CA 1
ATOM 2606 C C . GLN A 1 330 ? 3.751 20.938 30.818 1.00 97.31 330 GLN A C 1
ATOM 2608 O O . GLN A 1 330 ? 4.734 20.667 30.133 1.00 97.31 330 GLN A O 1
ATOM 2613 N N . ASP A 1 331 ? 2.597 21.342 30.289 1.00 96.94 331 ASP A N 1
ATOM 2614 C CA . ASP A 1 331 ? 2.311 21.406 28.856 1.00 96.94 331 ASP A CA 1
ATOM 2615 C C . ASP A 1 331 ? 1.877 22.840 28.483 1.00 96.94 331 ASP A C 1
ATOM 2617 O O . ASP A 1 331 ? 0.694 23.181 28.602 1.00 96.94 331 ASP A O 1
ATOM 2621 N N . PRO A 1 332 ? 2.829 23.721 28.100 1.00 97.25 332 PRO A N 1
ATOM 2622 C CA . PRO A 1 332 ? 2.534 25.107 27.737 1.00 97.25 332 PRO A CA 1
ATOM 2623 C C . PRO A 1 332 ? 1.587 25.236 26.541 1.00 97.25 332 PRO A C 1
ATOM 2625 O O . PRO A 1 332 ? 0.772 26.160 26.526 1.00 97.25 332 PRO A O 1
ATOM 2628 N N . ASP A 1 333 ? 1.663 24.311 25.581 1.00 96.88 333 ASP A N 1
ATOM 2629 C CA . ASP A 1 333 ? 0.802 24.306 24.397 1.00 96.88 333 ASP A CA 1
ATOM 2630 C C . ASP A 1 333 ? -0.646 24.009 24.809 1.00 96.88 333 ASP A C 1
ATOM 2632 O O . ASP A 1 333 ? -1.558 24.762 24.470 1.00 96.88 333 ASP A O 1
ATOM 2636 N N . PHE A 1 334 ? -0.858 22.996 25.658 1.00 97.31 334 PHE A N 1
ATOM 2637 C CA . PHE A 1 334 ? -2.169 22.727 26.256 1.00 97.31 334 PHE A CA 1
ATOM 2638 C C . PHE A 1 334 ? -2.673 23.883 27.127 1.00 97.31 334 PHE A C 1
ATOM 2640 O O . PHE A 1 334 ? -3.858 24.212 27.106 1.00 97.31 334 PHE A O 1
ATOM 2647 N N . ALA A 1 335 ? -1.800 24.510 27.919 1.00 96.75 335 ALA A N 1
ATOM 2648 C CA . ALA A 1 335 ? -2.190 25.626 28.777 1.00 96.75 335 ALA A CA 1
ATOM 2649 C C . ALA A 1 335 ? -2.674 26.843 27.970 1.00 96.75 335 ALA A C 1
ATOM 2651 O O . ALA A 1 335 ? -3.591 27.547 28.416 1.00 96.75 335 ALA A O 1
ATOM 2652 N N . ALA A 1 336 ? -2.073 27.063 26.798 1.00 97.25 336 ALA A N 1
ATOM 2653 C CA . ALA A 1 336 ? -2.388 28.146 25.876 1.00 97.25 336 ALA A CA 1
ATOM 2654 C C . ALA A 1 336 ? -3.597 27.867 24.965 1.00 97.25 336 ALA A C 1
ATOM 2656 O O . ALA A 1 336 ? -4.095 28.812 24.356 1.00 97.25 336 ALA A O 1
ATOM 2657 N N . ASP A 1 337 ? -4.086 26.625 24.893 1.00 96.94 337 ASP A N 1
ATOM 2658 C CA . ASP A 1 337 ? -5.170 26.199 24.002 1.00 96.94 337 ASP A CA 1
ATOM 2659 C C . ASP A 1 337 ? -6.506 26.001 24.762 1.00 96.94 337 ASP A C 1
ATOM 2661 O O . ASP A 1 337 ? -6.706 24.996 25.455 1.00 96.94 337 ASP A O 1
ATOM 2665 N N . PRO A 1 338 ? -7.470 26.940 24.655 1.00 94.50 338 PRO A N 1
ATOM 2666 C CA . PRO A 1 338 ? -8.770 26.813 25.312 1.00 94.50 338 PRO A CA 1
ATOM 2667 C C . PRO A 1 338 ? -9.603 25.628 24.810 1.00 94.50 338 PRO A C 1
ATOM 2669 O O . PRO A 1 338 ? -10.395 25.077 25.580 1.00 94.50 338 PRO A O 1
ATOM 2672 N N . GLU A 1 339 ? -9.445 25.241 23.543 1.00 92.00 339 GLU A N 1
ATOM 2673 C CA . GLU A 1 339 ? -10.188 24.141 22.931 1.00 92.00 339 GLU A CA 1
ATOM 2674 C C . GLU A 1 339 ? -9.685 22.807 23.478 1.00 92.00 339 GLU A C 1
ATOM 2676 O O . GLU A 1 339 ? -10.481 22.035 24.019 1.00 92.00 339 GLU A O 1
ATOM 2681 N N . ALA A 1 340 ? -8.365 22.593 23.487 1.00 93.00 340 ALA A N 1
ATOM 2682 C CA . ALA A 1 340 ? -7.759 21.393 24.065 1.00 93.00 340 ALA A CA 1
ATOM 2683 C C . ALA A 1 340 ? -8.128 21.215 25.549 1.00 93.00 340 ALA A C 1
ATOM 2685 O O . ALA A 1 340 ? -8.378 20.100 26.022 1.00 93.00 340 ALA A O 1
ATOM 2686 N N . ARG A 1 341 ? -8.220 22.321 26.300 1.00 95.62 341 ARG A N 1
ATOM 2687 C CA . ARG A 1 341 ? -8.652 22.308 27.707 1.00 95.62 341 ARG A CA 1
ATOM 2688 C C . ARG A 1 341 ? -10.118 21.920 27.870 1.00 95.62 341 ARG A C 1
ATOM 2690 O O . ARG A 1 341 ? -10.433 21.184 28.802 1.00 95.62 341 ARG A O 1
ATOM 2697 N N . CYS A 1 342 ? -11.006 22.379 26.990 1.00 94.50 342 CYS A N 1
ATOM 2698 C CA . CYS A 1 342 ? -12.407 21.949 26.983 1.00 94.50 342 CYS A CA 1
ATOM 2699 C C . CYS A 1 342 ? -12.521 20.464 26.612 1.00 94.50 342 CYS A C 1
ATOM 2701 O O . CYS A 1 342 ? -13.189 19.690 27.305 1.00 94.50 342 CYS A O 1
ATOM 2703 N N . GLU A 1 343 ? -11.812 20.048 25.563 1.00 91.75 343 GLU A N 1
ATOM 2704 C CA . GLU A 1 343 ? -11.807 18.673 25.072 1.00 91.75 343 GLU A CA 1
ATOM 2705 C C . GLU A 1 343 ? -11.314 17.682 26.143 1.00 91.75 343 GLU A C 1
ATOM 2707 O O . GLU A 1 343 ? -11.849 16.577 26.263 1.00 91.75 343 GLU A O 1
ATOM 2712 N N . PHE A 1 344 ? -10.359 18.084 26.995 1.00 94.81 344 PHE A N 1
ATOM 2713 C CA . PHE A 1 344 ? -9.887 17.283 28.132 1.00 94.81 344 PHE A CA 1
ATOM 2714 C C . PHE A 1 344 ? -11.034 16.777 29.023 1.00 94.81 344 PHE A C 1
ATOM 2716 O O . PHE A 1 344 ? -11.033 15.604 29.417 1.00 94.81 344 PHE A O 1
ATOM 2723 N N . PHE A 1 345 ? -12.015 17.638 29.315 1.00 95.69 345 PHE A N 1
ATOM 2724 C CA . PHE A 1 345 ? -13.198 17.276 30.097 1.00 95.69 345 PHE A CA 1
ATOM 2725 C C . PHE A 1 345 ? -14.234 16.546 29.252 1.00 95.69 345 PHE A C 1
ATOM 2727 O O . PHE A 1 345 ? -14.780 15.542 29.707 1.00 95.69 345 PHE A O 1
ATOM 2734 N N . GLN A 1 346 ? -14.474 16.997 28.017 1.00 92.25 346 GLN A N 1
ATOM 2735 C CA . GLN A 1 346 ? -15.433 16.356 27.112 1.00 92.25 346 GLN A CA 1
ATOM 2736 C C . GLN A 1 346 ? -15.103 14.876 26.900 1.00 92.25 346 GLN A C 1
ATOM 2738 O O . GLN A 1 346 ? -15.987 14.041 27.059 1.00 92.25 346 GLN A O 1
ATOM 2743 N N . ARG A 1 347 ? -13.829 14.530 26.667 1.00 91.12 347 ARG A N 1
ATOM 2744 C CA . ARG A 1 347 ? -13.351 13.142 26.502 1.00 91.12 347 ARG A CA 1
ATOM 2745 C C . ARG A 1 347 ? -13.601 12.233 27.703 1.00 91.12 347 ARG A C 1
ATOM 2747 O O . ARG A 1 347 ? -13.608 11.014 27.556 1.00 91.12 347 ARG A O 1
ATOM 2754 N N . ARG A 1 348 ? -13.766 12.814 28.890 1.00 92.00 348 ARG A N 1
ATOM 2755 C CA . ARG A 1 348 ? -14.027 12.109 30.154 1.00 92.00 348 ARG A CA 1
ATOM 2756 C C . ARG A 1 348 ? -15.502 12.161 30.556 1.00 92.00 348 ARG A C 1
ATOM 2758 O O . ARG A 1 348 ? -15.896 11.497 31.512 1.00 92.00 348 ARG A O 1
ATOM 2765 N N . HIS A 1 349 ? -16.320 12.933 29.844 1.00 91.94 349 HIS A N 1
ATOM 2766 C CA . HIS A 1 349 ? -17.751 13.017 30.081 1.00 91.94 349 HIS A CA 1
ATOM 2767 C C . HIS A 1 349 ? -18.472 11.797 29.487 1.00 91.94 349 HIS A C 1
ATOM 2769 O O . HIS A 1 349 ? -18.085 11.256 28.452 1.00 91.94 349 HIS A O 1
ATOM 2775 N N . SER A 1 350 ? -19.568 11.371 30.117 1.00 90.25 350 SER A N 1
ATOM 2776 C CA . SER A 1 350 ? -20.328 10.175 29.718 1.00 90.25 350 SER A CA 1
ATOM 2777 C C . SER A 1 350 ? -20.969 10.267 28.328 1.00 90.25 350 SER A C 1
ATOM 2779 O O . SER A 1 350 ? -21.348 9.246 27.760 1.00 90.25 350 SER A O 1
ATOM 2781 N N . SER A 1 351 ? -21.090 11.478 27.779 1.00 88.69 351 SER A N 1
ATOM 2782 C CA . SER A 1 351 ? -21.614 11.727 26.433 1.00 88.69 351 SER A CA 1
ATOM 2783 C C . SER A 1 351 ? -20.562 11.636 25.327 1.00 88.69 351 SER A C 1
ATOM 2785 O O . SER A 1 351 ? -20.920 11.814 24.165 1.00 88.69 351 SER A O 1
ATOM 2787 N N . TRP A 1 352 ? -19.283 11.422 25.654 1.00 89.75 352 TRP A N 1
ATOM 2788 C CA . TRP A 1 352 ? -18.226 11.338 24.649 1.00 89.75 352 TRP A CA 1
ATOM 2789 C C . TRP A 1 352 ? -18.456 10.170 23.687 1.00 89.75 352 TRP A C 1
ATOM 2791 O O . TRP A 1 352 ? -18.738 9.043 24.112 1.00 89.75 352 TRP A O 1
ATOM 2801 N N . ASP A 1 353 ? -18.275 10.411 22.385 1.00 89.75 353 ASP A N 1
ATOM 2802 C CA . ASP A 1 353 ? -18.284 9.333 21.401 1.00 89.75 353 ASP A CA 1
ATOM 2803 C C . ASP A 1 353 ? -17.015 8.483 21.541 1.00 89.75 353 ASP A C 1
ATOM 2805 O O . ASP A 1 353 ? -15.964 8.742 20.955 1.00 89.75 353 ASP A O 1
ATOM 2809 N N . THR A 1 354 ? -17.129 7.402 22.308 1.00 88.25 354 THR A N 1
ATOM 2810 C CA . THR A 1 354 ? -16.053 6.420 22.511 1.00 88.25 354 THR A CA 1
ATOM 2811 C C . THR A 1 354 ? -15.616 5.693 21.229 1.00 88.25 354 THR A C 1
ATOM 2813 O O . THR A 1 354 ? -14.605 4.978 21.246 1.00 88.25 354 THR A O 1
ATOM 2816 N N . ARG A 1 355 ? -16.339 5.867 20.112 1.00 90.06 355 ARG A N 1
ATOM 2817 C CA . ARG A 1 355 ? -15.995 5.336 18.784 1.00 90.06 355 ARG A CA 1
ATOM 2818 C C . ARG A 1 355 ? -15.380 6.375 17.849 1.00 90.06 355 ARG A C 1
ATOM 2820 O O . ARG A 1 355 ? -14.977 5.999 16.745 1.00 90.06 355 ARG A O 1
ATOM 2827 N N . PHE A 1 356 ? -15.261 7.636 18.260 1.00 91.69 356 PHE A N 1
ATOM 2828 C CA . PHE A 1 356 ? -14.480 8.606 17.502 1.00 91.69 356 PHE A CA 1
ATOM 2829 C C . PHE A 1 356 ? -13.038 8.104 17.345 1.00 91.69 356 PHE A C 1
ATOM 2831 O O . PHE A 1 356 ? -12.443 7.578 18.290 1.00 91.69 356 PHE A O 1
ATOM 2838 N N . ALA A 1 357 ? -12.494 8.231 16.132 1.00 93.25 357 ALA A N 1
ATOM 2839 C CA . ALA A 1 357 ? -11.143 7.801 15.776 1.00 93.25 357 ALA A CA 1
ATOM 2840 C C . ALA A 1 357 ? -10.872 6.289 15.981 1.00 93.25 357 ALA A C 1
ATOM 2842 O O . ALA A 1 357 ? -9.722 5.856 16.102 1.00 93.25 357 ALA A O 1
ATOM 2843 N N . MET A 1 358 ? -11.931 5.471 16.006 1.00 95.56 358 MET A N 1
ATOM 2844 C CA . MET A 1 358 ? -11.864 4.009 16.028 1.00 95.56 358 MET A CA 1
ATOM 2845 C C . MET A 1 358 ? -12.053 3.452 14.614 1.00 95.56 358 MET A C 1
ATOM 2847 O O . MET A 1 358 ? -13.094 3.664 13.986 1.00 95.56 358 MET A O 1
ATOM 2851 N N . TYR A 1 359 ? -11.083 2.675 14.133 1.00 98.06 359 TYR A N 1
ATOM 2852 C CA . TYR A 1 359 ? -11.199 1.975 12.856 1.00 98.06 359 TYR A CA 1
ATOM 2853 C C . TYR A 1 359 ? -12.273 0.869 12.937 1.00 98.06 359 TYR A C 1
ATOM 2855 O O . TYR A 1 359 ? -12.259 0.076 13.882 1.00 98.06 359 TYR A O 1
ATOM 2863 N N . PRO A 1 360 ? -13.211 0.771 11.972 1.00 97.25 360 PRO A N 1
ATOM 2864 C CA . PRO A 1 360 ? -14.338 -0.155 12.090 1.00 97.25 360 PRO A CA 1
ATOM 2865 C C . PRO A 1 360 ? -13.993 -1.627 11.868 1.00 97.25 360 PRO A C 1
ATOM 2867 O O . PRO A 1 360 ? -14.784 -2.486 12.252 1.00 97.25 360 PRO A O 1
ATOM 2870 N N . ILE A 1 361 ? -12.877 -1.950 11.212 1.00 98.31 361 ILE A N 1
ATOM 2871 C CA . ILE A 1 361 ? -12.499 -3.349 10.983 1.00 98.31 361 ILE A CA 1
ATOM 2872 C C . ILE A 1 361 ? -11.715 -3.842 12.188 1.00 98.31 361 ILE A C 1
ATOM 2874 O O . ILE A 1 361 ? -10.781 -3.189 12.645 1.00 98.31 361 ILE A O 1
ATOM 2878 N N . LEU A 1 362 ? -12.102 -5.008 12.689 1.00 98.12 362 LEU A N 1
ATOM 2879 C CA . LEU A 1 362 ? -11.496 -5.615 13.866 1.00 98.12 362 LEU A CA 1
ATOM 2880 C C . LEU A 1 362 ? -10.548 -6.731 13.438 1.00 98.12 362 LEU A C 1
ATOM 2882 O O . LEU A 1 362 ? -10.721 -7.338 12.375 1.00 98.12 362 LEU A O 1
ATOM 2886 N N . ARG A 1 363 ? -9.602 -7.072 14.306 1.00 97.94 363 ARG A N 1
ATOM 2887 C CA . ARG A 1 363 ? -8.814 -8.302 14.189 1.00 97.94 363 ARG A CA 1
ATOM 2888 C C . ARG A 1 363 ? -9.242 -9.327 15.224 1.00 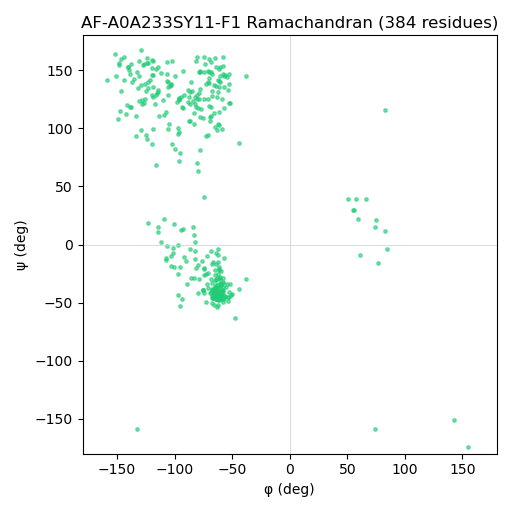97.94 363 ARG A C 1
ATOM 2890 O O . ARG A 1 363 ? -9.778 -8.991 16.279 1.00 97.94 363 ARG A O 1
ATOM 2897 N N . ILE A 1 364 ? -8.960 -10.591 14.926 1.00 95.06 364 ILE A N 1
ATOM 2898 C CA . ILE A 1 364 ? -9.102 -11.690 15.878 1.00 95.06 364 ILE A CA 1
ATOM 2899 C C . ILE A 1 364 ? -7.846 -12.565 15.894 1.00 95.06 364 ILE A C 1
ATOM 2901 O O . ILE A 1 364 ? -7.314 -12.958 14.849 1.00 95.06 364 ILE A O 1
ATOM 2905 N N . CYS A 1 365 ? -7.385 -12.901 17.099 1.00 81.88 365 CYS A N 1
ATOM 2906 C CA . CYS A 1 365 ? -6.210 -13.744 17.308 1.00 81.88 365 CYS A CA 1
ATOM 2907 C C . CYS A 1 365 ? -6.489 -15.226 17.031 1.00 81.88 365 CYS A C 1
ATOM 2909 O O . CYS A 1 365 ? -5.657 -15.907 16.449 1.00 81.88 365 CYS A O 1
ATOM 2911 N N . GLU A 1 366 ? -7.649 -15.765 17.394 1.00 75.31 366 GLU A N 1
ATOM 2912 C CA . GLU A 1 366 ? -7.958 -17.174 17.134 1.00 75.31 366 GLU A CA 1
ATOM 2913 C C . GLU A 1 366 ? -9.429 -17.373 16.797 1.00 75.31 366 GLU A C 1
ATOM 2915 O O . GLU A 1 366 ? -10.319 -16.797 17.418 1.00 75.31 366 GLU A O 1
ATOM 2920 N N . VAL A 1 367 ? -9.691 -18.270 15.848 1.00 60.50 367 VAL A N 1
ATOM 2921 C CA . VAL A 1 367 ? -11.032 -18.807 15.629 1.00 60.50 367 VAL A CA 1
ATOM 2922 C C . VAL A 1 367 ? -11.241 -19.950 16.617 1.00 60.50 367 VAL A C 1
ATOM 2924 O O . VAL A 1 367 ? -10.729 -21.052 16.420 1.00 60.50 367 VAL A O 1
ATOM 2927 N N . ARG A 1 368 ? -12.000 -19.719 17.692 1.00 53.19 368 ARG A N 1
ATOM 2928 C CA . ARG A 1 368 ? -12.409 -20.808 18.591 1.00 53.19 368 ARG A CA 1
ATOM 2929 C C . ARG A 1 368 ? -13.478 -21.667 17.902 1.00 53.19 368 ARG A C 1
ATOM 2931 O O . ARG A 1 368 ? -14.665 -21.378 17.979 1.00 53.19 368 ARG A O 1
ATOM 2938 N N . GLY A 1 369 ? -13.043 -22.735 17.234 1.00 46.38 369 GLY A N 1
ATOM 2939 C CA . GLY A 1 369 ? -13.888 -23.782 16.649 1.00 46.38 369 GLY A CA 1
ATOM 2940 C C . GLY A 1 369 ? -13.175 -25.137 16.713 1.00 46.38 369 GLY A C 1
ATOM 2941 O O . GLY A 1 369 ? -11.987 -25.227 16.415 1.00 46.38 369 GLY A O 1
ATOM 2942 N N . ARG A 1 370 ? -13.864 -26.191 17.179 1.00 33.59 370 ARG A N 1
ATOM 2943 C CA . ARG A 1 370 ? -13.287 -27.539 17.370 1.00 33.59 370 ARG A CA 1
ATOM 2944 C C . ARG A 1 370 ? -12.639 -28.073 16.078 1.00 33.59 370 ARG A C 1
ATOM 2946 O O . ARG A 1 370 ? -13.133 -27.844 14.984 1.00 33.59 370 ARG A O 1
ATOM 2953 N N . ARG A 1 371 ? -11.534 -28.804 16.268 1.00 35.09 371 ARG A N 1
ATOM 2954 C CA . ARG A 1 371 ? -10.616 -29.382 15.267 1.00 35.09 371 ARG A CA 1
ATOM 2955 C C . ARG A 1 371 ? -11.277 -29.946 13.989 1.00 35.09 371 ARG A C 1
ATOM 2957 O O . ARG A 1 371 ? -12.261 -30.669 14.065 1.00 35.09 371 ARG A O 1
ATOM 2964 N N . HIS A 1 372 ? -10.531 -29.764 12.893 1.00 33.81 372 HIS A N 1
ATOM 2965 C CA . HIS A 1 372 ? -10.542 -30.438 11.583 1.00 33.81 372 HIS A CA 1
ATOM 2966 C C . HIS A 1 372 ? -11.548 -30.005 10.492 1.00 33.81 372 HIS A C 1
ATOM 2968 O O . HIS A 1 372 ? -12.744 -30.242 10.563 1.00 33.81 372 HIS A O 1
ATOM 2974 N N . ARG A 1 373 ? -10.945 -29.489 9.405 1.00 33.44 373 ARG A N 1
ATOM 2975 C CA . ARG A 1 373 ? -11.363 -29.429 7.986 1.00 33.44 373 ARG A CA 1
ATOM 2976 C C . ARG A 1 373 ? -12.636 -28.685 7.571 1.00 33.44 373 ARG A C 1
ATOM 2978 O O . ARG A 1 373 ? -12.727 -28.394 6.390 1.00 33.44 373 ARG A O 1
ATOM 2985 N N . ASP A 1 374 ? -13.477 -28.236 8.491 1.00 37.06 374 ASP A N 1
ATOM 2986 C CA . ASP A 1 374 ? -14.522 -27.242 8.209 1.00 37.06 374 ASP A CA 1
ATOM 2987 C C . ASP A 1 374 ? -14.505 -26.171 9.301 1.00 37.06 374 ASP A C 1
ATOM 2989 O O . ASP A 1 374 ? -15.107 -26.320 10.365 1.00 37.06 374 ASP A O 1
ATOM 2993 N N . VAL A 1 375 ? -13.778 -25.076 9.068 1.00 38.09 375 VAL A N 1
ATOM 2994 C CA . VAL A 1 375 ? -13.809 -23.926 9.979 1.00 38.09 375 VAL A CA 1
ATOM 2995 C C . VAL A 1 375 ? -15.094 -23.152 9.699 1.00 38.09 375 VAL A C 1
ATOM 2997 O O . VAL A 1 375 ? -15.088 -22.175 8.963 1.00 38.09 375 VAL A O 1
ATOM 3000 N N . ARG A 1 376 ? -16.216 -23.609 10.260 1.00 41.62 376 ARG A N 1
ATOM 3001 C CA . ARG A 1 376 ? -17.365 -22.738 10.530 1.00 41.62 376 ARG A CA 1
ATOM 3002 C C . ARG A 1 376 ? -17.153 -22.135 11.912 1.00 41.62 376 ARG A C 1
ATOM 3004 O O . ARG A 1 376 ? -17.008 -22.874 12.888 1.00 41.62 376 ARG A O 1
ATOM 3011 N N . LEU A 1 377 ? -17.137 -20.808 12.006 1.00 44.56 377 LEU A N 1
ATOM 3012 C CA . LEU A 1 377 ? -17.217 -20.107 13.288 1.00 44.56 377 LEU A CA 1
ATOM 3013 C C . LEU A 1 377 ? -18.525 -20.502 13.989 1.00 44.56 377 LEU A C 1
ATOM 3015 O O . LEU A 1 377 ? -19.593 -19.988 13.677 1.00 44.56 377 LEU A O 1
ATOM 3019 N N . ARG A 1 378 ? -18.452 -21.435 14.943 1.00 40.28 378 ARG A N 1
ATOM 3020 C CA . ARG A 1 378 ? -19.497 -21.620 15.954 1.00 40.28 378 ARG A CA 1
ATOM 3021 C C . ARG A 1 378 ? -19.060 -20.874 17.200 1.00 40.28 378 ARG A C 1
ATOM 3023 O O . ARG A 1 378 ? -18.241 -21.376 17.966 1.00 40.28 378 ARG A O 1
ATOM 3030 N N . VAL A 1 379 ? -19.609 -19.681 17.399 1.00 40.75 379 VAL A N 1
ATOM 3031 C CA . VAL A 1 379 ? -19.442 -18.953 18.657 1.00 40.75 379 VAL A CA 1
ATOM 3032 C C . VAL A 1 379 ? -20.215 -19.712 19.739 1.00 40.75 379 VAL A C 1
ATOM 3034 O O . VAL A 1 379 ? -21.442 -19.746 19.745 1.00 40.75 379 VAL A O 1
ATOM 3037 N N . SER A 1 380 ? -19.490 -20.392 20.626 1.00 34.03 380 SER A N 1
ATOM 3038 C CA . SER A 1 380 ? -20.067 -21.055 21.796 1.00 34.03 380 SER A CA 1
ATOM 3039 C C . SER A 1 380 ? -20.367 -20.011 22.869 1.00 34.03 380 SER A C 1
ATOM 3041 O O . SER A 1 380 ? -19.446 -19.488 23.493 1.00 34.03 380 SER A O 1
ATOM 3043 N N . LEU A 1 381 ? -21.652 -19.748 23.113 1.00 37.31 381 LEU A N 1
ATOM 3044 C CA . LEU A 1 381 ? -22.142 -18.961 24.244 1.00 37.31 381 LEU A CA 1
ATOM 3045 C C . LEU A 1 381 ? -21.829 -19.695 25.558 1.00 37.31 381 LEU A C 1
ATOM 3047 O O . LEU A 1 381 ? -22.530 -20.629 25.939 1.00 37.31 381 LEU A O 1
ATOM 3051 N N . ALA A 1 382 ? -20.779 -19.282 26.264 1.00 31.50 382 ALA A N 1
ATOM 3052 C CA . ALA A 1 382 ? -20.569 -19.667 27.657 1.00 31.50 382 ALA A CA 1
ATOM 3053 C C . ALA A 1 382 ? -21.136 -18.569 28.568 1.00 31.50 382 ALA A C 1
ATOM 3055 O O . ALA A 1 382 ? -20.404 -17.735 29.095 1.00 31.50 382 ALA A O 1
ATOM 3056 N N . GLY A 1 383 ? -22.459 -18.565 28.738 1.00 29.59 383 GLY A N 1
ATOM 3057 C CA . GLY A 1 383 ? -23.107 -17.823 29.815 1.00 29.59 383 GLY A CA 1
ATOM 3058 C C . GLY A 1 383 ? -22.912 -18.568 31.134 1.00 29.59 383 GLY A C 1
ATOM 3059 O O . GLY A 1 383 ? -23.518 -19.618 31.343 1.00 29.59 383 GLY A O 1
ATOM 3060 N N . ARG A 1 384 ? -22.077 -18.035 32.033 1.00 31.58 384 ARG A N 1
ATOM 3061 C CA . ARG A 1 384 ? -22.132 -18.392 33.457 1.00 31.58 384 ARG A CA 1
ATOM 3062 C C . ARG A 1 384 ? -23.422 -17.802 34.030 1.00 31.58 384 ARG A C 1
ATOM 3064 O O . ARG A 1 384 ? -23.537 -16.586 34.147 1.00 31.58 384 ARG A O 1
ATOM 3071 N N . ARG A 1 385 ? -24.392 -18.658 34.357 1.00 32.88 385 ARG A N 1
ATOM 3072 C CA . ARG A 1 385 ? -25.394 -18.336 35.382 1.00 32.88 385 ARG A CA 1
ATOM 3073 C C . ARG A 1 385 ? -24.755 -18.528 36.762 1.00 32.88 385 ARG A C 1
ATOM 3075 O O . ARG A 1 385 ? -23.826 -19.327 36.877 1.00 32.88 385 ARG A O 1
ATOM 3082 N N . MET A 1 386 ? -25.242 -17.720 37.707 1.00 32.44 386 MET A N 1
ATOM 3083 C CA . MET A 1 386 ? -24.877 -17.638 39.129 1.00 32.44 386 MET A CA 1
ATOM 3084 C C . MET A 1 386 ? -24.644 -18.986 39.801 1.00 32.44 386 MET A C 1
ATOM 3086 O O . MET A 1 386 ? -25.404 -19.931 39.486 1.00 32.44 386 MET A O 1
#

Radius of gyration: 27.23 Å; Cα contacts (8 Å, |Δi|>4): 608; chains: 1; bounding box: 54×62×79 Å